Protein AF-A0A5E3XGY3-F1 (afdb_monomer)

Radius of gyration: 52.31 Å; Cα contacts (8 Å, |Δi|>4): 493; chains: 1; bounding box: 124×98×142 Å

Structure (mmCIF, N/CA/C/O backbone):
data_AF-A0A5E3XGY3-F1
#
_entry.id   AF-A0A5E3XGY3-F1
#
loop_
_atom_site.group_PDB
_atom_site.id
_atom_site.type_symbol
_atom_site.label_atom_id
_atom_site.label_alt_id
_atom_site.label_comp_id
_atom_site.label_asym_id
_atom_site.label_entity_id
_atom_site.label_seq_id
_atom_site.pdbx_PDB_ins_code
_atom_site.Cartn_x
_atom_site.Cartn_y
_atom_site.Cartn_z
_atom_site.occupancy
_atom_site.B_iso_or_equiv
_atom_site.auth_seq_id
_atom_site.auth_comp_id
_atom_site.auth_asym_id
_atom_site.auth_atom_id
_atom_site.pdbx_PDB_model_num
ATOM 1 N N . MET A 1 1 ? 67.771 -74.744 -21.806 1.00 41.25 1 MET A N 1
ATOM 2 C CA . MET A 1 1 ? 67.302 -75.056 -23.171 1.00 41.25 1 MET A CA 1
ATOM 3 C C . MET A 1 1 ? 65.820 -74.742 -23.231 1.00 41.25 1 MET A C 1
ATOM 5 O O . MET A 1 1 ? 65.019 -75.531 -22.757 1.00 41.25 1 MET A O 1
ATOM 9 N N . ALA A 1 2 ? 65.488 -73.544 -23.701 1.00 33.81 2 ALA A N 1
ATOM 10 C CA . ALA A 1 2 ? 64.126 -73.066 -23.903 1.00 33.81 2 ALA A CA 1
ATOM 11 C C . ALA A 1 2 ? 64.110 -72.394 -25.279 1.00 33.81 2 ALA A C 1
ATOM 13 O O . ALA A 1 2 ? 64.907 -71.491 -25.532 1.00 33.81 2 ALA A O 1
ATOM 14 N N . THR A 1 3 ? 63.292 -72.920 -26.182 1.00 42.00 3 THR A N 1
ATOM 15 C CA . THR A 1 3 ? 63.148 -72.468 -27.567 1.00 42.00 3 THR A CA 1
ATOM 16 C C . THR A 1 3 ? 62.076 -71.391 -27.652 1.00 42.00 3 THR A C 1
ATOM 18 O O . THR A 1 3 ? 60.942 -71.594 -27.222 1.00 42.00 3 THR A O 1
ATOM 21 N N . SER A 1 4 ? 62.465 -70.248 -28.210 1.00 34.97 4 SER A N 1
ATOM 22 C CA . SER A 1 4 ? 61.615 -69.120 -28.567 1.00 34.97 4 SER A CA 1
ATOM 23 C C . SER A 1 4 ? 60.909 -69.376 -29.901 1.00 34.97 4 SER A C 1
ATOM 25 O O . SER A 1 4 ? 61.535 -69.774 -30.881 1.00 34.97 4 SER A O 1
ATOM 27 N N . HIS A 1 5 ? 59.611 -69.084 -29.962 1.00 45.28 5 HIS A N 1
ATOM 28 C CA . HIS A 1 5 ? 58.900 -68.857 -31.218 1.00 45.28 5 HIS A CA 1
ATOM 29 C C . HIS A 1 5 ? 58.271 -67.467 -31.164 1.00 45.28 5 HIS A C 1
ATOM 31 O O . HIS A 1 5 ? 57.458 -67.174 -30.291 1.00 45.28 5 HIS A O 1
ATOM 37 N N . GLY A 1 6 ? 58.732 -66.603 -32.070 1.00 36.34 6 GLY A N 1
ATOM 38 C CA . GLY A 1 6 ? 58.223 -65.256 -32.286 1.00 36.34 6 GLY A CA 1
ATOM 39 C C . GLY A 1 6 ? 57.026 -65.249 -33.234 1.00 36.34 6 GLY A C 1
ATOM 40 O O . GLY A 1 6 ? 56.986 -66.001 -34.209 1.00 36.34 6 GLY A O 1
ATOM 41 N N . THR A 1 7 ? 56.079 -64.364 -32.944 1.00 43.44 7 THR A N 1
ATOM 42 C CA . THR A 1 7 ? 54.884 -64.080 -33.749 1.00 43.44 7 THR A CA 1
ATOM 43 C C . THR A 1 7 ? 55.087 -62.735 -34.466 1.00 43.44 7 THR A C 1
ATOM 45 O O . THR A 1 7 ? 55.608 -61.809 -33.838 1.00 43.44 7 THR A O 1
ATOM 48 N N . PRO A 1 8 ? 54.729 -62.590 -35.756 1.00 50.28 8 PRO A N 1
ATOM 49 C CA . PRO A 1 8 ? 55.038 -61.389 -36.530 1.00 50.28 8 PRO A CA 1
ATOM 50 C C . PRO A 1 8 ? 54.042 -60.248 -36.274 1.00 50.28 8 PRO A C 1
ATOM 52 O O . PRO A 1 8 ? 52.851 -60.469 -36.061 1.00 50.28 8 PRO A O 1
ATOM 55 N N . ALA A 1 9 ? 54.560 -59.018 -36.314 1.00 39.84 9 ALA A N 1
ATOM 56 C CA . ALA A 1 9 ? 53.822 -57.771 -36.143 1.00 39.84 9 ALA A CA 1
ATOM 57 C C . ALA A 1 9 ? 52.905 -57.461 -37.343 1.00 39.84 9 ALA A C 1
ATOM 59 O O . ALA A 1 9 ? 53.308 -57.597 -38.498 1.00 39.84 9 ALA A O 1
ATOM 60 N N . ALA A 1 10 ? 51.683 -57.006 -37.050 1.00 42.72 10 ALA A N 1
ATOM 61 C CA . ALA A 1 10 ? 50.718 -56.487 -38.018 1.00 42.72 10 ALA A CA 1
ATOM 62 C C . ALA A 1 10 ? 50.935 -54.974 -38.267 1.00 42.72 10 ALA A C 1
ATOM 64 O O . ALA A 1 10 ? 51.409 -54.275 -37.369 1.00 42.72 10 ALA A O 1
ATOM 65 N N . PRO A 1 11 ? 50.600 -54.449 -39.462 1.00 44.28 11 PRO A N 1
ATOM 66 C CA . PRO A 1 11 ? 50.895 -53.071 -39.847 1.00 44.28 11 PRO A CA 1
ATOM 67 C C . PRO A 1 11 ? 49.941 -52.058 -39.197 1.00 44.28 11 PRO A C 1
ATOM 69 O O . PRO A 1 11 ? 48.719 -52.144 -39.319 1.00 44.28 11 PRO A O 1
ATOM 72 N N . THR A 1 12 ? 50.524 -51.053 -38.546 1.00 36.09 12 THR A N 1
ATOM 73 C CA . THR A 1 12 ? 49.843 -49.881 -37.987 1.00 36.09 12 THR A CA 1
ATOM 74 C C . THR A 1 12 ? 49.242 -49.032 -39.109 1.00 36.09 12 THR A C 1
ATOM 76 O O . THR A 1 12 ? 49.966 -48.408 -39.882 1.00 36.09 12 THR A O 1
ATOM 79 N N . THR A 1 13 ? 47.911 -48.996 -39.195 1.00 35.62 13 THR A N 1
ATOM 80 C CA . THR A 1 13 ? 47.172 -48.057 -40.052 1.00 35.62 13 THR A CA 1
ATOM 81 C C . THR A 1 13 ? 46.877 -46.798 -39.243 1.00 35.62 13 THR A C 1
ATOM 83 O O . THR A 1 13 ? 46.076 -46.823 -38.310 1.00 35.62 13 THR A O 1
ATOM 86 N N . THR A 1 14 ? 47.549 -45.700 -39.577 1.00 38.50 14 THR A N 1
ATOM 87 C CA . THR A 1 14 ? 47.339 -44.380 -38.972 1.00 38.50 14 THR A CA 1
ATOM 88 C C . THR A 1 14 ? 46.025 -43.789 -39.488 1.00 38.50 14 THR A C 1
ATOM 90 O O . THR A 1 14 ? 45.964 -43.268 -40.600 1.00 38.50 14 THR A O 1
ATOM 93 N N . LEU A 1 15 ? 44.957 -43.891 -38.694 1.00 33.72 15 LEU A N 1
ATOM 94 C CA . LEU A 1 15 ? 43.703 -43.171 -38.919 1.00 33.72 15 LEU A CA 1
ATOM 95 C C . LEU A 1 15 ? 43.875 -41.714 -38.467 1.00 33.72 15 LEU A C 1
ATOM 97 O O . LEU A 1 15 ? 44.124 -41.440 -37.295 1.00 33.72 15 LEU A O 1
ATOM 101 N N . LEU A 1 16 ? 43.756 -40.785 -39.417 1.00 37.28 16 LEU A N 1
ATOM 102 C CA . LEU A 1 16 ? 43.618 -39.350 -39.171 1.00 37.28 16 LEU A CA 1
ATOM 103 C C . LEU A 1 16 ? 42.352 -39.095 -38.339 1.00 37.28 16 LEU A C 1
ATOM 105 O O . LEU A 1 16 ? 41.246 -39.391 -38.791 1.00 37.28 16 LEU A O 1
ATOM 109 N N . SER A 1 17 ? 42.516 -38.539 -37.136 1.00 36.38 17 SER A N 1
ATOM 110 C CA . SER A 1 17 ? 41.406 -38.063 -36.308 1.00 36.38 17 SER A CA 1
ATOM 111 C C . SER A 1 17 ? 40.616 -36.982 -37.057 1.00 36.38 17 SER A C 1
ATOM 113 O O . SER A 1 17 ? 41.216 -35.982 -37.464 1.00 36.38 17 SER A O 1
ATOM 115 N N . PRO A 1 18 ? 39.291 -37.123 -37.237 1.00 40.56 18 PRO A N 1
ATOM 116 C CA . PRO A 1 18 ? 38.471 -36.027 -37.733 1.00 40.56 18 PRO A CA 1
ATOM 117 C C . PRO A 1 18 ? 38.520 -34.874 -36.721 1.00 40.56 18 PRO A C 1
ATOM 119 O O . PRO A 1 18 ? 38.296 -35.074 -35.526 1.00 40.56 18 PRO A O 1
ATOM 122 N N . GLY A 1 19 ? 38.858 -33.673 -37.196 1.00 41.78 19 GLY A N 1
ATOM 123 C CA . GLY A 1 19 ? 38.833 -32.455 -36.385 1.00 41.78 19 GLY A CA 1
ATOM 124 C C . GLY A 1 19 ? 37.437 -32.189 -35.801 1.00 41.78 19 GLY A C 1
ATOM 125 O O . GLY A 1 19 ? 36.443 -32.678 -36.347 1.00 41.78 19 GLY A O 1
ATOM 126 N N . PRO A 1 20 ? 37.339 -31.435 -34.691 1.00 43.78 20 PRO A N 1
ATOM 127 C CA . PRO A 1 20 ? 36.080 -31.218 -33.993 1.00 43.78 20 PRO A CA 1
ATOM 128 C C . PRO A 1 20 ? 35.095 -30.489 -34.909 1.00 43.78 20 PRO A C 1
ATOM 130 O O . PRO A 1 20 ? 35.266 -29.316 -35.235 1.00 43.78 20 PRO A O 1
ATOM 133 N N . VAL A 1 21 ? 34.052 -31.202 -35.326 1.00 38.53 21 VAL A N 1
ATOM 134 C CA . VAL A 1 21 ? 32.890 -30.615 -35.990 1.00 38.53 21 VAL A CA 1
ATOM 135 C C . VAL A 1 21 ? 32.185 -29.747 -34.950 1.00 38.53 21 VAL A C 1
ATOM 137 O O . VAL A 1 21 ? 31.573 -30.263 -34.017 1.00 38.53 21 VAL A O 1
ATOM 140 N N . THR A 1 22 ? 32.291 -28.425 -35.074 1.00 45.47 22 THR A N 1
ATOM 141 C CA . THR A 1 22 ? 31.561 -27.466 -34.237 1.00 45.47 22 THR A CA 1
ATOM 142 C C . THR A 1 22 ? 30.089 -27.464 -34.646 1.00 45.47 22 THR A C 1
ATOM 144 O O . THR A 1 22 ? 29.618 -26.621 -35.407 1.00 45.47 22 THR A O 1
ATOM 147 N N . SER A 1 23 ? 29.332 -28.452 -34.166 1.00 56.16 23 SER A N 1
ATOM 148 C CA . SER A 1 23 ? 27.876 -28.456 -34.302 1.00 56.16 23 SER A CA 1
ATOM 149 C C . SER A 1 23 ? 27.316 -27.180 -33.667 1.00 56.16 23 SER A C 1
ATOM 151 O O . SER A 1 23 ? 27.563 -26.935 -32.485 1.00 56.16 23 SER A O 1
ATOM 153 N N . LYS A 1 24 ? 26.578 -26.366 -34.438 1.00 67.50 24 LYS A N 1
ATOM 154 C CA . LYS A 1 24 ? 25.881 -25.170 -33.937 1.00 67.50 24 LYS A CA 1
ATOM 155 C C . LYS A 1 24 ? 24.996 -25.583 -32.750 1.00 67.50 24 LYS A C 1
ATOM 157 O O . LYS A 1 24 ? 23.987 -26.258 -32.938 1.00 67.50 24 LYS A O 1
ATOM 162 N N . ILE A 1 25 ? 25.401 -25.216 -31.534 1.00 69.56 25 ILE A N 1
ATOM 163 C CA . ILE A 1 25 ? 24.644 -25.500 -30.311 1.00 69.56 25 ILE A CA 1
ATOM 164 C C . ILE A 1 25 ? 23.377 -24.647 -30.360 1.00 69.56 25 ILE A C 1
ATOM 166 O O . ILE A 1 25 ? 23.447 -23.420 -30.431 1.00 69.56 25 ILE A O 1
ATOM 170 N N . THR A 1 26 ? 22.213 -25.291 -30.365 1.00 76.31 26 THR A N 1
ATOM 171 C CA . THR A 1 26 ? 20.935 -24.583 -30.299 1.00 76.31 26 THR A CA 1
ATOM 172 C C . THR A 1 26 ? 20.739 -24.002 -28.895 1.00 76.31 26 THR A C 1
ATOM 174 O O . THR A 1 26 ? 21.139 -24.635 -27.918 1.00 76.31 26 THR A O 1
ATOM 177 N N . PRO A 1 27 ? 20.111 -22.823 -28.744 1.00 75.50 27 PRO A N 1
ATOM 178 C CA . PRO A 1 27 ? 19.946 -22.189 -27.433 1.00 75.50 27 PRO A CA 1
ATOM 179 C C . PRO A 1 27 ? 19.265 -23.105 -26.395 1.00 75.50 27 PRO A C 1
ATOM 181 O O . PRO A 1 27 ? 19.734 -23.203 -25.265 1.00 75.50 27 PRO A O 1
ATOM 184 N N . CYS A 1 28 ? 18.267 -23.908 -26.800 1.00 81.00 28 CYS A N 1
ATOM 185 C CA . CYS A 1 28 ? 17.616 -24.890 -25.918 1.00 81.00 28 CYS A CA 1
ATOM 186 C C . CYS A 1 28 ? 18.585 -25.922 -25.326 1.00 81.00 28 CYS A C 1
ATOM 188 O O . CYS A 1 28 ? 18.349 -26.403 -24.219 1.00 81.00 28 CYS A O 1
ATOM 190 N N . ALA A 1 29 ? 19.667 -26.248 -26.038 1.00 88.31 29 ALA A N 1
ATOM 191 C CA . ALA A 1 29 ? 20.677 -27.183 -25.561 1.00 88.31 29 ALA A CA 1
ATOM 192 C C . ALA A 1 29 ? 21.548 -26.577 -24.452 1.00 88.31 29 ALA A C 1
ATOM 194 O O . ALA A 1 29 ? 22.075 -27.321 -23.633 1.00 88.31 29 ALA A O 1
ATOM 195 N N . ILE A 1 30 ? 21.675 -25.246 -24.379 1.00 91.19 30 ILE A N 1
ATOM 196 C CA . ILE A 1 30 ? 22.498 -24.576 -23.363 1.00 91.19 30 ILE A CA 1
ATOM 197 C C . ILE A 1 30 ? 21.882 -24.760 -21.979 1.00 91.19 30 ILE A C 1
ATOM 199 O O . ILE A 1 30 ? 22.584 -25.164 -21.058 1.00 91.19 30 ILE A O 1
ATOM 203 N N . ILE A 1 31 ? 20.580 -24.501 -21.827 1.00 93.44 31 ILE A N 1
ATOM 204 C CA . ILE A 1 31 ? 19.901 -24.648 -20.531 1.00 93.44 31 ILE A CA 1
ATOM 205 C C . ILE A 1 31 ? 19.926 -26.109 -20.080 1.00 93.44 31 ILE A C 1
ATOM 207 O O . ILE A 1 31 ? 20.261 -26.371 -18.930 1.00 93.44 31 ILE A O 1
ATOM 211 N N . SER A 1 32 ? 19.674 -27.058 -20.987 1.00 94.88 32 SER A N 1
ATOM 212 C CA . SER A 1 32 ? 19.788 -28.487 -20.675 1.00 94.88 32 SER A CA 1
ATOM 213 C C . SER A 1 32 ? 21.198 -28.867 -20.218 1.00 94.88 32 SER A C 1
ATOM 215 O O . SER A 1 32 ? 21.333 -29.476 -19.168 1.00 94.88 32 SER A O 1
ATOM 217 N N . GLN A 1 33 ? 22.250 -28.409 -20.905 1.00 95.12 33 GLN A N 1
ATOM 218 C CA . GLN A 1 33 ? 23.636 -28.662 -20.488 1.00 95.12 33 GLN A CA 1
ATOM 219 C C . GLN A 1 33 ? 23.978 -28.046 -19.122 1.00 95.12 33 GLN A C 1
ATOM 221 O O . GLN A 1 33 ? 24.748 -28.628 -18.361 1.00 95.12 33 GLN A O 1
ATOM 226 N N . VAL A 1 34 ? 23.437 -26.865 -18.795 1.00 96.00 34 VAL A N 1
ATOM 227 C CA . VAL A 1 34 ? 23.628 -26.265 -17.464 1.00 96.00 34 VAL A CA 1
ATOM 228 C C . VAL A 1 34 ? 22.899 -27.080 -16.395 1.00 96.00 34 VAL A C 1
ATOM 230 O O . VAL A 1 34 ? 23.471 -27.305 -15.333 1.00 96.00 34 VAL A O 1
ATOM 233 N N . LEU A 1 35 ? 21.677 -27.545 -16.665 1.00 96.69 35 LEU A N 1
ATOM 234 C CA . LEU A 1 35 ? 20.930 -28.398 -15.738 1.00 96.69 35 LEU A CA 1
ATOM 235 C C . LEU A 1 35 ? 21.629 -29.743 -15.514 1.00 96.69 35 LEU A C 1
ATOM 237 O O . LEU A 1 35 ? 21.792 -30.136 -14.363 1.00 96.69 35 LEU A O 1
ATOM 241 N N . ASP A 1 36 ? 22.140 -30.374 -16.573 1.00 96.62 36 ASP A N 1
ATOM 242 C CA . ASP A 1 36 ? 22.925 -31.610 -16.479 1.00 96.62 36 ASP A CA 1
ATOM 243 C C . ASP A 1 36 ? 24.190 -31.396 -15.626 1.00 96.62 36 ASP A C 1
ATOM 245 O O . ASP A 1 36 ? 24.538 -32.223 -14.782 1.00 96.62 36 ASP A O 1
ATOM 249 N N . ALA A 1 37 ? 24.867 -30.252 -15.791 1.00 96.81 37 ALA A N 1
ATOM 250 C CA . ALA A 1 37 ? 26.029 -29.895 -14.978 1.00 96.81 37 ALA A CA 1
ATOM 251 C C . ALA A 1 37 ? 25.668 -29.700 -13.495 1.00 96.81 37 ALA A C 1
ATOM 253 O O . ALA A 1 37 ? 26.405 -30.164 -12.623 1.00 96.81 37 ALA A O 1
ATOM 254 N N . ILE A 1 38 ? 24.535 -29.051 -13.200 1.00 97.12 38 ILE A N 1
ATOM 255 C CA . ILE A 1 38 ? 24.018 -28.900 -11.831 1.00 97.12 38 ILE A CA 1
ATOM 256 C C . ILE A 1 38 ? 23.653 -30.264 -11.247 1.00 97.12 38 ILE A C 1
ATOM 258 O O . ILE A 1 38 ? 23.983 -30.527 -10.096 1.00 97.12 38 ILE A O 1
ATOM 262 N N . GLU A 1 39 ? 23.032 -31.152 -12.022 1.00 96.88 39 GLU A N 1
ATOM 263 C CA . GLU A 1 39 ? 22.678 -32.495 -11.562 1.00 96.88 39 GLU A CA 1
ATOM 264 C C . GLU A 1 39 ? 23.923 -33.324 -11.215 1.00 96.88 39 GLU A C 1
ATOM 266 O O . GLU A 1 39 ? 23.969 -33.980 -10.174 1.00 96.88 39 GLU A O 1
ATOM 271 N N . ILE A 1 40 ? 24.967 -33.252 -12.047 1.00 96.50 40 ILE A N 1
ATOM 272 C CA . ILE A 1 40 ? 26.257 -33.903 -11.780 1.00 96.50 40 ILE A CA 1
ATOM 273 C C . ILE A 1 40 ? 26.903 -33.318 -10.518 1.00 96.50 40 ILE A C 1
ATOM 275 O O . ILE A 1 40 ? 27.342 -34.078 -9.656 1.00 96.50 40 ILE A O 1
ATOM 279 N N . ALA A 1 41 ? 26.917 -31.990 -10.369 1.00 96.62 41 ALA A N 1
ATOM 280 C CA . ALA A 1 41 ? 27.439 -31.349 -9.164 1.00 96.62 41 ALA A CA 1
ATOM 281 C C . ALA A 1 41 ? 26.631 -31.707 -7.911 1.00 96.62 41 ALA A C 1
ATOM 283 O O . ALA A 1 41 ? 27.228 -31.928 -6.865 1.00 96.62 41 ALA A O 1
ATOM 284 N N . ALA A 1 42 ? 25.304 -31.830 -8.009 1.00 96.56 42 ALA A N 1
ATOM 285 C CA . ALA A 1 42 ? 24.441 -32.199 -6.888 1.00 96.56 42 ALA A CA 1
ATOM 286 C C . ALA A 1 42 ? 24.777 -33.596 -6.350 1.00 96.56 42 ALA A C 1
ATOM 288 O O . ALA A 1 42 ? 24.766 -33.806 -5.143 1.00 96.56 42 ALA A O 1
ATOM 289 N N . ARG A 1 43 ? 25.134 -34.539 -7.233 1.00 95.81 43 ARG A N 1
ATOM 290 C CA . ARG A 1 43 ? 25.586 -35.887 -6.839 1.00 95.81 43 ARG A CA 1
ATOM 291 C C . ARG A 1 43 ? 27.002 -35.910 -6.254 1.00 95.81 43 ARG A C 1
ATOM 293 O O . ARG A 1 43 ? 27.356 -36.883 -5.601 1.00 95.81 43 ARG A O 1
ATOM 300 N N . ALA A 1 44 ? 27.806 -34.881 -6.515 1.00 96.31 44 ALA A N 1
ATOM 301 C CA . ALA A 1 44 ? 29.177 -34.746 -6.021 1.00 96.31 44 ALA A CA 1
ATOM 302 C C . ALA A 1 44 ? 29.280 -33.910 -4.730 1.00 96.31 44 ALA A C 1
ATOM 304 O O . ALA A 1 44 ? 30.384 -33.682 -4.232 1.00 96.31 44 ALA A O 1
ATOM 305 N N . LEU A 1 45 ? 28.151 -33.427 -4.203 1.00 96.75 45 LEU A N 1
ATOM 306 C CA . LEU A 1 45 ? 28.105 -32.692 -2.945 1.00 96.75 45 LEU A CA 1
ATOM 307 C C . LEU A 1 45 ? 28.527 -33.597 -1.767 1.00 96.75 45 LEU A C 1
ATOM 309 O O . LEU A 1 45 ? 28.076 -34.740 -1.699 1.00 96.75 45 LEU A O 1
ATOM 313 N N . PRO A 1 46 ? 29.374 -33.118 -0.833 1.00 96.56 46 PRO A N 1
ATOM 314 C CA . PRO A 1 46 ? 29.761 -33.898 0.341 1.00 96.56 46 PRO A CA 1
ATOM 315 C C . PRO A 1 46 ? 28.578 -34.195 1.272 1.00 96.56 46 PRO A C 1
ATOM 317 O O . PRO A 1 46 ? 27.737 -33.327 1.494 1.00 96.56 46 PRO A O 1
ATOM 320 N N . ASP A 1 47 ? 28.612 -35.347 1.948 1.00 96.19 47 ASP A N 1
ATOM 321 C CA . ASP A 1 47 ? 27.625 -35.742 2.977 1.00 96.19 47 ASP A CA 1
ATOM 322 C C . ASP A 1 47 ? 27.555 -34.774 4.180 1.00 96.19 47 ASP A C 1
ATOM 324 O O . ASP A 1 47 ? 26.655 -34.858 5.010 1.00 96.19 47 ASP A O 1
ATOM 328 N N . ALA A 1 48 ? 28.521 -33.855 4.303 1.00 96.56 48 ALA A N 1
ATOM 329 C CA . ALA A 1 48 ? 28.534 -32.815 5.330 1.00 96.56 48 ALA A CA 1
ATOM 330 C C . ALA A 1 48 ? 27.499 -31.700 5.086 1.00 96.56 48 ALA A C 1
ATOM 332 O O . ALA A 1 48 ? 27.228 -30.915 5.996 1.00 96.56 48 ALA A O 1
ATOM 333 N N . ILE A 1 49 ? 26.951 -31.600 3.872 1.00 97.12 49 ILE A N 1
ATOM 334 C CA . ILE A 1 49 ? 25.892 -30.643 3.549 1.00 97.12 49 ILE A CA 1
ATOM 335 C C . ILE A 1 49 ? 24.563 -31.190 4.079 1.00 97.12 49 ILE A C 1
ATOM 337 O O . ILE A 1 49 ? 24.230 -32.340 3.784 1.00 97.12 49 ILE A O 1
ATOM 341 N N . PRO A 1 50 ? 23.794 -30.398 4.848 1.00 96.44 50 PRO A N 1
ATOM 342 C CA . PRO A 1 50 ? 22.549 -30.871 5.438 1.00 96.44 50 PRO A CA 1
ATOM 343 C C . PRO A 1 50 ? 21.536 -31.298 4.366 1.00 96.44 50 PRO A C 1
ATOM 345 O O . PRO A 1 50 ? 21.456 -30.713 3.280 1.00 96.44 50 PRO A O 1
ATOM 348 N N . GLU A 1 51 ? 20.744 -32.321 4.688 1.00 96.88 51 GLU A N 1
ATOM 349 C CA . GLU A 1 51 ? 19.542 -32.645 3.922 1.00 96.88 51 GLU A CA 1
ATOM 350 C C . GLU A 1 51 ? 18.512 -31.523 4.069 1.00 96.88 51 GLU A C 1
ATOM 352 O O . GLU A 1 51 ? 18.369 -30.938 5.145 1.00 96.88 51 GLU A O 1
ATOM 357 N N . ALA A 1 52 ? 17.809 -31.234 2.977 1.00 96.50 52 ALA A N 1
ATOM 358 C CA . ALA A 1 52 ? 16.781 -30.209 2.935 1.00 96.50 52 ALA A CA 1
ATOM 359 C C . ALA A 1 52 ? 15.665 -30.488 3.954 1.00 96.50 52 ALA A C 1
ATOM 361 O O . ALA A 1 52 ? 15.132 -31.599 4.012 1.00 96.50 52 ALA A O 1
ATOM 362 N N . VAL A 1 53 ? 15.287 -29.471 4.726 1.00 95.88 53 VAL A N 1
ATOM 363 C CA . VAL A 1 53 ? 14.118 -29.482 5.615 1.00 95.88 53 VAL A CA 1
ATOM 364 C C . VAL A 1 53 ? 12.999 -28.625 5.031 1.00 95.88 53 VAL A C 1
ATOM 366 O O . VAL A 1 53 ? 13.273 -27.667 4.324 1.00 95.88 53 VAL A O 1
ATOM 369 N N . GLU A 1 54 ? 11.738 -28.888 5.394 1.00 93.50 54 GLU A N 1
ATOM 370 C CA . GLU A 1 54 ? 10.545 -28.171 4.882 1.00 93.50 54 GLU A CA 1
ATOM 371 C C . GLU A 1 54 ? 10.607 -26.630 5.040 1.00 93.50 54 GLU A C 1
ATOM 373 O O . GLU A 1 54 ? 9.871 -25.895 4.386 1.00 93.50 54 GLU A O 1
ATOM 378 N N . ALA A 1 55 ? 11.485 -26.121 5.912 1.00 93.69 55 ALA A N 1
ATOM 379 C CA . ALA A 1 55 ? 11.715 -24.691 6.109 1.00 93.69 55 ALA A CA 1
ATOM 380 C C . ALA A 1 55 ? 12.747 -24.068 5.144 1.00 93.69 55 ALA A C 1
ATOM 382 O O . ALA A 1 55 ? 12.829 -22.841 5.080 1.00 93.69 55 ALA A O 1
ATOM 383 N N . ASP A 1 56 ? 13.532 -24.872 4.420 1.00 95.69 56 ASP A N 1
ATOM 384 C CA . ASP A 1 56 ? 14.574 -24.379 3.517 1.00 95.69 56 ASP A CA 1
ATOM 385 C C . ASP A 1 56 ? 13.963 -23.797 2.245 1.00 95.69 56 ASP A C 1
ATOM 387 O O . ASP A 1 56 ? 13.015 -24.340 1.675 1.00 95.69 56 ASP A O 1
ATOM 391 N N . GLU A 1 57 ? 14.541 -22.713 1.733 1.00 94.06 57 GLU A N 1
ATOM 392 C CA . GLU A 1 57 ? 13.951 -21.979 0.610 1.00 94.06 57 GLU A CA 1
ATOM 393 C C . GLU A 1 57 ? 13.914 -22.788 -0.701 1.00 94.06 57 GLU A C 1
ATOM 395 O O . GLU A 1 57 ? 13.036 -22.567 -1.543 1.00 94.06 57 GLU A O 1
ATOM 400 N N . LEU A 1 58 ? 14.825 -23.758 -0.864 1.00 95.19 58 LEU A N 1
ATOM 401 C CA . LEU A 1 58 ? 14.867 -24.654 -2.025 1.00 95.19 58 LEU A CA 1
ATOM 402 C C . LEU A 1 58 ? 13.723 -25.678 -2.045 1.00 95.19 58 LEU A C 1
ATOM 404 O O . LEU A 1 58 ? 13.335 -26.106 -3.136 1.00 95.19 58 LEU A O 1
ATOM 408 N N . THR A 1 59 ? 13.113 -25.997 -0.896 1.00 95.31 59 THR A N 1
ATOM 409 C CA . THR A 1 59 ? 11.977 -26.940 -0.833 1.00 95.31 59 THR A CA 1
ATOM 410 C C . THR A 1 59 ? 10.755 -26.454 -1.603 1.00 95.31 59 THR A C 1
ATOM 412 O O . THR A 1 59 ? 9.910 -27.254 -2.008 1.00 95.31 59 THR A O 1
ATOM 415 N N . PHE A 1 60 ? 10.692 -25.158 -1.928 1.00 94.81 60 PHE A N 1
ATOM 416 C CA . PHE A 1 60 ? 9.709 -24.615 -2.860 1.00 94.81 60 PHE A CA 1
ATOM 417 C C . PHE A 1 60 ? 9.643 -25.418 -4.172 1.00 94.81 60 PHE A C 1
ATOM 419 O O . PHE A 1 60 ? 8.551 -25.692 -4.677 1.00 94.81 60 PHE A O 1
ATOM 426 N N . PHE A 1 61 ? 10.794 -25.845 -4.704 1.00 95.12 61 PHE A N 1
ATOM 427 C CA . PHE A 1 61 ? 10.869 -26.594 -5.961 1.00 95.12 61 PHE A CA 1
ATOM 428 C C . PHE A 1 61 ? 10.508 -28.079 -5.819 1.00 95.12 61 PHE A C 1
ATOM 430 O O . PHE A 1 61 ? 10.251 -28.738 -6.830 1.00 95.12 61 PHE A O 1
ATOM 437 N N . ALA A 1 62 ? 10.410 -28.608 -4.594 1.00 92.88 62 ALA A N 1
ATOM 438 C CA . ALA A 1 62 ? 9.922 -29.965 -4.345 1.00 92.88 62 ALA A CA 1
ATOM 439 C C . ALA A 1 62 ? 8.435 -30.111 -4.710 1.00 92.88 62 ALA A C 1
ATOM 441 O O . ALA A 1 62 ? 7.978 -31.181 -5.130 1.00 92.88 62 ALA A O 1
ATOM 442 N N . THR A 1 63 ? 7.672 -29.015 -4.639 1.00 88.69 63 THR A N 1
ATOM 443 C CA . THR A 1 63 ? 6.295 -28.996 -5.130 1.00 88.69 63 THR A CA 1
ATOM 444 C C . THR A 1 63 ? 6.303 -29.030 -6.655 1.00 88.69 63 THR A C 1
ATOM 446 O O . THR A 1 63 ? 6.661 -28.051 -7.309 1.00 88.69 63 THR A O 1
ATOM 449 N N . ARG A 1 64 ? 5.866 -30.154 -7.246 1.00 86.19 64 ARG A N 1
ATOM 450 C CA . ARG A 1 64 ? 5.759 -30.280 -8.709 1.00 86.19 64 ARG A CA 1
ATOM 451 C C . ARG A 1 64 ? 5.023 -29.074 -9.305 1.00 86.19 64 ARG A C 1
ATOM 453 O O . ARG A 1 64 ? 3.935 -28.741 -8.817 1.00 86.19 64 ARG A O 1
ATOM 460 N N . PRO A 1 65 ? 5.538 -28.472 -10.394 1.00 84.50 65 PRO A N 1
ATOM 461 C CA . PRO A 1 65 ? 4.920 -27.293 -10.975 1.00 84.50 65 PRO A CA 1
ATOM 462 C C . PRO A 1 65 ? 3.480 -27.639 -11.371 1.00 84.50 65 PRO A C 1
ATOM 464 O O . PRO A 1 65 ? 3.262 -28.635 -12.071 1.00 84.50 65 PRO A O 1
ATOM 467 N N . PRO A 1 66 ? 2.473 -26.867 -10.938 1.00 78.44 66 PRO A N 1
ATOM 468 C CA . PRO A 1 66 ? 1.087 -27.311 -10.967 1.00 78.44 66 PRO A CA 1
ATOM 469 C C . PRO A 1 66 ? 0.611 -27.568 -12.405 1.00 78.44 66 PRO A C 1
ATOM 471 O O . PRO A 1 66 ? 0.517 -26.655 -13.217 1.00 78.44 66 PRO A O 1
ATOM 474 N N . ARG A 1 67 ? 0.260 -28.824 -12.719 1.00 77.81 67 ARG A N 1
ATOM 475 C CA . ARG A 1 67 ? -0.252 -29.256 -14.041 1.00 77.81 67 ARG A CA 1
ATOM 476 C C . ARG A 1 67 ? -1.753 -29.017 -14.232 1.00 77.81 67 ARG A C 1
ATOM 478 O O . ARG A 1 67 ? -2.409 -29.713 -15.009 1.00 77.81 67 ARG A O 1
ATOM 485 N N . ARG A 1 68 ? -2.355 -28.100 -13.471 1.00 77.44 68 ARG A N 1
ATOM 486 C CA . ARG A 1 68 ? -3.800 -27.850 -13.579 1.00 77.44 68 ARG A CA 1
ATOM 487 C C . ARG A 1 68 ? -4.097 -27.322 -14.984 1.00 77.44 68 ARG A C 1
ATOM 489 O O . ARG A 1 68 ? -3.404 -26.422 -15.440 1.00 77.44 68 ARG A O 1
ATOM 496 N N . ARG A 1 69 ? -5.161 -27.825 -15.628 1.00 72.25 69 ARG A N 1
ATOM 497 C CA . ARG A 1 69 ? -5.579 -27.453 -17.003 1.00 72.25 69 ARG A CA 1
ATOM 498 C C . ARG A 1 69 ? -5.758 -25.942 -17.243 1.00 72.25 69 ARG A C 1
ATOM 500 O O . ARG A 1 69 ? -5.876 -25.537 -18.389 1.00 72.25 69 ARG A O 1
ATOM 507 N N . ASN A 1 70 ? -5.773 -25.133 -16.183 1.00 76.81 70 ASN A N 1
ATOM 508 C CA . ASN A 1 70 ? -6.036 -23.698 -16.236 1.00 76.81 70 ASN A CA 1
ATOM 509 C C . ASN A 1 70 ? -4.797 -22.819 -15.989 1.00 76.81 70 ASN A C 1
ATOM 511 O O . ASN A 1 70 ? -4.942 -21.604 -16.012 1.00 76.81 70 ASN A O 1
ATOM 515 N N . ILE A 1 71 ? -3.618 -23.389 -15.709 1.00 81.00 71 ILE A N 1
ATOM 516 C CA . ILE A 1 71 ? -2.391 -22.598 -15.515 1.00 81.00 71 ILE A CA 1
ATOM 517 C C . ILE A 1 71 ? -1.619 -22.609 -16.829 1.00 81.00 71 ILE A C 1
ATOM 519 O O . ILE A 1 71 ? -1.274 -23.677 -17.336 1.00 81.00 71 ILE A O 1
ATOM 523 N N . ASN A 1 72 ? -1.382 -21.427 -17.397 1.00 88.06 72 ASN A N 1
ATOM 524 C CA . ASN A 1 72 ? -0.649 -21.300 -18.647 1.00 88.06 72 ASN A CA 1
ATOM 525 C C . ASN A 1 72 ? 0.830 -21.657 -18.409 1.00 88.06 72 ASN A C 1
ATOM 527 O O . ASN A 1 72 ? 1.380 -21.376 -17.344 1.00 88.06 72 ASN A O 1
ATOM 531 N N . ASN A 1 73 ? 1.509 -22.239 -19.402 1.00 86.62 73 ASN A N 1
ATOM 532 C CA . ASN A 1 73 ? 2.955 -22.489 -19.338 1.00 86.62 73 ASN A CA 1
ATOM 533 C C . ASN A 1 73 ? 3.743 -21.206 -19.033 1.00 86.62 73 ASN A C 1
ATOM 535 O O . ASN A 1 73 ? 4.747 -21.263 -18.329 1.00 86.62 73 ASN A O 1
ATOM 539 N N . LYS A 1 74 ? 3.235 -20.051 -19.484 1.00 88.38 74 LYS A N 1
ATOM 540 C CA . LYS A 1 74 ? 3.784 -18.739 -19.134 1.00 88.38 74 LYS A CA 1
ATOM 541 C C . LYS A 1 74 ? 3.782 -18.481 -17.623 1.00 88.38 74 LYS A C 1
ATOM 543 O O . LYS A 1 74 ? 4.797 -18.057 -17.095 1.00 88.38 74 LYS A O 1
ATOM 548 N N . ASP A 1 75 ? 2.698 -18.804 -16.922 1.00 88.81 75 ASP A N 1
ATOM 549 C CA . ASP A 1 75 ? 2.608 -18.583 -15.474 1.00 88.81 75 ASP A CA 1
ATOM 550 C C . ASP A 1 75 ? 3.603 -19.481 -14.718 1.00 88.81 75 ASP A C 1
ATOM 552 O O . ASP A 1 75 ? 4.196 -19.070 -13.726 1.00 88.81 75 ASP A O 1
ATOM 556 N N . ARG A 1 76 ? 3.827 -20.713 -15.204 1.00 89.44 76 ARG A N 1
ATOM 557 C CA . ARG A 1 76 ? 4.814 -21.647 -14.623 1.00 89.44 76 ARG A CA 1
ATOM 558 C C . ARG A 1 76 ? 6.240 -21.116 -14.781 1.00 89.44 76 ARG A C 1
ATOM 560 O O . ARG A 1 76 ? 7.038 -21.236 -13.854 1.00 89.44 76 ARG A O 1
ATOM 567 N N . MET A 1 77 ? 6.531 -20.530 -15.940 1.00 93.50 77 MET A N 1
ATOM 568 C CA . MET A 1 77 ? 7.794 -19.851 -16.214 1.00 93.50 77 MET A CA 1
ATOM 569 C C . MET A 1 77 ? 7.951 -18.600 -15.343 1.00 93.50 77 MET A C 1
ATOM 571 O O . MET A 1 77 ? 8.989 -18.451 -14.716 1.00 93.50 77 MET A O 1
ATOM 575 N N . ASP A 1 78 ? 6.928 -17.750 -15.233 1.00 91.56 78 ASP A N 1
ATOM 576 C CA . ASP A 1 78 ? 6.985 -16.543 -14.399 1.00 91.56 78 ASP A CA 1
ATOM 577 C C . ASP A 1 78 ? 7.244 -16.905 -12.923 1.00 91.56 78 ASP A C 1
ATOM 579 O O . ASP A 1 78 ? 8.053 -16.263 -12.258 1.00 91.56 78 ASP A O 1
ATOM 583 N N . VAL A 1 79 ? 6.632 -17.982 -12.412 1.00 93.06 79 VAL A N 1
ATOM 584 C CA . VAL A 1 79 ? 6.909 -18.499 -11.058 1.00 93.06 79 VAL A CA 1
ATOM 585 C C . VAL A 1 79 ? 8.356 -18.982 -10.917 1.00 93.06 79 VAL A C 1
ATOM 587 O O . VAL A 1 79 ? 8.995 -18.673 -9.913 1.00 93.06 79 VAL A O 1
ATOM 590 N N . LEU A 1 80 ? 8.880 -19.714 -11.907 1.00 95.31 80 LEU A N 1
ATOM 591 C CA . LEU A 1 80 ? 10.276 -20.159 -11.917 1.00 95.31 80 LEU A CA 1
ATOM 592 C C . LEU A 1 80 ? 11.240 -18.965 -11.904 1.00 95.31 80 LEU A C 1
ATOM 594 O O . LEU A 1 80 ? 12.126 -18.921 -11.056 1.00 95.31 80 LEU A O 1
ATOM 598 N N . CYS A 1 81 ? 11.060 -18.004 -12.815 1.00 93.81 81 CYS A N 1
ATOM 599 C CA . CYS A 1 81 ? 11.918 -16.826 -12.929 1.00 93.81 81 CYS A CA 1
ATOM 600 C C . CYS A 1 81 ? 11.892 -16.003 -11.642 1.00 93.81 81 CYS A C 1
ATOM 602 O O . CYS A 1 81 ? 12.947 -15.771 -11.067 1.00 93.81 81 CYS A O 1
ATOM 604 N N . ASN A 1 82 ? 10.703 -15.664 -11.133 1.00 93.12 82 ASN A N 1
ATOM 605 C CA . ASN A 1 82 ? 10.571 -14.870 -9.911 1.00 93.12 82 ASN A CA 1
ATOM 606 C C . ASN A 1 82 ? 11.225 -15.559 -8.707 1.00 93.12 82 ASN A C 1
ATOM 608 O O . ASN A 1 82 ? 11.868 -14.893 -7.904 1.00 93.12 82 ASN A O 1
ATOM 612 N N . LYS A 1 83 ? 11.082 -16.887 -8.573 1.00 95.44 83 LYS A N 1
ATOM 613 C CA . LYS A 1 83 ? 11.700 -17.611 -7.456 1.00 95.44 83 LYS A CA 1
ATOM 614 C C . LYS A 1 83 ? 13.217 -17.700 -7.607 1.00 95.44 83 LYS A C 1
ATOM 616 O O . LYS A 1 83 ? 13.933 -17.521 -6.631 1.00 95.44 83 LYS A O 1
ATOM 621 N N . LEU A 1 84 ? 13.725 -17.947 -8.815 1.00 95.44 84 LEU A N 1
ATOM 622 C CA . LEU A 1 84 ? 15.167 -17.919 -9.069 1.00 95.44 84 LEU A CA 1
ATOM 623 C C . LEU A 1 84 ? 15.756 -16.523 -8.848 1.00 95.44 84 LEU A C 1
ATOM 625 O O . LEU A 1 84 ? 16.876 -16.416 -8.363 1.00 95.44 84 LEU A O 1
ATOM 629 N N . GLU A 1 85 ? 15.022 -15.465 -9.186 1.00 93.94 85 GLU A N 1
ATOM 630 C CA . GLU A 1 85 ? 15.431 -14.086 -8.921 1.00 93.94 85 GLU A CA 1
ATOM 631 C C . GLU A 1 85 ? 15.415 -13.778 -7.417 1.00 93.94 85 GLU A C 1
ATOM 633 O O . GLU A 1 85 ? 16.368 -13.218 -6.889 1.00 93.94 85 GLU A O 1
ATOM 638 N N . GLU A 1 86 ? 14.389 -14.215 -6.688 1.00 92.88 86 GLU A N 1
ATOM 639 C CA . GLU A 1 86 ? 14.321 -14.066 -5.229 1.00 92.88 86 GLU A CA 1
ATOM 640 C C . GLU A 1 86 ? 15.510 -14.740 -4.523 1.00 92.88 86 GLU A C 1
ATOM 642 O O . GLU A 1 86 ? 16.105 -14.146 -3.627 1.00 92.88 86 GLU A O 1
ATOM 647 N N . LEU A 1 87 ? 15.875 -15.952 -4.959 1.00 92.56 87 LEU A N 1
ATOM 648 C CA . LEU A 1 87 ? 16.954 -16.745 -4.362 1.00 92.56 87 LEU A CA 1
ATOM 649 C C . LEU A 1 87 ? 18.350 -16.309 -4.815 1.00 92.56 87 LEU A C 1
ATOM 651 O O . LEU A 1 87 ? 19.315 -16.414 -4.060 1.00 92.56 87 LEU A O 1
ATOM 655 N N . PHE A 1 88 ? 18.488 -15.887 -6.077 1.00 91.69 88 PHE A N 1
ATOM 656 C CA . PHE A 1 88 ? 19.796 -15.736 -6.716 1.00 91.69 88 PHE A CA 1
ATOM 657 C C . PHE A 1 88 ? 20.058 -14.358 -7.336 1.00 91.69 88 PHE A C 1
ATOM 659 O O . PHE A 1 88 ? 21.162 -14.126 -7.843 1.00 91.69 88 PHE A O 1
ATOM 666 N N . GLU A 1 89 ? 19.112 -13.418 -7.320 1.00 86.00 89 GLU A N 1
ATOM 667 C CA . GLU A 1 89 ? 19.344 -12.052 -7.799 1.00 86.00 89 GLU A CA 1
ATOM 668 C C . GLU A 1 89 ? 19.908 -11.124 -6.703 1.00 86.00 89 GLU A C 1
ATOM 670 O O . GLU A 1 89 ? 19.825 -11.379 -5.510 1.00 86.00 89 GLU A O 1
ATOM 675 N N . ASN A 1 90 ? 20.575 -10.058 -7.161 1.00 66.50 90 ASN A N 1
ATOM 676 C CA . ASN A 1 90 ? 21.069 -8.872 -6.448 1.00 66.50 90 ASN A CA 1
ATOM 677 C C . ASN A 1 90 ? 21.468 -9.018 -4.963 1.00 66.50 90 ASN A C 1
ATOM 679 O O . ASN A 1 90 ? 20.648 -8.968 -4.055 1.00 66.50 90 ASN A O 1
ATOM 683 N N . GLY A 1 91 ? 22.785 -9.012 -4.724 1.00 76.00 91 GLY A N 1
ATOM 684 C CA . GLY A 1 91 ? 23.388 -8.777 -3.404 1.00 76.00 91 GLY A CA 1
ATOM 685 C C . GLY A 1 91 ? 23.984 -10.011 -2.735 1.00 76.00 91 GLY A C 1
ATOM 686 O O . GLY A 1 91 ? 24.880 -9.859 -1.913 1.00 76.00 91 GLY A O 1
ATOM 687 N N . TRP A 1 92 ? 23.565 -11.208 -3.141 1.00 89.25 92 TRP A N 1
ATOM 688 C CA . TRP A 1 92 ? 24.087 -12.459 -2.599 1.00 89.25 92 TRP A CA 1
ATOM 689 C C . TRP A 1 92 ? 25.481 -12.758 -3.148 1.00 89.25 92 TRP A C 1
ATOM 691 O O . TRP A 1 92 ? 25.691 -12.799 -4.372 1.00 89.25 92 TRP A O 1
ATOM 701 N N . SER A 1 93 ? 26.431 -12.972 -2.241 1.00 94.31 93 SER A N 1
ATOM 702 C CA . SER A 1 93 ? 27.745 -13.503 -2.582 1.00 94.31 93 SER A CA 1
ATOM 703 C C . SER A 1 93 ? 27.638 -14.984 -2.973 1.00 94.31 93 SER A C 1
ATOM 705 O O . SER A 1 93 ? 26.634 -15.650 -2.715 1.00 94.31 93 SER A O 1
ATOM 707 N N . THR A 1 94 ? 28.675 -15.525 -3.617 1.00 94.56 94 THR A N 1
ATOM 708 C CA . THR A 1 94 ? 28.741 -16.967 -3.916 1.00 94.56 94 THR A CA 1
ATOM 709 C C . THR A 1 94 ? 28.673 -17.811 -2.636 1.00 94.56 94 THR A C 1
ATOM 711 O O . THR A 1 94 ? 28.145 -18.916 -2.675 1.00 94.56 94 THR A O 1
ATOM 714 N N . GLU A 1 95 ? 29.160 -17.280 -1.511 1.00 95.25 95 GLU A N 1
ATOM 715 C CA . GLU A 1 95 ? 29.143 -17.935 -0.197 1.00 95.25 95 GLU A CA 1
ATOM 716 C C . GLU A 1 95 ? 27.730 -17.977 0.395 1.00 95.25 95 GLU A C 1
ATOM 718 O O . GLU A 1 95 ? 27.299 -19.032 0.855 1.00 95.25 95 GLU A O 1
ATOM 723 N N . ASP A 1 96 ? 26.973 -16.878 0.299 1.00 94.62 96 ASP A N 1
ATOM 724 C CA . ASP A 1 96 ? 25.575 -16.836 0.759 1.00 94.62 96 ASP A CA 1
ATOM 725 C C . ASP A 1 96 ? 24.714 -17.836 -0.025 1.00 94.62 96 ASP A C 1
ATOM 727 O O . ASP A 1 96 ? 23.900 -18.560 0.542 1.00 94.62 96 ASP A O 1
ATOM 731 N N . MET A 1 97 ? 24.939 -17.930 -1.341 1.00 95.88 97 MET A N 1
ATOM 732 C CA . MET A 1 97 ? 24.264 -18.923 -2.181 1.00 95.88 97 MET A CA 1
ATOM 733 C C . MET A 1 97 ? 24.667 -20.348 -1.821 1.00 95.88 97 MET A C 1
ATOM 735 O O . MET A 1 97 ? 23.830 -21.243 -1.853 1.00 95.88 97 MET A O 1
ATOM 739 N N . ALA A 1 98 ? 25.941 -20.569 -1.496 1.00 96.06 98 ALA A N 1
ATOM 740 C CA . ALA A 1 98 ? 26.431 -21.875 -1.086 1.00 96.06 98 ALA A CA 1
ATOM 741 C C . ALA A 1 98 ? 25.797 -22.312 0.247 1.00 96.06 98 ALA A C 1
ATOM 743 O O . ALA A 1 98 ? 25.479 -23.485 0.407 1.00 96.06 98 ALA A O 1
ATOM 744 N N . ALA A 1 99 ? 25.528 -21.374 1.160 1.00 95.94 99 ALA A N 1
ATOM 745 C CA . ALA A 1 99 ? 24.842 -21.650 2.422 1.00 95.94 99 ALA A CA 1
ATOM 746 C C . ALA A 1 99 ? 23.374 -22.091 2.249 1.00 95.94 99 ALA A C 1
ATOM 748 O O . ALA A 1 99 ? 22.851 -22.778 3.122 1.00 95.94 99 ALA A O 1
ATOM 749 N N . LEU A 1 100 ? 22.721 -21.739 1.133 1.00 95.88 100 LEU A N 1
ATOM 750 C CA . LEU A 1 100 ? 21.372 -22.218 0.796 1.00 95.88 100 LEU A CA 1
ATOM 751 C C . LEU A 1 100 ? 21.350 -23.623 0.188 1.00 95.88 100 LEU A C 1
ATOM 753 O O . LEU A 1 100 ? 20.277 -24.208 0.046 1.00 95.88 100 LEU A O 1
ATOM 757 N N . MET A 1 101 ? 22.497 -24.149 -0.249 1.00 97.06 101 MET A N 1
ATOM 758 C CA . MET A 1 101 ? 22.536 -25.440 -0.927 1.00 97.06 101 MET A CA 1
ATOM 759 C C . MET A 1 101 ? 22.324 -26.556 0.092 1.00 97.06 101 MET A C 1
ATOM 761 O O . MET A 1 101 ? 23.171 -26.794 0.948 1.00 97.06 101 MET A O 1
ATOM 765 N N . CYS A 1 102 ? 21.215 -27.271 -0.045 1.00 96.44 102 CYS A N 1
ATOM 766 C CA . CYS A 1 102 ? 20.913 -28.471 0.720 1.00 96.44 102 CYS A CA 1
ATOM 767 C C . CYS A 1 102 ? 20.791 -29.697 -0.199 1.00 96.44 102 CYS A C 1
ATOM 769 O O . CYS A 1 102 ? 20.414 -29.603 -1.377 1.00 96.44 102 CYS A O 1
ATOM 771 N N . CYS A 1 103 ? 21.157 -30.857 0.345 1.00 95.06 103 CYS A N 1
ATOM 772 C CA . CYS A 1 103 ? 21.108 -32.151 -0.333 1.00 95.06 103 CYS A CA 1
ATOM 773 C C . CYS A 1 103 ? 19.733 -32.825 -0.164 1.00 95.06 103 CYS A C 1
ATOM 775 O O . CYS A 1 103 ? 18.848 -32.327 0.528 1.00 95.06 103 CYS A O 1
ATOM 777 N N . GLY A 1 104 ? 19.546 -33.988 -0.790 1.00 92.06 104 GLY A N 1
ATOM 778 C CA . GLY A 1 104 ? 18.363 -34.831 -0.583 1.00 92.06 104 GLY A CA 1
ATOM 779 C C . GLY A 1 104 ? 17.192 -34.579 -1.539 1.00 92.06 104 GLY A C 1
ATOM 780 O O . GLY A 1 104 ? 17.308 -33.884 -2.552 1.00 92.06 104 GLY A O 1
ATOM 781 N N . THR A 1 105 ? 16.050 -35.203 -1.233 1.00 90.00 105 THR A N 1
ATOM 782 C CA . THR A 1 105 ? 14.871 -35.261 -2.120 1.00 90.00 105 THR A CA 1
ATOM 783 C C . THR A 1 105 ? 14.099 -33.958 -2.241 1.00 90.00 105 THR A C 1
ATOM 785 O O . THR A 1 105 ? 13.234 -33.881 -3.106 1.00 90.00 105 THR A O 1
ATOM 788 N N . GLU A 1 106 ? 14.404 -32.961 -1.409 1.00 94.19 106 GLU A N 1
ATOM 789 C CA . GLU A 1 106 ? 13.794 -31.623 -1.432 1.00 94.19 106 GLU A CA 1
ATOM 790 C C . GLU A 1 106 ? 14.820 -30.501 -1.679 1.00 94.19 106 GLU A C 1
ATOM 792 O O . GLU A 1 106 ? 14.469 -29.326 -1.694 1.00 94.19 106 GLU A O 1
ATOM 797 N N . GLY A 1 107 ? 16.088 -30.860 -1.916 1.00 95.31 107 GLY A N 1
ATOM 798 C CA . GLY A 1 107 ? 17.183 -29.917 -2.143 1.00 95.31 107 GLY A CA 1
ATOM 799 C C . GLY A 1 107 ? 17.376 -29.543 -3.615 1.00 95.31 107 GLY A C 1
ATOM 800 O O . GLY A 1 107 ? 16.433 -29.524 -4.413 1.00 95.31 107 GLY A O 1
ATOM 801 N N . VAL A 1 108 ? 18.631 -29.311 -4.012 1.00 96.44 108 VAL A N 1
ATOM 802 C CA . VAL A 1 108 ? 19.012 -28.875 -5.376 1.00 96.44 108 VAL A CA 1
ATOM 803 C C . VAL A 1 108 ? 18.483 -29.801 -6.485 1.00 96.44 108 VAL A C 1
ATOM 805 O O . VAL A 1 108 ? 18.133 -29.338 -7.572 1.00 96.44 108 VAL A O 1
ATOM 808 N N . GLY A 1 109 ? 18.356 -31.104 -6.217 1.00 95.81 109 GLY A N 1
ATOM 809 C CA . GLY A 1 109 ? 17.785 -32.056 -7.176 1.00 95.81 109 GLY A CA 1
ATOM 810 C C . GLY A 1 109 ? 16.350 -31.706 -7.597 1.00 95.81 109 GLY A C 1
ATOM 811 O O . GLY A 1 109 ? 15.979 -31.901 -8.756 1.00 95.81 109 GLY A O 1
ATOM 812 N N . THR A 1 110 ? 15.554 -31.120 -6.697 1.00 95.19 110 THR A N 1
ATOM 813 C CA . THR A 1 110 ? 14.186 -30.688 -7.023 1.00 95.19 110 THR A CA 1
ATOM 814 C C . THR A 1 110 ? 14.149 -29.422 -7.858 1.00 95.19 110 THR A C 1
ATOM 816 O O . THR A 1 110 ? 13.335 -29.342 -8.773 1.00 95.19 110 THR A O 1
ATOM 819 N N . LEU A 1 111 ? 15.075 -28.483 -7.633 1.00 96.62 111 LEU A N 1
ATOM 820 C CA . LEU A 1 111 ? 15.252 -27.314 -8.493 1.00 96.62 111 LEU A CA 1
ATOM 821 C C . LEU A 1 111 ? 15.539 -27.741 -9.941 1.00 96.62 111 LEU A C 1
ATOM 823 O O . LEU A 1 111 ? 14.914 -27.232 -10.876 1.00 96.62 111 LEU A O 1
ATOM 827 N N . VAL A 1 112 ? 16.440 -28.711 -10.129 1.00 96.69 112 VAL A N 1
ATOM 828 C CA . VAL A 1 112 ? 16.767 -29.262 -11.453 1.00 96.69 112 VAL A CA 1
ATOM 829 C C . VAL A 1 112 ? 15.537 -29.917 -12.085 1.00 96.69 112 VAL A C 1
ATOM 831 O O . VAL A 1 112 ? 15.166 -29.575 -13.209 1.00 96.69 112 VAL A O 1
ATOM 834 N N . ALA A 1 113 ? 14.845 -30.793 -11.350 1.00 95.62 113 ALA A N 1
ATOM 835 C CA . ALA A 1 113 ? 13.652 -31.482 -11.842 1.00 95.62 113 ALA A CA 1
ATOM 836 C C . ALA A 1 113 ? 12.509 -30.513 -12.204 1.00 95.62 113 ALA A C 1
ATOM 838 O O . ALA A 1 113 ? 11.890 -30.645 -13.264 1.00 95.62 113 ALA A O 1
ATOM 839 N N . TYR A 1 114 ? 12.252 -29.514 -11.355 1.00 96.06 114 TYR A N 1
ATOM 840 C CA . TYR A 1 114 ? 11.258 -28.470 -11.593 1.00 96.06 114 TYR A CA 1
ATOM 841 C C . TYR A 1 114 ? 11.601 -27.680 -12.860 1.00 96.06 114 TYR A C 1
ATOM 843 O O . TYR A 1 114 ? 10.745 -27.484 -13.724 1.00 96.06 114 TYR A O 1
ATOM 851 N N . THR A 1 115 ? 12.865 -27.276 -13.009 1.00 95.81 115 THR A N 1
ATOM 852 C CA . THR A 1 115 ? 13.322 -26.497 -14.165 1.00 95.81 115 THR A CA 1
ATOM 853 C C . THR A 1 115 ? 13.252 -27.305 -15.460 1.00 95.81 115 THR A C 1
ATOM 855 O O . THR A 1 115 ? 12.783 -26.780 -16.468 1.00 95.81 115 THR A O 1
ATOM 858 N N . HIS A 1 116 ? 13.614 -28.594 -15.440 1.00 95.19 116 HIS A N 1
ATOM 859 C CA . HIS A 1 116 ? 13.416 -29.486 -16.586 1.00 95.19 116 HIS A CA 1
ATOM 860 C C . HIS A 1 116 ? 11.947 -29.590 -16.990 1.00 95.19 116 HIS A C 1
ATOM 862 O O . HIS A 1 116 ? 11.641 -29.564 -18.181 1.00 95.19 116 HIS A O 1
ATOM 868 N N . GLU A 1 117 ? 11.027 -29.697 -16.027 1.00 94.38 117 GLU A N 1
ATOM 869 C CA . GLU A 1 117 ? 9.601 -29.794 -16.337 1.00 94.38 117 GLU A CA 1
ATOM 870 C C . GLU A 1 117 ? 9.062 -28.509 -16.987 1.00 94.38 117 GLU A C 1
ATOM 872 O O . GLU A 1 117 ? 8.248 -28.586 -17.912 1.00 94.38 117 GLU A O 1
ATOM 877 N N . VAL A 1 118 ? 9.520 -27.336 -16.539 1.00 94.38 118 VAL A N 1
ATOM 878 C CA . VAL A 1 118 ? 9.157 -26.054 -17.163 1.00 94.38 118 VAL A CA 1
ATOM 879 C C . VAL A 1 118 ? 9.789 -25.928 -18.554 1.00 94.38 118 VAL A C 1
ATOM 881 O O . VAL A 1 118 ? 9.078 -25.600 -19.503 1.00 94.38 118 VAL A O 1
ATOM 884 N N . HIS A 1 119 ? 11.075 -26.265 -18.703 1.00 94.06 119 HIS A N 1
ATOM 885 C CA . HIS A 1 119 ? 11.810 -26.218 -19.979 1.00 94.06 119 HIS A CA 1
ATOM 886 C C . HIS A 1 119 ? 11.237 -27.172 -21.033 1.00 94.06 119 HIS A C 1
ATOM 888 O O . HIS A 1 119 ? 11.171 -26.849 -22.214 1.00 94.06 119 HIS A O 1
ATOM 894 N N . ALA A 1 120 ? 10.751 -28.344 -20.620 1.00 92.12 120 ALA A N 1
ATOM 895 C CA . ALA A 1 120 ? 10.093 -29.281 -21.529 1.00 92.12 120 ALA A CA 1
ATOM 896 C C . ALA A 1 120 ? 8.786 -28.716 -22.119 1.00 92.12 120 ALA A C 1
ATOM 898 O O . ALA A 1 120 ? 8.366 -29.128 -23.200 1.00 92.12 120 ALA A O 1
ATOM 899 N N . GLY A 1 121 ? 8.127 -27.793 -21.409 1.00 88.50 121 GLY A N 1
ATOM 900 C CA . GLY A 1 121 ? 6.886 -27.152 -21.846 1.00 88.50 121 GLY A CA 1
ATOM 901 C C . GLY A 1 121 ? 7.064 -25.778 -22.498 1.00 88.50 121 GLY A C 1
ATOM 902 O O . GLY A 1 121 ? 6.095 -25.265 -23.066 1.00 88.50 121 GLY A O 1
ATOM 903 N N . PHE A 1 122 ? 8.246 -25.164 -22.391 1.00 88.81 122 PHE A N 1
ATOM 904 C CA . PHE A 1 122 ? 8.483 -23.790 -22.825 1.00 88.81 122 PHE A CA 1
ATOM 905 C C . PHE A 1 122 ? 9.963 -23.511 -23.107 1.00 88.81 122 PHE A C 1
ATOM 907 O O . PHE A 1 122 ? 10.838 -23.957 -22.374 1.00 88.81 122 PHE A O 1
ATOM 914 N N . ASP A 1 123 ? 10.234 -22.709 -24.136 1.00 89.69 123 ASP A N 1
ATOM 915 C CA . ASP A 1 123 ? 11.590 -22.267 -24.437 1.00 89.69 123 ASP A CA 1
ATOM 916 C C . ASP A 1 123 ? 12.052 -21.193 -23.430 1.00 89.69 123 ASP A C 1
ATOM 918 O O . ASP A 1 123 ? 11.653 -20.032 -23.514 1.00 89.69 123 ASP A O 1
ATOM 922 N N . LEU A 1 124 ? 12.901 -21.582 -22.473 1.00 90.12 124 LEU A N 1
ATOM 923 C CA . LEU A 1 124 ? 13.457 -20.687 -21.449 1.00 90.12 124 LEU A CA 1
ATOM 924 C C . LEU A 1 124 ? 14.555 -19.737 -21.976 1.00 90.12 124 LEU A C 1
ATOM 926 O O . LEU A 1 124 ? 15.114 -18.945 -21.210 1.00 90.12 124 LEU A O 1
ATOM 930 N N . ASN A 1 125 ? 14.884 -19.780 -23.268 1.00 86.88 125 ASN A N 1
ATOM 931 C CA . ASN A 1 125 ? 15.937 -18.944 -23.836 1.00 86.88 125 ASN A CA 1
ATOM 932 C C . ASN A 1 125 ? 15.586 -17.450 -23.798 1.00 86.88 125 ASN A C 1
ATOM 934 O O . ASN A 1 125 ? 14.530 -17.019 -24.254 1.00 86.88 125 ASN A O 1
ATOM 938 N N . GLY A 1 126 ? 16.524 -16.637 -23.302 1.00 83.69 126 GLY A N 1
ATOM 939 C CA . GLY A 1 126 ? 16.391 -15.176 -23.255 1.00 83.69 126 GLY A CA 1
ATOM 940 C C . GLY A 1 126 ? 15.713 -14.621 -21.999 1.00 83.69 126 GLY A C 1
ATOM 941 O O . GLY A 1 126 ? 15.643 -13.403 -21.857 1.00 83.69 126 GLY A O 1
ATOM 942 N N . TYR A 1 127 ? 15.282 -15.476 -21.068 1.00 87.62 127 TYR A N 1
ATOM 943 C CA . TYR A 1 127 ? 14.669 -15.060 -19.798 1.00 87.62 127 TYR A CA 1
ATOM 944 C C . TYR A 1 127 ? 15.677 -14.858 -18.656 1.00 87.62 127 TYR A C 1
ATOM 946 O O . TYR A 1 127 ? 15.279 -14.673 -17.515 1.00 87.62 127 TYR A O 1
ATOM 954 N N . GLY A 1 128 ? 16.986 -14.937 -18.924 1.00 90.38 128 GLY A N 1
ATOM 955 C CA . GLY A 1 128 ? 18.034 -14.789 -17.902 1.00 90.38 128 GLY A CA 1
ATOM 956 C C . GLY A 1 128 ? 18.135 -15.955 -16.907 1.00 90.38 128 GLY A C 1
ATOM 957 O O . GLY A 1 128 ? 19.033 -15.964 -16.065 1.00 90.38 128 GLY A O 1
ATOM 958 N N . VAL A 1 129 ? 17.270 -16.968 -17.029 1.00 93.88 129 VAL A N 1
ATOM 959 C CA . VAL A 1 129 ? 17.277 -18.188 -16.206 1.00 93.88 129 VAL A CA 1
ATOM 960 C C . VAL A 1 129 ? 18.627 -18.903 -16.285 1.00 93.88 129 VAL A C 1
ATOM 962 O O . VAL A 1 129 ? 19.139 -19.372 -15.272 1.00 93.88 129 VAL A O 1
ATOM 965 N N . ASP A 1 130 ? 19.255 -18.929 -17.463 1.00 93.38 130 ASP A N 1
ATOM 966 C CA . ASP A 1 130 ? 20.572 -19.539 -17.653 1.00 93.38 130 ASP A CA 1
ATOM 967 C C . ASP A 1 130 ? 21.645 -18.873 -16.776 1.00 93.38 130 ASP A C 1
ATOM 969 O O . ASP A 1 130 ? 22.486 -19.561 -16.197 1.00 93.38 130 ASP A O 1
ATOM 973 N N . HIS A 1 131 ? 21.598 -17.547 -16.618 1.00 92.81 131 HIS A N 1
ATOM 974 C CA . HIS A 1 131 ? 22.526 -16.812 -15.764 1.00 92.81 131 HIS A CA 1
ATOM 975 C C . HIS A 1 131 ? 22.350 -17.178 -14.285 1.00 92.81 131 HIS A C 1
ATOM 977 O O . HIS A 1 131 ? 23.344 -17.411 -13.593 1.00 92.81 131 HIS A O 1
ATOM 983 N N . LEU A 1 132 ? 21.105 -17.274 -13.812 1.00 95.12 132 LEU A N 1
ATOM 984 C CA . LEU A 1 132 ? 20.786 -17.625 -12.424 1.00 95.12 132 LEU A CA 1
ATOM 985 C C . LEU A 1 132 ? 21.195 -19.071 -12.110 1.00 95.12 132 LEU A C 1
ATOM 987 O O . LEU A 1 132 ? 21.898 -19.314 -11.129 1.00 95.12 132 LEU A O 1
ATOM 991 N N . LEU A 1 133 ? 20.888 -20.016 -13.004 1.00 96.12 133 LEU A N 1
ATOM 992 C CA . LEU A 1 133 ? 21.321 -21.413 -12.883 1.00 96.12 133 LEU A CA 1
ATOM 993 C C . LEU A 1 133 ? 22.851 -21.540 -12.861 1.00 96.12 133 LEU A C 1
ATOM 995 O O . LEU A 1 133 ? 23.410 -22.309 -12.084 1.00 96.12 133 LEU A O 1
ATOM 999 N N . ARG A 1 134 ? 23.571 -20.740 -13.654 1.00 95.12 134 ARG A N 1
ATOM 1000 C CA . ARG A 1 134 ? 25.043 -20.718 -13.623 1.00 95.12 134 ARG A CA 1
ATOM 1001 C C . ARG A 1 134 ? 25.601 -20.170 -12.318 1.00 95.12 134 ARG A C 1
ATOM 1003 O O . ARG A 1 134 ? 26.666 -20.620 -11.899 1.00 95.12 134 ARG A O 1
ATOM 1010 N N . ARG A 1 135 ? 24.938 -19.194 -11.691 1.00 95.31 135 ARG A N 1
ATOM 1011 C CA . ARG A 1 135 ? 25.329 -18.709 -10.358 1.00 95.31 135 ARG A CA 1
ATOM 1012 C C . ARG A 1 135 ? 25.132 -19.804 -9.313 1.00 95.31 135 ARG A C 1
ATOM 1014 O O . ARG A 1 135 ? 26.079 -20.072 -8.580 1.00 95.31 135 ARG A O 1
ATOM 1021 N N . CYS A 1 136 ? 23.992 -20.497 -9.346 1.00 96.38 136 CYS A N 1
ATOM 1022 C CA . CYS A 1 136 ? 23.740 -21.687 -8.529 1.00 96.38 136 CYS A CA 1
ATOM 1023 C C . CYS A 1 136 ? 24.846 -22.739 -8.725 1.00 96.38 136 CYS A C 1
ATOM 1025 O O . CYS A 1 136 ? 25.473 -23.167 -7.761 1.00 96.38 136 CYS A O 1
ATOM 1027 N N . TYR A 1 137 ? 25.186 -23.074 -9.975 1.00 97.12 137 TYR A N 1
ATOM 1028 C CA . TYR A 1 137 ? 26.267 -24.014 -10.280 1.00 97.12 137 TYR A CA 1
ATOM 1029 C C . TYR A 1 137 ? 27.623 -23.575 -9.700 1.00 97.12 137 TYR A C 1
ATOM 1031 O O . TYR A 1 137 ? 28.338 -24.382 -9.112 1.00 97.12 137 TYR A O 1
ATOM 1039 N N . ARG A 1 138 ? 27.989 -22.289 -9.815 1.00 96.00 138 ARG A N 1
ATOM 1040 C CA . ARG A 1 138 ? 29.238 -21.762 -9.231 1.00 96.00 138 ARG A CA 1
ATOM 1041 C C . ARG A 1 138 ? 29.254 -21.855 -7.705 1.00 96.00 138 ARG A C 1
ATOM 1043 O O . ARG A 1 138 ? 30.300 -22.192 -7.161 1.00 96.00 138 ARG A O 1
ATOM 1050 N N . ALA A 1 139 ? 28.130 -21.584 -7.043 1.00 96.50 139 ALA A N 1
ATOM 1051 C CA . ALA A 1 139 ? 27.992 -21.734 -5.594 1.00 96.50 139 ALA A CA 1
ATOM 1052 C C . ALA A 1 139 ? 28.115 -23.202 -5.153 1.00 96.50 139 ALA A C 1
ATOM 1054 O O . ALA A 1 139 ? 28.753 -23.507 -4.153 1.00 96.50 139 ALA A O 1
ATOM 1055 N N . MET A 1 140 ? 27.607 -24.146 -5.946 1.00 97.38 140 MET A N 1
ATOM 1056 C CA . MET A 1 140 ? 27.831 -25.569 -5.678 1.00 97.38 140 MET A CA 1
ATOM 1057 C C . MET A 1 140 ? 29.302 -25.959 -5.842 1.00 97.38 140 MET A C 1
ATOM 1059 O O . MET A 1 140 ? 29.829 -26.702 -5.019 1.00 97.38 140 MET A O 1
ATOM 1063 N N . LYS A 1 141 ? 30.009 -25.426 -6.852 1.00 96.81 141 LYS A N 1
ATOM 1064 C CA . LYS A 1 141 ? 31.445 -25.712 -7.032 1.00 96.81 141 LYS A CA 1
ATOM 1065 C C . LYS A 1 141 ? 32.283 -25.297 -5.821 1.00 96.81 141 LYS A C 1
ATOM 1067 O O . LYS A 1 141 ? 33.270 -25.968 -5.536 1.00 96.81 141 LYS A O 1
ATOM 1072 N N . THR A 1 142 ? 31.912 -24.237 -5.095 1.00 96.81 142 THR A N 1
ATOM 1073 C CA . THR A 1 142 ? 32.648 -23.831 -3.883 1.00 96.81 142 THR A CA 1
ATOM 1074 C C . THR A 1 142 ? 32.494 -24.816 -2.725 1.00 96.81 142 THR A C 1
ATOM 1076 O O . THR A 1 142 ? 33.321 -24.802 -1.820 1.00 96.81 142 THR A O 1
ATOM 1079 N N . LEU A 1 143 ? 31.481 -25.688 -2.764 1.00 96.88 143 LEU A N 1
ATOM 1080 C CA . LEU A 1 143 ? 31.232 -26.712 -1.746 1.00 96.88 143 LEU A CA 1
ATOM 1081 C C . LEU A 1 143 ? 31.874 -28.071 -2.073 1.00 96.88 143 LEU A C 1
ATOM 1083 O O . LEU A 1 143 ? 31.947 -28.934 -1.202 1.00 96.88 143 LEU A O 1
ATOM 1087 N N . ILE A 1 144 ? 32.338 -28.278 -3.311 1.00 96.88 144 ILE A N 1
ATOM 1088 C CA . ILE A 1 144 ? 32.881 -29.560 -3.781 1.00 96.88 144 ILE A CA 1
ATOM 1089 C C . ILE A 1 144 ? 34.420 -29.517 -3.708 1.00 96.88 144 ILE A C 1
ATOM 1091 O O . ILE A 1 144 ? 35.030 -28.707 -4.411 1.00 96.88 144 ILE A O 1
ATOM 1095 N N . PRO A 1 145 ? 35.075 -30.382 -2.903 1.00 91.81 145 PRO A N 1
ATOM 1096 C CA . PRO A 1 145 ? 36.527 -30.333 -2.683 1.00 91.81 145 PRO A CA 1
ATOM 1097 C C . PRO A 1 145 ? 37.376 -30.591 -3.938 1.00 91.81 145 PRO A C 1
ATOM 1099 O O . PRO A 1 145 ? 38.461 -30.031 -4.069 1.00 91.81 145 PRO A O 1
ATOM 1102 N N . TYR A 1 146 ? 36.887 -31.428 -4.860 1.00 92.75 146 TYR A N 1
ATOM 1103 C CA . TYR A 1 146 ? 37.587 -31.825 -6.087 1.00 92.75 146 TYR A CA 1
ATOM 1104 C C . TYR A 1 146 ? 36.837 -31.290 -7.312 1.00 92.75 146 TYR A C 1
ATOM 1106 O O . TYR A 1 146 ? 35.895 -31.905 -7.805 1.00 92.75 146 TYR A O 1
ATOM 1114 N N . GLN A 1 147 ? 37.222 -30.103 -7.785 1.00 88.69 147 GLN A N 1
ATOM 1115 C CA . GLN A 1 147 ? 36.505 -29.408 -8.863 1.00 88.69 147 GLN A CA 1
ATOM 1116 C C . GLN A 1 147 ? 36.879 -29.875 -10.276 1.00 88.69 147 GLN A C 1
ATOM 1118 O O . GLN A 1 147 ? 36.143 -29.557 -11.217 1.00 88.69 147 GLN A O 1
ATOM 1123 N N . ASP A 1 148 ? 38.000 -30.585 -10.424 1.00 88.94 148 ASP A N 1
ATOM 1124 C CA . ASP A 1 148 ? 38.580 -30.944 -11.726 1.00 88.94 148 ASP A CA 1
ATOM 1125 C C . ASP A 1 148 ? 37.714 -31.942 -12.512 1.00 88.94 148 ASP A C 1
ATOM 1127 O O . ASP A 1 148 ? 37.724 -31.925 -13.741 1.00 88.94 148 ASP A O 1
ATOM 1131 N N . ASP A 1 149 ? 36.889 -32.731 -11.818 1.00 89.81 149 ASP A N 1
ATOM 1132 C CA . ASP A 1 149 ? 35.997 -33.723 -12.432 1.00 89.81 149 ASP A CA 1
ATOM 1133 C C . ASP A 1 149 ? 34.616 -33.156 -12.812 1.00 89.81 149 ASP A C 1
ATOM 1135 O O . ASP A 1 149 ? 33.791 -33.845 -13.417 1.00 89.81 149 ASP A O 1
ATOM 1139 N N . LEU A 1 150 ? 34.331 -31.894 -12.466 1.00 92.75 150 LEU A N 1
ATOM 1140 C CA . LEU A 1 150 ? 33.029 -31.285 -12.731 1.00 92.75 150 LEU A CA 1
ATOM 1141 C C . LEU A 1 150 ? 32.958 -30.690 -14.145 1.00 92.75 150 LEU A C 1
ATOM 1143 O O . LEU A 1 150 ? 33.855 -29.938 -14.543 1.00 92.75 150 LEU A O 1
ATOM 1147 N N . PRO A 1 151 ? 31.857 -30.916 -14.886 1.00 93.69 151 PRO A N 1
ATOM 1148 C CA . PRO A 1 151 ? 31.719 -30.433 -16.255 1.00 93.69 151 PRO A CA 1
ATOM 1149 C C . PRO A 1 151 ? 31.823 -28.905 -16.328 1.00 93.69 151 PRO A C 1
ATOM 1151 O O . PRO A 1 151 ? 31.305 -28.165 -15.485 1.00 93.69 151 PRO A O 1
ATOM 1154 N N . SER A 1 152 ? 32.482 -28.388 -17.360 1.00 92.25 152 SER A N 1
ATOM 1155 C CA . SER A 1 152 ? 32.402 -26.961 -17.659 1.00 92.25 152 SER A CA 1
ATOM 1156 C C . SER A 1 152 ? 30.999 -26.644 -18.179 1.00 92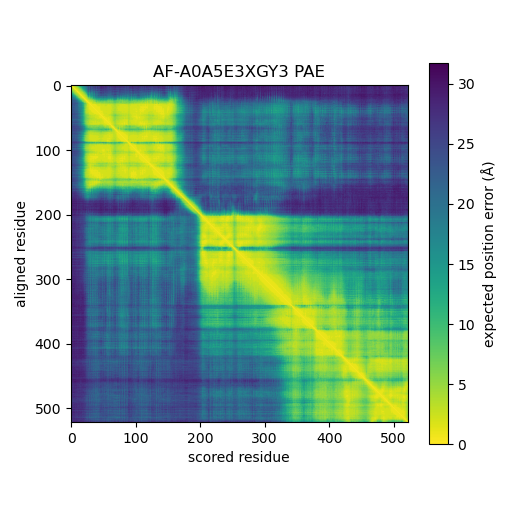.25 152 SER A C 1
ATOM 1158 O O . SER A 1 152 ? 30.450 -27.359 -19.015 1.00 92.25 152 SER A O 1
ATOM 1160 N N . THR A 1 153 ? 30.387 -25.571 -17.673 1.00 91.06 153 THR A N 1
ATOM 1161 C CA . THR A 1 153 ? 29.149 -25.086 -18.296 1.00 91.06 153 THR A CA 1
ATOM 1162 C C . THR A 1 153 ? 29.513 -24.407 -19.620 1.00 91.06 153 THR A C 1
ATOM 1164 O O . THR A 1 153 ? 30.536 -23.715 -19.669 1.00 91.06 153 THR A O 1
ATOM 1167 N N . PRO A 1 154 ? 28.711 -24.565 -20.691 1.00 88.31 154 PRO A N 1
ATOM 1168 C CA . PRO A 1 154 ? 28.962 -23.897 -21.976 1.00 88.31 154 PRO A CA 1
ATOM 1169 C C . PRO A 1 154 ? 29.075 -22.378 -21.775 1.00 88.31 154 PRO A C 1
ATOM 1171 O O . PRO A 1 154 ? 28.529 -21.887 -20.796 1.00 88.31 154 PRO A O 1
ATOM 1174 N N . PRO A 1 155 ? 29.722 -21.574 -22.630 1.00 84.94 155 PRO A N 1
ATOM 1175 C CA . PRO A 1 155 ? 29.700 -20.116 -22.466 1.00 84.94 155 PRO A CA 1
ATOM 1176 C C . PRO A 1 155 ? 28.251 -19.571 -22.440 1.00 84.94 155 PRO A C 1
ATOM 1178 O O . PRO A 1 155 ? 27.348 -20.224 -22.977 1.00 84.94 155 PRO A O 1
ATOM 1181 N N . PRO A 1 156 ? 27.986 -18.421 -21.781 1.00 80.25 156 PRO A N 1
ATOM 1182 C CA . PRO A 1 156 ? 26.671 -17.781 -21.819 1.00 80.25 156 PRO A CA 1
ATOM 1183 C C . PRO A 1 156 ? 26.216 -17.600 -23.263 1.00 80.25 156 PRO A C 1
ATOM 1185 O O . PRO A 1 156 ? 27.043 -17.317 -24.133 1.00 80.25 156 PRO A O 1
ATOM 1188 N N . TYR A 1 157 ? 24.917 -17.757 -23.519 1.00 74.75 157 TYR A N 1
ATOM 1189 C CA . TYR A 1 157 ? 24.405 -17.501 -24.858 1.00 74.75 157 TYR A CA 1
ATOM 1190 C C . TYR A 1 157 ? 24.577 -16.017 -25.178 1.00 74.75 157 TYR A C 1
ATOM 1192 O O . TYR A 1 157 ? 23.954 -15.156 -24.552 1.00 74.75 157 TYR A O 1
ATOM 1200 N N . ASP A 1 158 ? 25.451 -15.717 -26.133 1.00 73.69 158 ASP A N 1
ATOM 1201 C CA . ASP A 1 158 ? 25.665 -14.352 -26.572 1.00 73.69 158 ASP A CA 1
ATOM 1202 C C . ASP A 1 158 ? 24.538 -13.944 -27.524 1.00 73.69 158 ASP A C 1
ATOM 1204 O O . ASP A 1 158 ? 24.543 -14.229 -28.720 1.00 73.69 158 ASP A O 1
ATOM 1208 N N . TRP A 1 159 ? 23.541 -13.256 -26.975 1.00 63.53 159 TRP A N 1
ATOM 1209 C CA . TRP A 1 159 ? 22.432 -12.709 -27.749 1.00 63.53 159 TRP A CA 1
ATOM 1210 C C . TRP A 1 159 ? 22.886 -11.670 -28.790 1.00 63.53 159 TRP A C 1
ATOM 1212 O O . TRP A 1 159 ? 22.109 -11.359 -29.694 1.00 63.53 159 TRP A O 1
ATOM 1222 N N . GLN A 1 160 ? 24.118 -11.150 -28.701 1.00 57.97 160 GLN A N 1
ATOM 1223 C CA . GLN A 1 160 ? 24.670 -10.183 -29.653 1.00 57.97 160 GLN A CA 1
ATOM 1224 C C . GLN A 1 160 ? 25.172 -10.835 -30.947 1.00 57.97 160 GLN A C 1
ATOM 1226 O O . GLN A 1 160 ? 25.236 -10.158 -31.969 1.00 57.97 160 GLN A O 1
ATOM 1231 N N . THR A 1 161 ? 25.474 -12.138 -30.941 1.00 53.12 161 THR A N 1
ATOM 1232 C CA . THR A 1 161 ? 25.969 -12.876 -32.122 1.00 53.12 161 THR A CA 1
ATOM 1233 C C . THR A 1 161 ? 24.874 -13.608 -32.891 1.00 53.12 161 THR A C 1
ATOM 1235 O O . THR A 1 161 ? 25.167 -14.382 -33.803 1.00 53.12 161 THR A O 1
ATOM 1238 N N . LYS A 1 162 ? 23.596 -13.359 -32.577 1.00 55.62 162 LYS A N 1
ATOM 1239 C CA . LYS A 1 162 ? 22.489 -13.908 -33.361 1.00 55.62 162 LYS A CA 1
ATOM 1240 C C . LYS A 1 162 ? 22.590 -13.381 -34.797 1.00 55.62 162 LYS A C 1
ATOM 1242 O O . LYS A 1 162 ? 22.325 -12.206 -35.037 1.00 55.62 162 LYS A O 1
ATOM 1247 N N . GLU A 1 163 ? 22.944 -14.258 -35.741 1.00 47.12 163 GLU A N 1
ATOM 1248 C CA . GLU A 1 163 ? 22.699 -14.034 -37.168 1.00 47.12 163 GLU A CA 1
ATOM 1249 C C . GLU A 1 163 ? 21.224 -13.633 -37.283 1.00 47.12 163 GLU A C 1
ATOM 1251 O O . GLU A 1 163 ? 20.330 -14.422 -36.953 1.00 47.12 163 GLU A O 1
ATOM 1256 N N . CYS A 1 164 ? 20.962 -12.369 -37.637 1.00 38.25 164 CYS A N 1
ATOM 1257 C CA . CYS A 1 164 ? 19.621 -11.935 -37.993 1.00 38.25 164 CYS A CA 1
ATOM 1258 C C . CYS A 1 164 ? 19.149 -12.905 -39.068 1.00 38.25 164 CYS A C 1
ATOM 1260 O O . CYS A 1 164 ? 19.715 -12.928 -40.157 1.00 38.25 164 CYS A O 1
ATOM 1262 N N . VAL A 1 165 ? 18.154 -13.731 -38.739 1.00 40.19 165 VAL A N 1
ATOM 1263 C CA . VAL A 1 165 ? 17.432 -14.500 -39.747 1.00 40.19 165 VAL A CA 1
ATOM 1264 C C . VAL A 1 165 ? 16.992 -13.471 -40.768 1.00 40.19 165 VAL A C 1
ATOM 1266 O O . VAL A 1 165 ? 16.290 -12.529 -40.388 1.00 40.19 165 VAL A O 1
ATOM 1269 N N . ASP A 1 166 ? 17.494 -13.616 -41.995 1.00 40.66 166 ASP A N 1
ATOM 1270 C CA . ASP A 1 166 ? 17.189 -12.733 -43.110 1.00 40.66 166 ASP A CA 1
ATOM 1271 C C . ASP A 1 166 ? 15.676 -12.555 -43.119 1.00 40.66 166 ASP A C 1
ATOM 1273 O O . ASP A 1 166 ? 14.913 -13.496 -43.362 1.00 40.66 166 ASP A O 1
ATOM 1277 N N . ALA A 1 167 ? 15.227 -11.366 -42.719 1.00 41.81 167 ALA A N 1
ATOM 1278 C CA . ALA A 1 167 ? 13.840 -11.006 -42.872 1.00 41.81 167 ALA A CA 1
ATOM 1279 C C . ALA A 1 167 ? 13.658 -10.978 -44.383 1.00 41.81 167 ALA A C 1
ATOM 1281 O O . ALA A 1 167 ? 14.147 -10.045 -45.020 1.00 41.81 167 ALA A O 1
ATOM 1282 N N . GLY A 1 168 ? 13.063 -12.047 -44.930 1.00 47.12 168 GLY A N 1
ATOM 1283 C CA . GLY A 1 168 ? 12.839 -12.209 -46.363 1.00 47.12 168 GLY A CA 1
ATOM 1284 C C . GLY A 1 168 ? 12.386 -10.884 -46.969 1.00 47.12 168 GLY A C 1
ATOM 1285 O O . GLY A 1 168 ? 11.684 -10.137 -46.275 1.00 47.12 168 GLY A O 1
ATOM 1286 N N . PRO A 1 169 ? 12.852 -10.568 -48.190 1.00 39.53 169 PRO A N 1
ATOM 1287 C CA . PRO A 1 169 ? 12.901 -9.216 -48.729 1.00 39.53 169 PRO A CA 1
ATOM 1288 C C . PRO A 1 169 ? 11.600 -8.497 -48.412 1.00 39.53 169 PRO A C 1
ATOM 1290 O O . PRO A 1 169 ? 10.542 -8.830 -48.944 1.00 39.53 169 PRO A O 1
ATOM 1293 N N . LYS A 1 170 ? 11.666 -7.549 -47.471 1.00 40.66 170 LYS A N 1
ATOM 1294 C CA . LYS A 1 170 ? 10.562 -6.621 -47.279 1.00 40.66 170 LYS A CA 1
ATOM 1295 C C . LYS A 1 170 ? 10.436 -5.904 -48.604 1.00 40.66 170 LYS A C 1
ATOM 1297 O O . LYS A 1 170 ? 11.377 -5.222 -48.996 1.00 40.66 170 LYS A O 1
ATOM 1302 N N . GLU A 1 171 ? 9.310 -6.123 -49.271 1.00 42.12 171 GLU A N 1
ATOM 1303 C CA . GLU A 1 171 ? 8.897 -5.402 -50.464 1.00 42.12 171 GLU A CA 1
ATOM 1304 C C . GLU A 1 171 ? 9.134 -3.911 -50.204 1.00 42.12 171 GLU A C 1
ATOM 1306 O O . GLU A 1 171 ? 8.463 -3.269 -49.388 1.00 42.12 171 GLU A O 1
ATOM 1311 N N . VAL A 1 172 ? 10.204 -3.393 -50.801 1.00 41.06 172 VAL A N 1
ATOM 1312 C CA . VAL A 1 172 ? 10.496 -1.971 -50.804 1.00 41.06 172 VAL A CA 1
ATOM 1313 C C . VAL A 1 172 ? 9.482 -1.395 -51.775 1.00 41.06 172 VAL A C 1
ATOM 1315 O O . VAL A 1 172 ? 9.564 -1.633 -52.975 1.00 41.06 172 VAL A O 1
ATOM 1318 N N . ILE A 1 173 ? 8.488 -0.681 -51.251 1.00 36.91 173 ILE A N 1
ATOM 1319 C CA . ILE A 1 173 ? 7.653 0.192 -52.072 1.00 36.91 173 ILE A CA 1
ATOM 1320 C C . ILE A 1 173 ? 8.565 1.343 -52.499 1.00 36.91 173 ILE A C 1
ATOM 1322 O O . ILE A 1 173 ? 8.686 2.350 -51.797 1.00 36.91 173 ILE A O 1
ATOM 1326 N N . ASP A 1 174 ? 9.259 1.158 -53.619 1.00 34.97 174 ASP A N 1
ATOM 1327 C CA . ASP A 1 174 ? 9.894 2.248 -54.344 1.00 34.97 174 ASP A CA 1
ATOM 1328 C C . ASP A 1 174 ? 8.777 3.100 -54.949 1.00 34.97 174 ASP A C 1
ATOM 1330 O O . ASP A 1 174 ? 8.166 2.771 -55.965 1.00 34.97 174 ASP A O 1
ATOM 1334 N N . MET A 1 175 ? 8.465 4.216 -54.289 1.00 42.53 175 MET A N 1
ATOM 1335 C CA . MET A 1 175 ? 7.834 5.326 -54.988 1.00 42.53 175 MET A CA 1
ATOM 1336 C C . MET A 1 175 ? 8.885 5.896 -55.942 1.00 42.53 175 MET A C 1
ATOM 1338 O O . MET A 1 175 ? 9.914 6.378 -55.476 1.00 42.53 175 MET A O 1
ATOM 1342 N N . TYR A 1 176 ? 8.557 5.850 -57.237 1.00 45.97 176 TYR A N 1
ATOM 1343 C CA . TYR A 1 176 ? 9.321 6.229 -58.436 1.00 45.97 176 TYR A CA 1
ATOM 1344 C C . TYR A 1 176 ? 10.034 5.068 -59.147 1.00 45.97 176 TYR A C 1
ATOM 1346 O O . TYR A 1 176 ? 11.238 4.875 -59.015 1.00 45.97 176 TYR A O 1
ATOM 1354 N N . SER A 1 177 ? 9.279 4.371 -60.001 1.00 41.22 177 SER A N 1
ATOM 1355 C CA . SER A 1 177 ? 9.820 3.664 -61.160 1.00 41.22 177 SER A CA 1
ATOM 1356 C C . SER A 1 177 ? 8.907 3.921 -62.359 1.00 41.22 177 SER A C 1
ATOM 1358 O O . SER A 1 177 ? 7.765 3.482 -62.365 1.00 41.22 177 SER A O 1
ATOM 1360 N N . ASP A 1 178 ? 9.422 4.684 -63.319 1.00 42.59 178 ASP A N 1
ATOM 1361 C CA . ASP A 1 178 ? 9.068 4.634 -64.736 1.00 42.59 178 ASP A CA 1
ATOM 1362 C C . ASP A 1 178 ? 10.398 4.827 -65.465 1.00 42.59 178 ASP A C 1
ATOM 1364 O O . ASP A 1 178 ? 10.940 5.931 -65.442 1.00 42.59 178 ASP A O 1
ATOM 1368 N N . MET A 1 179 ? 10.968 3.748 -66.005 1.00 45.62 179 MET A N 1
ATOM 1369 C CA . MET A 1 179 ? 11.649 3.695 -67.306 1.00 45.62 179 MET A CA 1
ATOM 1370 C C . MET A 1 179 ? 12.066 2.249 -67.598 1.00 45.62 179 MET A C 1
ATOM 1372 O O . MET A 1 179 ? 12.668 1.563 -66.773 1.00 45.62 179 MET A O 1
ATOM 1376 N N . GLU A 1 180 ? 11.659 1.812 -68.783 1.00 47.25 180 GLU A N 1
ATOM 1377 C CA . GLU A 1 180 ? 11.813 0.489 -69.371 1.00 47.25 180 GLU A CA 1
ATOM 1378 C C . GLU A 1 180 ? 13.231 0.244 -69.932 1.00 47.25 180 GLU A C 1
ATOM 1380 O O . GLU A 1 180 ? 13.907 1.172 -70.365 1.00 47.25 180 GLU A O 1
ATOM 1385 N N . ASP A 1 181 ? 13.594 -1.043 -69.956 1.00 42.53 181 ASP A N 1
ATOM 1386 C CA . ASP A 1 181 ? 14.248 -1.795 -71.043 1.00 42.53 181 ASP A CA 1
ATOM 1387 C C . ASP A 1 181 ? 15.631 -1.369 -71.592 1.00 42.53 181 ASP A C 1
ATOM 1389 O O . ASP A 1 181 ? 15.786 -0.345 -72.252 1.00 42.53 181 ASP A O 1
ATOM 1393 N N . ALA A 1 182 ? 16.619 -2.261 -71.434 1.00 38.78 182 ALA A N 1
ATOM 1394 C CA . ALA A 1 182 ? 17.655 -2.539 -72.438 1.00 38.78 182 ALA A CA 1
ATOM 1395 C C . ALA A 1 182 ? 18.421 -3.831 -72.089 1.00 38.78 182 ALA A C 1
ATOM 1397 O O . ALA A 1 182 ? 18.926 -4.005 -70.979 1.00 38.78 182 ALA A O 1
ATOM 1398 N N . GLY A 1 183 ? 18.496 -4.735 -73.067 1.00 35.62 183 GLY A N 1
ATOM 1399 C CA . GLY A 1 183 ? 19.052 -6.079 -72.951 1.00 35.62 183 GLY A CA 1
ATOM 1400 C C . GLY A 1 183 ? 20.577 -6.178 -72.853 1.00 35.62 183 GLY A C 1
ATOM 1401 O O . GLY A 1 183 ? 21.331 -5.320 -73.308 1.00 35.62 183 GLY A O 1
ATOM 1402 N N . GLU A 1 184 ? 21.014 -7.306 -72.296 1.00 46.22 184 GLU A N 1
ATOM 1403 C CA . GLU A 1 184 ? 22.410 -7.734 -72.218 1.00 46.22 184 GLU A CA 1
ATOM 1404 C C . GLU A 1 184 ? 22.930 -8.257 -73.571 1.00 46.22 184 GLU A C 1
ATOM 1406 O O . GLU A 1 184 ? 22.336 -9.173 -74.152 1.00 46.22 184 GLU A O 1
ATOM 1411 N N . PRO A 1 185 ? 24.104 -7.799 -74.040 1.00 44.09 185 PRO A N 1
ATOM 1412 C CA . PRO A 1 185 ? 24.916 -8.539 -74.988 1.00 44.09 185 PRO A CA 1
ATOM 1413 C C . PRO A 1 185 ? 26.092 -9.206 -74.263 1.00 44.09 185 PRO A C 1
ATOM 1415 O O . PRO A 1 185 ? 27.026 -8.554 -73.796 1.00 44.09 185 PRO A O 1
ATOM 1418 N N . GLY A 1 186 ? 26.078 -10.539 -74.224 1.00 45.66 186 GLY A N 1
ATOM 1419 C CA . GLY A 1 186 ? 27.250 -11.329 -73.861 1.00 45.66 186 GLY A CA 1
ATOM 1420 C C . GLY A 1 186 ? 28.402 -11.101 -74.843 1.00 45.66 186 GLY A C 1
ATOM 1421 O O . GLY A 1 186 ? 28.195 -11.006 -76.053 1.00 45.66 186 GLY A O 1
ATOM 1422 N N . SER A 1 187 ? 29.631 -11.037 -74.331 1.00 37.94 187 SER A N 1
ATOM 1423 C CA . SER A 1 187 ? 30.844 -11.031 -75.155 1.00 37.94 187 SER A CA 1
ATOM 1424 C C . SER A 1 187 ? 31.924 -11.971 -74.606 1.00 37.94 187 SER A C 1
ATOM 1426 O O . SER A 1 187 ? 31.977 -12.206 -73.397 1.00 37.94 187 SER A O 1
ATOM 1428 N N . PRO A 1 188 ? 32.775 -12.550 -75.478 1.00 43.44 188 PRO A N 1
ATOM 1429 C CA . PRO A 1 188 ? 33.623 -13.691 -75.151 1.00 43.44 188 PRO A CA 1
ATOM 1430 C C . PRO A 1 188 ? 34.995 -13.268 -74.613 1.00 43.44 188 PRO A C 1
ATOM 1432 O O . PRO A 1 188 ? 35.638 -12.356 -75.131 1.00 43.44 188 PRO A O 1
ATOM 1435 N N . LEU A 1 189 ? 35.488 -14.015 -73.623 1.00 41.28 189 LEU A N 1
ATOM 1436 C CA . LEU A 1 189 ? 36.852 -13.914 -73.106 1.00 41.28 189 LEU A CA 1
ATOM 1437 C C . LEU A 1 189 ? 37.881 -14.327 -74.180 1.00 41.28 189 LEU A C 1
ATOM 1439 O O . LEU A 1 189 ? 38.043 -15.513 -74.468 1.00 41.28 189 LEU A O 1
ATOM 1443 N N . HIS A 1 190 ? 38.645 -13.365 -74.703 1.00 37.72 190 HIS A N 1
ATOM 1444 C CA . HIS A 1 190 ? 39.866 -13.614 -75.475 1.00 37.72 190 HIS A CA 1
ATOM 1445 C C . HIS A 1 190 ? 41.097 -13.352 -74.591 1.00 37.72 190 HIS A C 1
ATOM 1447 O O . HIS A 1 190 ? 41.316 -12.240 -74.122 1.00 37.72 190 HIS A O 1
ATOM 1453 N N . LYS A 1 191 ? 41.914 -14.387 -74.352 1.00 43.94 191 LYS A N 1
ATOM 1454 C CA . LYS A 1 191 ? 43.216 -14.275 -73.671 1.00 43.94 191 LYS A CA 1
ATOM 1455 C C . LYS A 1 191 ? 44.326 -14.121 -74.710 1.00 43.94 191 LYS A C 1
ATOM 1457 O O . LYS A 1 191 ? 44.741 -15.114 -75.306 1.00 43.94 191 LYS A O 1
ATOM 1462 N N . SER A 1 192 ? 44.846 -12.913 -74.890 1.00 40.09 192 SER A N 1
ATOM 1463 C CA . SER A 1 192 ? 46.111 -12.663 -75.590 1.00 40.09 192 SER A CA 1
ATOM 1464 C C . SER A 1 192 ? 47.204 -12.314 -74.580 1.00 40.09 192 SER A C 1
ATOM 1466 O O . SER A 1 192 ? 47.038 -11.453 -73.723 1.00 40.09 192 SER A O 1
ATOM 1468 N N . LYS A 1 193 ? 48.324 -13.042 -74.655 1.00 45.56 193 LYS A N 1
ATOM 1469 C CA . LYS A 1 193 ? 49.548 -12.774 -73.894 1.00 45.56 193 LYS A CA 1
ATOM 1470 C C . LYS A 1 193 ? 50.283 -11.614 -74.553 1.00 45.56 193 LYS A C 1
ATOM 1472 O O . LYS A 1 193 ? 50.723 -11.761 -75.692 1.00 45.56 193 LYS A O 1
ATOM 1477 N N . GLU A 1 194 ? 50.462 -10.519 -73.827 1.00 42.09 194 GLU A N 1
ATOM 1478 C CA . GLU A 1 194 ? 51.178 -9.345 -74.317 1.00 42.09 194 GLU A CA 1
ATOM 1479 C C . GLU A 1 194 ? 52.502 -9.142 -73.571 1.00 42.09 194 GLU A C 1
ATOM 1481 O O . GLU A 1 194 ? 52.622 -9.364 -72.364 1.00 42.09 194 GLU A O 1
ATOM 1486 N N . LYS A 1 195 ? 53.533 -8.812 -74.352 1.00 44.16 195 LYS A N 1
ATOM 1487 C CA . LYS A 1 195 ? 54.915 -8.591 -73.926 1.00 44.16 195 LYS A CA 1
ATOM 1488 C C . LYS A 1 195 ? 55.011 -7.279 -73.146 1.00 44.16 195 LYS A C 1
ATOM 1490 O O . LYS A 1 195 ? 54.628 -6.237 -73.661 1.00 44.16 195 LYS A O 1
ATOM 1495 N N . GLN A 1 196 ? 55.611 -7.333 -71.957 1.00 46.28 196 GLN A N 1
ATOM 1496 C CA . GLN A 1 196 ? 55.958 -6.158 -71.157 1.00 46.28 196 GLN A CA 1
ATOM 1497 C C . GLN A 1 196 ? 56.963 -5.268 -71.901 1.00 46.28 196 GLN A C 1
ATOM 1499 O O . GLN A 1 196 ? 58.157 -5.562 -71.967 1.00 46.28 196 GLN A O 1
ATOM 1504 N N . VAL A 1 197 ? 56.459 -4.161 -72.440 1.00 45.78 197 VAL A N 1
ATOM 1505 C CA . VAL A 1 197 ? 57.240 -2.967 -72.755 1.00 45.78 197 VAL A CA 1
ATOM 1506 C C . VAL A 1 197 ? 57.104 -2.046 -71.545 1.00 45.78 197 VAL A C 1
ATOM 1508 O O . VAL A 1 197 ? 55.991 -1.753 -71.118 1.00 45.78 197 VAL A O 1
ATOM 1511 N N . LEU A 1 198 ? 58.226 -1.611 -70.967 1.00 51.44 198 LEU A N 1
ATOM 1512 C CA . LEU A 1 198 ? 58.269 -0.559 -69.947 1.00 51.44 198 LEU A CA 1
ATOM 1513 C C . LEU A 1 198 ? 57.851 0.773 -70.593 1.00 51.44 198 LEU A C 1
ATOM 1515 O O . LEU A 1 198 ? 58.687 1.587 -70.979 1.00 51.44 198 LEU A O 1
ATOM 1519 N N . CYS A 1 199 ? 56.544 0.954 -70.766 1.00 45.12 199 CYS A N 1
ATOM 1520 C CA . CYS A 1 199 ? 55.921 2.222 -71.100 1.00 45.12 199 CYS A CA 1
ATOM 1521 C C . CYS A 1 199 ? 55.665 2.959 -69.782 1.00 45.12 199 CYS A C 1
ATOM 1523 O O . CYS A 1 199 ? 55.160 2.365 -68.830 1.00 45.12 199 CYS A O 1
ATOM 1525 N N . GLN A 1 200 ? 56.052 4.230 -69.690 1.00 53.97 200 GLN A N 1
ATOM 1526 C CA . GLN A 1 200 ? 55.650 5.075 -68.569 1.00 53.97 200 GLN A CA 1
ATOM 1527 C C . GLN A 1 200 ? 54.124 5.217 -68.637 1.00 53.97 200 GLN A C 1
ATOM 1529 O O . GLN A 1 200 ? 53.603 5.957 -69.466 1.00 53.97 200 GLN A O 1
ATOM 1534 N N . THR A 1 201 ? 53.411 4.437 -67.826 1.00 54.34 201 THR A N 1
ATOM 1535 C CA . THR A 1 201 ? 51.949 4.435 -67.772 1.00 54.34 201 THR A CA 1
ATOM 1536 C C . THR A 1 201 ? 51.492 5.737 -67.129 1.00 54.34 201 THR A C 1
ATOM 1538 O O . THR A 1 201 ? 51.657 5.938 -65.925 1.00 54.34 201 THR A O 1
ATOM 1541 N N . PHE A 1 202 ? 50.960 6.649 -67.938 1.00 68.12 202 PHE A N 1
ATOM 1542 C CA . PHE A 1 202 ? 50.280 7.835 -67.434 1.00 68.12 202 PHE A CA 1
ATOM 1543 C C . PHE A 1 202 ? 48.915 7.417 -66.901 1.00 68.12 202 PHE A C 1
ATOM 1545 O O . PHE A 1 202 ? 48.022 7.113 -67.682 1.00 68.12 202 PHE A O 1
ATOM 1552 N N . GLU A 1 203 ? 48.755 7.394 -65.580 1.00 85.50 203 GLU A N 1
ATOM 1553 C CA . GLU A 1 203 ? 47.479 7.052 -64.953 1.00 85.50 203 GLU A CA 1
ATOM 1554 C C . GLU A 1 203 ? 46.395 8.074 -65.327 1.00 85.50 203 GLU A C 1
ATOM 1556 O O . GLU A 1 203 ? 46.605 9.284 -65.221 1.00 85.50 203 GLU A O 1
ATOM 1561 N N . CYS A 1 204 ? 45.218 7.588 -65.734 1.00 90.56 204 CYS A N 1
ATOM 1562 C CA . CYS A 1 204 ? 44.030 8.427 -65.908 1.00 90.56 204 CYS A CA 1
ATOM 1563 C C . CYS A 1 204 ? 43.794 9.262 -64.631 1.00 90.56 204 CYS A C 1
ATOM 1565 O O . CYS A 1 204 ? 43.798 8.687 -63.539 1.00 90.56 204 CYS A O 1
ATOM 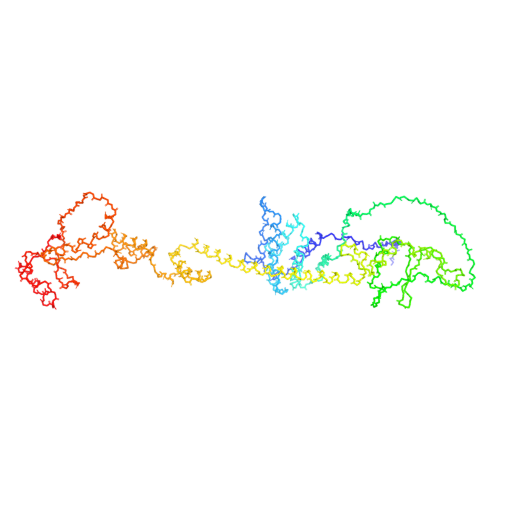1567 N N . PRO A 1 205 ? 43.568 10.589 -64.723 1.00 91.38 205 PRO A N 1
ATOM 1568 C CA . PRO A 1 205 ? 43.364 11.420 -63.537 1.00 91.38 205 PRO A CA 1
ATOM 1569 C C . PRO A 1 205 ? 42.037 11.125 -62.811 1.00 91.38 205 PRO A C 1
ATOM 1571 O O . PRO A 1 205 ? 41.941 11.386 -61.614 1.00 91.38 205 PRO A O 1
ATOM 1574 N N . GLY A 1 206 ? 41.053 10.525 -63.496 1.00 94.56 206 GLY A N 1
ATOM 1575 C CA . GLY A 1 206 ? 39.697 10.300 -62.973 1.00 94.56 206 GLY A CA 1
ATOM 1576 C C . GLY A 1 206 ? 38.866 11.586 -62.909 1.00 94.56 206 GLY A C 1
ATOM 1577 O O . GLY A 1 206 ? 39.352 12.659 -63.270 1.00 94.56 206 GLY A O 1
ATOM 1578 N N . ILE A 1 207 ? 37.616 11.488 -62.447 1.00 97.00 207 ILE A N 1
ATOM 1579 C CA . ILE A 1 207 ? 36.814 12.678 -62.117 1.00 97.00 207 ILE A CA 1
ATOM 1580 C C . ILE A 1 207 ? 37.072 13.044 -60.664 1.00 97.00 207 ILE A C 1
ATOM 1582 O O . ILE A 1 207 ? 36.874 12.225 -59.764 1.00 97.00 207 ILE A O 1
ATOM 1586 N N . LYS A 1 208 ? 37.443 14.301 -60.422 1.00 97.31 208 LYS A N 1
ATOM 1587 C CA . LYS A 1 208 ? 37.517 14.863 -59.075 1.00 97.31 208 LYS A CA 1
ATOM 1588 C C . LYS A 1 208 ? 36.116 15.215 -58.572 1.00 97.31 208 LYS A C 1
ATOM 1590 O O . LYS A 1 208 ? 35.454 16.084 -59.133 1.00 97.31 208 LYS A O 1
ATOM 1595 N N . VAL A 1 209 ? 35.695 14.602 -57.469 1.00 97.69 209 VAL A N 1
ATOM 1596 C CA . VAL A 1 209 ? 34.434 14.951 -56.803 1.00 97.69 209 VAL A CA 1
ATOM 1597 C C . VAL A 1 209 ? 34.701 16.027 -55.757 1.00 97.69 209 VAL A C 1
ATOM 1599 O O . VAL A 1 209 ? 35.512 15.842 -54.846 1.00 97.69 209 VAL A O 1
ATOM 1602 N N . ASN A 1 210 ? 34.005 17.156 -55.876 1.00 96.94 210 ASN A N 1
ATOM 1603 C CA . ASN A 1 210 ? 34.129 18.263 -54.934 1.00 96.94 210 ASN A CA 1
ATOM 1604 C C . ASN A 1 210 ? 33.162 18.081 -53.756 1.00 96.94 210 ASN A C 1
ATOM 1606 O O . ASN A 1 210 ? 31.979 17.799 -53.946 1.00 96.94 210 ASN A O 1
ATOM 1610 N N . PHE A 1 211 ? 33.670 18.271 -52.540 1.00 96.38 211 PHE A N 1
ATOM 1611 C CA . PHE A 1 211 ? 32.887 18.236 -51.304 1.00 96.38 211 PHE A CA 1
ATOM 1612 C C . PHE A 1 211 ? 32.732 19.658 -50.747 1.00 96.38 211 PHE A C 1
ATOM 1614 O O . PHE A 1 211 ? 33.586 20.500 -51.031 1.00 96.38 211 PHE A O 1
ATOM 1621 N N . PRO A 1 212 ? 31.668 19.944 -49.971 1.00 95.50 212 PRO A N 1
ATOM 1622 C CA . PRO A 1 212 ? 31.497 21.239 -49.317 1.00 95.50 212 PRO A CA 1
ATOM 1623 C C . PRO A 1 212 ? 32.705 21.626 -48.455 1.00 95.50 212 PRO A C 1
ATOM 1625 O O . PRO A 1 212 ? 33.338 20.766 -47.834 1.00 95.50 212 PRO A O 1
ATOM 1628 N N . ASP A 1 213 ? 32.991 22.927 -48.379 1.00 95.06 213 ASP A N 1
ATOM 1629 C CA . ASP A 1 213 ? 34.130 23.449 -47.625 1.00 95.06 213 ASP A CA 1
ATOM 1630 C C . ASP A 1 213 ? 34.118 22.972 -46.164 1.00 95.06 213 ASP A C 1
ATOM 1632 O O . ASP A 1 213 ? 33.105 23.027 -45.462 1.00 95.06 213 ASP A O 1
ATOM 1636 N N . GLY A 1 214 ? 35.274 22.495 -45.696 1.00 91.94 214 GLY A N 1
ATOM 1637 C CA . GLY A 1 214 ? 35.455 22.000 -44.329 1.00 91.94 214 GLY A CA 1
ATOM 1638 C C . GLY A 1 214 ? 34.967 20.568 -44.085 1.00 91.94 214 GLY A C 1
ATOM 1639 O O . GLY A 1 214 ? 35.106 20.071 -42.967 1.00 91.94 214 GLY A O 1
ATOM 1640 N N . GLN A 1 215 ? 34.437 19.882 -45.098 1.00 94.25 215 GLN A N 1
ATOM 1641 C CA . GLN A 1 215 ? 34.054 18.476 -44.999 1.00 94.25 215 GLN A CA 1
ATOM 1642 C C . GLN A 1 215 ? 35.021 17.588 -45.795 1.00 94.25 215 GLN A C 1
ATOM 1644 O O . GLN A 1 215 ? 35.576 17.993 -46.813 1.00 94.25 215 GLN A O 1
ATOM 1649 N N . ILE A 1 216 ? 35.258 16.367 -45.307 1.00 95.75 216 ILE A N 1
ATOM 1650 C CA . ILE A 1 216 ? 36.157 15.403 -45.952 1.00 95.75 216 ILE A CA 1
ATOM 1651 C C . ILE A 1 216 ? 35.349 14.303 -46.636 1.00 95.75 216 ILE A C 1
ATOM 1653 O O . ILE A 1 216 ? 34.311 13.861 -46.145 1.00 95.75 216 ILE A O 1
ATOM 1657 N N . HIS A 1 217 ? 35.846 13.805 -47.762 1.00 96.12 217 HIS A N 1
ATOM 1658 C CA . HIS A 1 217 ? 35.173 12.754 -48.525 1.00 96.12 217 HIS A CA 1
ATOM 1659 C C . HIS A 1 217 ? 34.943 11.476 -47.701 1.00 96.12 217 HIS A C 1
ATOM 1661 O O . HIS A 1 217 ? 33.925 10.811 -47.866 1.00 96.12 217 HIS A O 1
ATOM 1667 N N . HIS A 1 218 ? 35.828 11.176 -46.743 1.00 95.88 218 HIS A N 1
ATOM 1668 C CA . HIS A 1 218 ? 35.675 10.045 -45.825 1.00 95.88 218 HIS A CA 1
ATOM 1669 C C . HIS A 1 218 ? 34.426 10.124 -44.940 1.00 95.88 218 HIS A C 1
ATOM 1671 O O . HIS A 1 218 ? 33.923 9.083 -44.531 1.00 95.88 218 HIS A O 1
ATOM 1677 N N . THR A 1 219 ? 33.932 11.327 -44.624 1.00 96.19 219 THR A N 1
ATOM 1678 C CA . THR A 1 219 ? 32.781 11.506 -43.730 1.00 96.19 219 THR A CA 1
ATOM 1679 C C . THR A 1 219 ? 31.448 11.585 -44.463 1.00 96.19 219 THR A C 1
ATOM 1681 O O . THR A 1 219 ? 30.429 11.165 -43.910 1.00 96.19 219 THR A O 1
ATOM 1684 N N . LEU A 1 220 ? 31.458 12.114 -45.687 1.00 95.94 220 LEU A N 1
ATOM 1685 C CA . LEU A 1 220 ? 30.257 12.403 -46.468 1.00 95.94 220 LEU A CA 1
ATOM 1686 C C . LEU A 1 220 ? 29.938 11.370 -47.536 1.00 95.94 220 LEU A C 1
ATOM 1688 O O . LEU A 1 220 ? 28.760 11.108 -47.775 1.00 95.94 220 LEU A O 1
ATOM 1692 N N . TYR A 1 221 ? 30.959 10.823 -48.201 1.00 97.50 221 TYR A N 1
ATOM 1693 C CA . TYR A 1 221 ? 30.719 9.912 -49.306 1.00 97.50 221 TYR A CA 1
ATOM 1694 C C . TYR A 1 221 ? 30.073 8.621 -48.772 1.00 97.50 221 TYR A C 1
ATOM 1696 O O . TYR A 1 221 ? 30.572 8.031 -47.806 1.00 97.50 221 TYR A O 1
ATOM 1704 N N . PRO A 1 222 ? 28.954 8.168 -49.356 1.00 97.31 222 PRO A N 1
ATOM 1705 C CA . PRO A 1 222 ? 28.222 7.006 -48.871 1.00 97.31 222 PRO A CA 1
ATOM 1706 C C . PRO A 1 222 ? 28.882 5.702 -49.347 1.00 97.31 222 PRO A C 1
ATOM 1708 O O . PRO A 1 222 ? 28.384 5.019 -50.238 1.00 97.31 222 PRO A O 1
ATOM 1711 N N . PHE A 1 223 ? 30.016 5.334 -48.741 1.00 97.06 223 PHE A N 1
ATOM 1712 C CA . PHE A 1 223 ? 30.792 4.139 -49.119 1.00 97.06 223 PHE A CA 1
ATOM 1713 C C . PHE A 1 223 ? 29.973 2.843 -49.109 1.00 97.06 223 PHE A C 1
ATOM 1715 O O . PHE A 1 223 ? 30.246 1.943 -49.895 1.00 97.06 223 PHE A O 1
ATOM 1722 N N . ALA A 1 224 ? 28.944 2.762 -48.261 1.00 96.62 224 ALA A N 1
ATOM 1723 C CA . ALA A 1 224 ? 28.046 1.615 -48.196 1.00 96.62 224 ALA A CA 1
ATOM 1724 C C . ALA A 1 224 ? 27.266 1.373 -49.503 1.00 96.62 224 ALA A C 1
ATOM 1726 O O . ALA A 1 224 ? 26.837 0.246 -49.734 1.00 96.62 224 ALA A O 1
ATOM 1727 N N . LEU A 1 225 ? 27.113 2.375 -50.379 1.00 96.69 225 LEU A N 1
ATOM 1728 C CA . LEU A 1 225 ? 26.478 2.170 -51.685 1.00 96.69 225 LEU A CA 1
ATOM 1729 C C . LEU A 1 225 ? 27.263 1.212 -52.573 1.00 96.69 225 LEU A C 1
ATOM 1731 O O . LEU A 1 225 ? 26.629 0.455 -53.287 1.00 96.69 225 LEU A O 1
ATOM 1735 N N . HIS A 1 226 ? 28.592 1.164 -52.471 1.00 95.88 226 HIS A N 1
ATOM 1736 C CA . HIS A 1 226 ? 29.410 0.203 -53.226 1.00 95.88 226 HIS A CA 1
ATOM 1737 C C . HIS A 1 226 ? 29.168 -1.257 -52.817 1.00 95.88 226 HIS A C 1
ATOM 1739 O O . HIS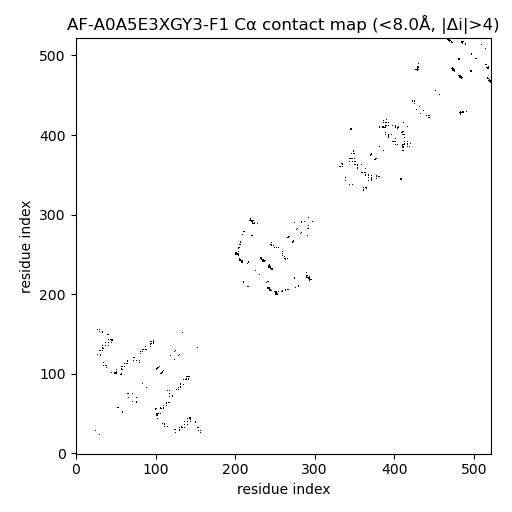 A 1 226 ? 29.546 -2.171 -53.539 1.00 95.88 226 HIS A O 1
ATOM 1745 N N . LEU A 1 227 ? 28.549 -1.489 -51.653 1.00 96.06 227 LEU A N 1
ATOM 1746 C CA . LEU A 1 227 ? 28.165 -2.826 -51.191 1.00 96.06 227 LEU A CA 1
ATOM 1747 C C . LEU A 1 227 ? 26.735 -3.202 -51.593 1.00 96.06 227 LEU A C 1
ATOM 1749 O O . LEU A 1 227 ? 26.419 -4.384 -51.676 1.00 96.06 227 LEU A O 1
ATOM 1753 N N . VAL A 1 228 ? 25.861 -2.208 -51.772 1.00 96.25 228 VAL A N 1
ATOM 1754 C CA . VAL A 1 228 ? 24.420 -2.410 -52.005 1.00 96.25 228 VAL A CA 1
ATOM 1755 C C . VAL A 1 228 ? 24.061 -2.260 -53.483 1.00 96.25 228 VAL A C 1
ATOM 1757 O O . VAL A 1 228 ? 23.145 -2.921 -53.960 1.00 96.25 228 VAL A O 1
ATOM 1760 N N . LEU A 1 229 ? 24.775 -1.398 -54.203 1.00 94.69 229 LEU A N 1
ATOM 1761 C CA . LEU A 1 229 ? 24.571 -1.090 -55.611 1.00 94.69 229 LEU A CA 1
ATOM 1762 C C . LEU A 1 229 ? 25.829 -1.460 -56.398 1.00 94.69 229 LEU A C 1
ATOM 1764 O O . LEU A 1 229 ? 26.948 -1.175 -55.972 1.00 94.69 229 LEU A O 1
ATOM 1768 N N . SER A 1 230 ? 25.647 -2.045 -57.579 1.00 95.06 230 SER A N 1
ATOM 1769 C CA . SER A 1 230 ? 26.727 -2.241 -58.549 1.00 95.06 230 SER A CA 1
ATOM 1770 C C . SER A 1 230 ? 27.015 -0.919 -59.264 1.00 95.06 230 SER A C 1
ATOM 1772 O O . SER A 1 230 ? 26.506 -0.669 -60.353 1.00 95.06 230 SER A O 1
ATOM 1774 N N . LEU A 1 231 ? 27.775 -0.037 -58.612 1.00 97.00 231 LEU A N 1
ATOM 1775 C CA . LEU A 1 231 ? 28.138 1.265 -59.173 1.00 97.00 231 LEU A CA 1
ATOM 1776 C C . LEU A 1 231 ? 29.160 1.084 -60.316 1.00 97.00 231 LEU A C 1
ATOM 1778 O O . LEU A 1 231 ? 30.133 0.355 -60.126 1.00 97.00 231 LEU A O 1
ATOM 1782 N N . PRO A 1 232 ? 28.995 1.744 -61.483 1.00 96.69 232 PRO A N 1
ATOM 1783 C CA . PRO A 1 232 ? 29.896 1.595 -62.634 1.00 96.69 232 PRO A CA 1
ATOM 1784 C C . PRO A 1 232 ? 31.241 2.335 -62.472 1.00 96.69 232 PRO A C 1
ATOM 1786 O O . PRO A 1 232 ? 31.899 2.676 -63.460 1.00 96.69 232 PRO A O 1
ATOM 1789 N N . TRP A 1 233 ? 31.657 2.611 -61.233 1.00 97.62 233 TRP A N 1
ATOM 1790 C CA . TRP A 1 233 ? 32.913 3.279 -60.922 1.00 97.62 233 TRP A CA 1
ATOM 1791 C C . TRP A 1 233 ? 33.549 2.774 -59.627 1.00 97.62 233 TRP A C 1
ATOM 1793 O O . TRP A 1 233 ? 32.874 2.481 -58.644 1.00 97.62 233 TRP A O 1
ATOM 1803 N N . ASP A 1 234 ? 34.876 2.781 -59.615 1.00 96.50 234 ASP A N 1
ATOM 1804 C CA . ASP A 1 234 ? 35.719 2.663 -58.434 1.00 96.50 234 ASP A CA 1
ATOM 1805 C C . ASP A 1 234 ? 36.094 4.053 -57.898 1.00 96.50 234 ASP A C 1
ATOM 1807 O O . ASP A 1 234 ? 35.848 5.087 -58.527 1.00 96.50 234 ASP A O 1
ATOM 1811 N N . TYR A 1 235 ? 36.707 4.105 -56.716 1.00 97.00 235 TYR A N 1
ATOM 1812 C CA . TYR A 1 235 ? 37.152 5.354 -56.098 1.00 97.00 235 TYR A CA 1
ATOM 1813 C C . TYR A 1 235 ? 38.603 5.275 -55.620 1.00 97.00 235 TYR A C 1
ATOM 1815 O O . TYR A 1 235 ? 39.086 4.221 -55.211 1.00 97.00 235 TYR A O 1
ATOM 1823 N N . ALA A 1 236 ? 39.294 6.415 -55.601 1.00 96.12 236 ALA A N 1
ATOM 1824 C CA . ALA A 1 236 ? 40.578 6.560 -54.924 1.00 96.12 236 ALA A CA 1
ATOM 1825 C C . ALA A 1 236 ? 40.670 7.900 -54.190 1.00 96.12 236 ALA A C 1
ATOM 1827 O O . ALA A 1 236 ? 40.098 8.908 -54.601 1.00 96.12 236 ALA A O 1
ATOM 1828 N N . SER A 1 237 ? 41.441 7.912 -53.105 1.00 96.50 237 SER A N 1
ATOM 1829 C CA . SER A 1 237 ? 41.789 9.129 -52.374 1.00 96.50 237 SER A CA 1
ATOM 1830 C C . SER A 1 237 ? 43.249 9.470 -52.646 1.00 96.50 237 SER A C 1
ATOM 1832 O O . SER A 1 237 ? 44.136 8.650 -52.398 1.00 96.50 237 SER A O 1
ATOM 1834 N N . ARG A 1 238 ? 43.518 10.663 -53.183 1.00 94.75 238 ARG A N 1
ATOM 1835 C CA . ARG A 1 238 ? 44.878 11.142 -53.475 1.00 94.75 238 ARG A CA 1
ATOM 1836 C C . ARG A 1 238 ? 45.021 12.555 -52.933 1.00 94.75 238 ARG A C 1
ATOM 1838 O O . ARG A 1 238 ? 44.234 13.424 -53.273 1.00 94.75 238 ARG A O 1
ATOM 1845 N N . LYS A 1 239 ? 46.030 12.799 -52.089 1.00 93.00 239 LYS A N 1
ATOM 1846 C CA . LYS A 1 239 ? 46.311 14.131 -51.509 1.00 93.00 239 LYS A CA 1
ATOM 1847 C C . LYS A 1 239 ? 45.082 14.795 -50.851 1.00 93.00 239 LYS A C 1
ATOM 1849 O O . LYS A 1 239 ? 44.906 16.001 -50.962 1.00 93.00 239 LYS A O 1
ATOM 1854 N N . ASN A 1 240 ? 44.258 14.007 -50.151 1.00 93.06 240 ASN A N 1
ATOM 1855 C CA . ASN A 1 240 ? 43.006 14.446 -49.512 1.00 93.06 240 ASN A CA 1
ATOM 1856 C C . ASN A 1 240 ? 41.880 14.863 -50.484 1.00 93.06 240 ASN A C 1
ATOM 1858 O O . ASN A 1 240 ? 40.831 15.341 -50.056 1.00 93.06 240 ASN A O 1
ATOM 1862 N N . GLU A 1 241 ? 42.062 14.638 -51.781 1.00 95.81 241 GLU A N 1
ATOM 1863 C CA . GLU A 1 241 ? 41.034 14.785 -52.805 1.00 95.81 241 GLU A CA 1
ATOM 1864 C C . GLU A 1 241 ? 40.456 13.407 -53.152 1.00 95.81 241 GLU A C 1
ATOM 1866 O O . GLU A 1 241 ? 41.132 12.381 -53.025 1.00 95.81 241 GLU A O 1
ATOM 1871 N N . PHE A 1 242 ? 39.195 13.379 -53.573 1.00 97.44 242 PHE A N 1
ATOM 1872 C CA . PHE A 1 242 ? 38.485 12.153 -53.919 1.00 97.44 242 PHE A CA 1
ATOM 1873 C C . PHE A 1 242 ? 38.265 12.092 -55.421 1.00 97.44 242 PHE A C 1
ATOM 1875 O O . PHE A 1 242 ? 37.731 13.031 -56.019 1.00 97.44 242 PHE A O 1
ATOM 1882 N N . PHE A 1 243 ? 38.654 10.968 -56.001 1.00 97.62 243 PHE A N 1
ATOM 1883 C CA . PHE A 1 243 ? 38.534 10.710 -57.422 1.00 97.62 243 PHE A CA 1
ATOM 1884 C C . PHE A 1 243 ? 37.686 9.466 -57.645 1.00 97.62 243 PHE A C 1
ATOM 1886 O O . PHE A 1 243 ? 37.827 8.484 -56.913 1.00 97.62 243 PHE A O 1
ATOM 1893 N N . VAL A 1 244 ? 36.831 9.504 -58.662 1.00 97.69 244 VAL A N 1
ATOM 1894 C CA . VAL A 1 244 ? 36.098 8.334 -59.158 1.00 97.69 244 VAL A CA 1
ATOM 1895 C C . VAL A 1 244 ? 36.610 7.940 -60.541 1.00 97.69 244 VAL A C 1
ATOM 1897 O O . VAL A 1 244 ? 36.991 8.795 -61.347 1.00 97.69 244 VAL A O 1
ATOM 1900 N N . TYR A 1 245 ? 36.648 6.636 -60.798 1.00 97.19 245 TYR A N 1
ATOM 1901 C CA . TYR A 1 245 ? 37.158 6.040 -62.030 1.00 97.19 245 TYR A CA 1
ATOM 1902 C C . TYR A 1 245 ? 36.123 5.067 -62.561 1.00 97.19 245 TYR A C 1
ATOM 1904 O O . TYR A 1 245 ? 35.718 4.178 -61.825 1.00 97.19 245 TYR A O 1
ATOM 1912 N N . ALA A 1 246 ? 35.722 5.183 -63.824 1.00 96.62 246 ALA A N 1
ATOM 1913 C CA . ALA A 1 246 ? 34.835 4.189 -64.423 1.00 96.62 246 ALA A CA 1
ATOM 1914 C C . ALA A 1 246 ? 35.462 2.792 -64.328 1.00 96.62 246 ALA A C 1
ATOM 1916 O O . ALA A 1 246 ? 36.671 2.651 -64.508 1.00 96.62 246 ALA A O 1
ATOM 1917 N N . THR A 1 247 ? 34.661 1.751 -64.100 1.00 95.50 247 THR A N 1
ATOM 1918 C CA . THR A 1 247 ? 35.163 0.363 -64.039 1.00 95.50 247 THR A CA 1
ATOM 1919 C C . THR A 1 247 ? 35.848 -0.052 -65.352 1.00 95.50 247 THR A C 1
ATOM 1921 O O . THR A 1 247 ? 36.763 -0.870 -65.357 1.00 95.50 247 THR A O 1
ATOM 1924 N N . GLY A 1 248 ? 35.452 0.561 -66.475 1.00 92.88 248 GLY A N 1
ATOM 1925 C CA . GLY A 1 248 ? 36.091 0.419 -67.790 1.00 92.88 248 GLY A CA 1
ATOM 1926 C C . GLY A 1 248 ? 37.284 1.352 -68.047 1.00 92.88 248 GLY A C 1
ATOM 1927 O O . GLY A 1 248 ? 37.705 1.493 -69.194 1.00 92.88 248 GLY A O 1
ATOM 1928 N N . CYS A 1 249 ? 37.817 2.036 -67.030 1.00 92.38 249 CYS A N 1
ATOM 1929 C CA . CYS A 1 249 ? 38.944 2.954 -67.184 1.00 92.38 249 CYS A CA 1
ATOM 1930 C C . CYS A 1 249 ? 40.201 2.197 -67.639 1.00 92.38 249 CYS A C 1
ATOM 1932 O O . CYS A 1 249 ? 40.766 1.392 -66.901 1.00 92.38 249 CYS A O 1
ATOM 1934 N N . LEU A 1 250 ? 40.686 2.504 -68.845 1.00 84.75 250 LEU A N 1
ATOM 1935 C CA . LEU A 1 250 ? 41.835 1.825 -69.460 1.00 84.75 250 LEU A CA 1
ATOM 1936 C C . LEU A 1 250 ? 43.200 2.241 -68.886 1.00 84.75 250 LEU A C 1
ATOM 1938 O O . LEU A 1 250 ? 44.234 1.848 -69.414 1.00 84.75 250 LEU A O 1
ATOM 1942 N N . GLY A 1 251 ? 43.237 3.041 -67.818 1.00 77.25 251 GLY A N 1
ATOM 1943 C CA . GLY A 1 251 ? 44.458 3.286 -67.047 1.00 77.25 251 GLY A CA 1
ATOM 1944 C C . GLY A 1 251 ? 45.569 4.085 -67.739 1.00 77.25 251 GLY A C 1
ATOM 1945 O O . GLY A 1 251 ? 46.475 4.516 -67.037 1.00 77.25 251 GLY A O 1
ATOM 1946 N N . GLY A 1 252 ? 45.484 4.369 -69.042 1.00 67.19 252 GLY A N 1
ATOM 1947 C CA . GLY A 1 252 ? 46.360 5.327 -69.708 1.00 67.19 252 GLY A CA 1
ATOM 1948 C C . GLY A 1 252 ? 46.873 4.902 -71.069 1.00 67.19 252 GLY A C 1
ATOM 1949 O O . GLY A 1 252 ? 47.760 4.065 -71.143 1.00 67.19 252 GLY A O 1
ATOM 1950 N N . GLU A 1 253 ? 46.447 5.613 -72.115 1.00 54.59 253 GLU A N 1
ATOM 1951 C CA . GLU A 1 253 ? 47.280 5.849 -73.295 1.00 54.59 253 GLU A CA 1
ATOM 1952 C C . GLU A 1 253 ? 47.071 7.299 -73.781 1.00 54.59 253 GLU A C 1
ATOM 1954 O O . GLU A 1 253 ? 46.013 7.669 -74.279 1.00 54.59 253 GLU A O 1
ATOM 1959 N N . ASN A 1 254 ? 48.093 8.147 -73.606 1.00 60.12 254 ASN A N 1
ATOM 1960 C CA . ASN A 1 254 ? 48.290 9.430 -74.305 1.00 60.12 254 ASN A CA 1
ATOM 1961 C C . ASN A 1 254 ? 47.223 10.546 -74.194 1.00 60.12 254 ASN A C 1
ATOM 1963 O O . ASN A 1 254 ? 47.157 11.410 -75.073 1.00 60.12 254 ASN A O 1
ATOM 1967 N N . LEU A 1 255 ? 46.451 10.637 -73.109 1.00 61.34 255 LEU A N 1
ATOM 1968 C CA . LEU A 1 255 ? 45.642 11.838 -72.851 1.00 61.34 255 LEU A CA 1
ATOM 1969 C C . LEU A 1 255 ? 46.511 12.910 -72.195 1.00 61.34 255 LEU A C 1
ATOM 1971 O O . LEU A 1 255 ? 46.825 12.834 -71.011 1.00 61.34 255 LEU A O 1
ATOM 1975 N N . LYS A 1 256 ? 46.929 13.906 -72.984 1.00 71.75 256 LYS A N 1
ATOM 1976 C CA . LYS A 1 256 ? 47.849 14.948 -72.515 1.00 71.75 256 LYS A CA 1
ATOM 1977 C C . LYS A 1 256 ? 47.291 15.836 -71.398 1.00 71.75 256 LYS A C 1
ATOM 1979 O O . LYS A 1 256 ? 48.113 16.494 -70.783 1.00 71.75 256 LYS A O 1
ATOM 1984 N N . GLU A 1 257 ? 45.984 15.851 -71.094 1.00 78.50 257 GLU A N 1
ATOM 1985 C CA . GLU A 1 257 ? 45.453 16.782 -70.073 1.00 78.50 257 GLU A CA 1
ATOM 1986 C C . GLU A 1 257 ? 44.028 16.496 -69.521 1.00 78.50 257 GLU A C 1
ATOM 1988 O O . GLU A 1 257 ? 43.405 17.401 -68.973 1.00 78.50 257 GLU A O 1
ATOM 1993 N N . GLY A 1 258 ? 43.479 15.270 -69.592 1.00 87.62 258 GLY A N 1
ATOM 1994 C CA . GLY A 1 258 ? 42.099 15.026 -69.114 1.00 87.62 258 GLY A CA 1
ATOM 1995 C C . GLY A 1 258 ? 41.724 13.572 -68.787 1.00 87.62 258 GLY A C 1
ATOM 1996 O O . GLY A 1 258 ? 42.515 12.662 -69.053 1.00 87.62 258 GLY A O 1
ATOM 1997 N N . PRO A 1 259 ? 40.537 13.342 -68.181 1.00 92.38 259 PRO A N 1
ATOM 1998 C CA . PRO A 1 259 ? 39.997 12.002 -67.938 1.00 92.38 259 PRO A CA 1
ATOM 1999 C C . PRO A 1 259 ? 39.753 11.247 -69.256 1.00 92.38 259 PRO A C 1
ATOM 2001 O O . PRO A 1 259 ? 39.537 11.848 -70.305 1.00 92.38 259 PRO A O 1
ATOM 2004 N N . CYS A 1 260 ? 39.814 9.912 -69.219 1.00 92.38 260 CYS A N 1
ATOM 2005 C CA . CYS A 1 260 ? 39.472 9.087 -70.384 1.00 92.38 260 CYS A CA 1
ATOM 2006 C C . CYS A 1 260 ? 37.971 9.142 -70.699 1.00 92.38 260 CYS A C 1
ATOM 2008 O O . CYS A 1 260 ? 37.191 9.423 -69.797 1.00 92.38 260 CYS A O 1
ATOM 2010 N N . ALA A 1 261 ? 37.564 8.814 -71.932 1.00 92.50 261 ALA A N 1
ATOM 2011 C CA . ALA A 1 261 ? 36.165 8.909 -72.375 1.00 92.50 261 ALA A CA 1
ATOM 2012 C C . ALA A 1 261 ? 35.176 8.208 -71.423 1.00 92.50 261 ALA A C 1
ATOM 2014 O O . ALA A 1 261 ? 34.207 8.823 -70.998 1.00 92.50 261 ALA A O 1
ATOM 2015 N N . ALA A 1 262 ? 35.491 6.984 -70.982 1.00 94.06 262 ALA A N 1
ATOM 2016 C CA . ALA A 1 262 ? 34.673 6.254 -70.010 1.00 94.06 262 ALA A CA 1
ATOM 2017 C C . ALA A 1 262 ? 34.573 6.972 -68.651 1.00 94.06 262 ALA A C 1
ATOM 2019 O O . ALA A 1 262 ? 33.526 6.961 -68.014 1.00 94.06 262 ALA A O 1
ATOM 2020 N N . CYS A 1 263 ? 35.656 7.614 -68.195 1.00 95.25 263 CYS A N 1
ATOM 2021 C CA . CYS A 1 263 ? 35.604 8.445 -66.994 1.00 95.25 263 CYS A CA 1
ATOM 2022 C C . CYS A 1 263 ? 34.873 9.763 -67.245 1.00 95.25 263 CYS A C 1
ATOM 2024 O O . CYS A 1 263 ? 34.266 10.241 -66.312 1.00 95.25 263 CYS A O 1
ATOM 2026 N N . SER A 1 264 ? 34.916 10.359 -68.437 1.00 94.69 264 SER A N 1
ATOM 2027 C CA . SER A 1 264 ? 34.166 11.585 -68.747 1.00 94.69 264 SER A CA 1
ATOM 2028 C C . SER A 1 264 ? 32.657 11.346 -68.780 1.00 94.69 264 SER A C 1
ATOM 2030 O O . SER A 1 264 ? 31.910 12.192 -68.312 1.00 94.69 264 SER A O 1
ATOM 2032 N N . GLU A 1 265 ? 32.207 10.182 -69.258 1.00 96.25 265 GLU A N 1
ATOM 2033 C CA . GLU A 1 265 ? 30.783 9.805 -69.271 1.00 96.25 265 GLU A CA 1
ATOM 2034 C C . GLU A 1 265 ? 30.167 9.739 -67.864 1.00 96.25 265 GLU A C 1
ATOM 2036 O O . GLU A 1 265 ? 28.973 9.976 -67.698 1.00 96.25 265 GLU A O 1
ATOM 2041 N N . LEU A 1 266 ? 30.977 9.485 -66.830 1.00 96.75 266 LEU A N 1
ATOM 2042 C CA . LEU A 1 266 ? 30.513 9.515 -65.442 1.00 96.75 266 LEU A CA 1
ATOM 2043 C C . LEU A 1 266 ? 30.119 10.922 -64.964 1.00 96.75 266 LEU A C 1
ATOM 2045 O O . LEU A 1 266 ? 29.374 11.016 -63.991 1.00 96.75 266 LEU A O 1
ATOM 2049 N N . GLU A 1 267 ? 30.587 12.008 -65.597 1.00 95.94 267 GLU A N 1
ATOM 2050 C CA . GLU A 1 267 ? 30.171 13.373 -65.221 1.00 95.94 267 GLU A CA 1
ATOM 2051 C C . GLU A 1 267 ? 28.667 13.581 -65.457 1.00 95.94 267 GLU A C 1
ATOM 2053 O O . GLU A 1 267 ? 28.024 14.311 -64.700 1.00 95.94 267 GLU A O 1
ATOM 2058 N N . ASP A 1 268 ? 28.107 12.868 -66.439 1.00 96.31 268 ASP A N 1
ATOM 2059 C CA . ASP A 1 268 ? 26.690 12.892 -66.804 1.00 96.31 268 ASP A CA 1
ATOM 2060 C C . ASP A 1 268 ? 25.888 11.722 -66.188 1.00 96.31 268 ASP A C 1
ATOM 2062 O O . ASP A 1 268 ? 24.678 11.610 -66.407 1.00 96.31 268 ASP A O 1
ATOM 2066 N N . ASP A 1 269 ? 26.519 10.848 -65.391 1.00 97.06 269 ASP A N 1
ATOM 2067 C CA . ASP A 1 269 ? 25.827 9.725 -64.756 1.00 97.06 269 ASP A CA 1
ATOM 2068 C C . ASP A 1 269 ? 24.858 10.213 -63.665 1.00 97.06 269 ASP A C 1
ATOM 2070 O O . ASP A 1 269 ? 25.236 10.798 -62.643 1.00 97.06 269 ASP A O 1
ATOM 2074 N N . ASN A 1 270 ? 23.570 9.915 -63.854 1.00 97.25 270 ASN A N 1
ATOM 2075 C CA . ASN A 1 270 ? 22.509 10.326 -62.935 1.00 97.25 270 ASN A CA 1
ATOM 2076 C C . ASN A 1 270 ? 22.709 9.783 -61.512 1.00 97.25 270 ASN A C 1
ATOM 2078 O O . ASN A 1 270 ? 22.286 10.424 -60.546 1.00 97.25 270 ASN A O 1
ATOM 2082 N N . THR A 1 271 ? 23.328 8.612 -61.345 1.00 96.25 271 THR A N 1
ATOM 2083 C CA . THR A 1 271 ? 23.546 8.007 -60.025 1.00 96.25 271 THR A CA 1
ATOM 2084 C C . THR A 1 271 ? 24.624 8.772 -59.266 1.00 96.25 271 THR A C 1
ATOM 2086 O O . THR A 1 271 ? 24.396 9.157 -58.114 1.00 96.25 271 THR A O 1
ATOM 2089 N N . LEU A 1 272 ? 25.757 9.065 -59.912 1.00 96.81 272 LEU A N 1
ATOM 2090 C CA . LEU A 1 272 ? 26.829 9.872 -59.337 1.00 96.81 272 LEU A CA 1
ATOM 2091 C C . LEU A 1 272 ? 26.337 11.291 -59.033 1.00 96.81 272 LEU A C 1
ATOM 2093 O O . LEU A 1 272 ? 26.511 11.761 -57.906 1.00 96.81 272 LEU A O 1
ATOM 2097 N N . LEU A 1 273 ? 25.635 11.937 -59.970 1.00 97.19 273 LEU A N 1
ATOM 2098 C CA . LEU A 1 273 ? 25.043 13.265 -59.768 1.00 97.19 273 LEU A CA 1
ATOM 2099 C C . LEU A 1 273 ? 24.061 13.286 -58.589 1.00 97.19 273 LEU A C 1
ATOM 2101 O O . LEU A 1 273 ? 24.074 14.219 -57.783 1.00 97.19 273 LEU A O 1
ATOM 2105 N N . ASN A 1 274 ? 23.240 12.245 -58.428 1.00 96.69 274 ASN A N 1
ATOM 2106 C CA . ASN A 1 274 ? 22.328 12.125 -57.291 1.00 96.69 274 ASN A CA 1
ATOM 2107 C C . ASN A 1 274 ? 23.062 11.913 -55.962 1.00 96.69 274 ASN A C 1
ATOM 2109 O O . ASN A 1 274 ? 22.639 12.470 -54.946 1.00 96.69 274 ASN A O 1
ATOM 2113 N N . ILE A 1 275 ? 24.150 11.138 -55.941 1.00 96.69 275 ILE A N 1
ATOM 2114 C CA . ILE A 1 275 ? 24.992 10.964 -54.748 1.00 96.69 275 ILE A CA 1
ATOM 2115 C C . ILE A 1 275 ? 25.638 12.297 -54.363 1.00 96.69 275 ILE A C 1
ATOM 2117 O O . ILE A 1 275 ? 25.536 12.697 -53.201 1.00 96.69 275 ILE A O 1
ATOM 2121 N N . VAL A 1 276 ? 26.218 13.007 -55.339 1.00 96.81 276 VAL A N 1
ATOM 2122 C CA . VAL A 1 276 ? 26.811 14.338 -55.148 1.00 96.81 276 VAL A CA 1
ATOM 2123 C C . VAL A 1 276 ? 25.784 15.308 -54.594 1.00 96.81 276 VAL A C 1
ATOM 2125 O O . VAL A 1 276 ? 25.970 15.865 -53.513 1.00 96.81 276 VAL A O 1
ATOM 2128 N N . ARG A 1 277 ? 24.632 15.419 -55.259 1.00 97.12 277 ARG A N 1
ATOM 2129 C CA . ARG A 1 277 ? 23.530 16.264 -54.806 1.00 97.12 277 ARG A CA 1
ATOM 2130 C C . ARG A 1 277 ? 23.135 15.953 -53.365 1.00 97.12 277 ARG A C 1
ATOM 2132 O O . ARG A 1 277 ? 22.984 16.881 -52.583 1.00 97.12 277 ARG A O 1
ATOM 2139 N N . ARG A 1 278 ? 23.001 14.679 -52.986 1.00 95.44 278 ARG A N 1
ATOM 2140 C CA . ARG A 1 278 ? 22.560 14.267 -51.642 1.00 95.44 278 ARG A CA 1
ATOM 2141 C C . ARG A 1 278 ? 23.539 14.647 -50.537 1.00 95.44 278 ARG A C 1
ATOM 2143 O O . ARG A 1 278 ? 23.087 15.103 -49.491 1.00 95.44 278 ARG A O 1
ATOM 2150 N N . PHE A 1 279 ? 24.850 14.494 -50.728 1.00 94.44 279 PHE A N 1
ATOM 2151 C CA . PHE A 1 279 ? 25.788 14.945 -49.694 1.00 94.44 279 PHE A CA 1
ATOM 2152 C C . PHE A 1 279 ? 25.989 16.468 -49.700 1.00 94.44 279 PHE A C 1
ATOM 2154 O O . PHE A 1 279 ? 26.361 17.020 -48.669 1.00 94.44 279 PHE A O 1
ATOM 2161 N N . THR A 1 280 ? 25.699 17.161 -50.808 1.00 94.94 280 THR A N 1
ATOM 2162 C CA . THR A 1 280 ? 25.728 18.633 -50.867 1.00 94.94 280 THR A CA 1
ATOM 2163 C C . THR A 1 280 ? 24.481 19.271 -50.248 1.00 94.94 280 THR A C 1
ATOM 2165 O O . THR A 1 280 ? 24.597 20.227 -49.488 1.00 94.94 280 THR A O 1
ATOM 2168 N N . THR A 1 281 ? 23.282 18.767 -50.555 1.00 95.69 281 THR A N 1
ATOM 2169 C CA . THR A 1 281 ? 22.005 19.339 -50.082 1.00 95.69 281 THR A CA 1
ATOM 2170 C C . THR A 1 281 ? 21.504 18.724 -48.778 1.00 95.69 281 THR A C 1
ATOM 2172 O O . THR A 1 281 ? 20.533 19.214 -48.207 1.00 95.69 281 THR A O 1
ATOM 2175 N N . GLY A 1 282 ? 22.135 17.645 -48.318 1.00 95.00 282 GLY A N 1
ATOM 2176 C CA . GLY A 1 282 ? 21.677 16.837 -47.195 1.00 95.00 282 GLY A CA 1
ATOM 2177 C C . GLY A 1 282 ? 20.831 15.642 -47.641 1.00 95.00 282 GLY A C 1
ATOM 2178 O O . GLY A 1 282 ? 20.064 15.699 -48.608 1.00 95.00 282 GLY A O 1
ATOM 2179 N N . VAL A 1 283 ? 20.981 14.537 -46.911 1.00 95.25 283 VAL A N 1
ATOM 2180 C CA . VAL A 1 283 ? 20.228 13.298 -47.121 1.00 95.25 283 VAL A CA 1
ATOM 2181 C C . VAL A 1 283 ? 18.962 13.349 -46.270 1.00 95.25 283 VAL A C 1
ATOM 2183 O O . VAL A 1 283 ? 19.033 13.607 -45.071 1.00 95.25 283 VAL A O 1
ATOM 2186 N N . HIS A 1 284 ? 17.800 13.059 -46.858 1.00 94.75 284 HIS A N 1
ATOM 2187 C CA . HIS A 1 284 ? 16.545 13.016 -46.106 1.00 94.75 284 HIS A CA 1
ATOM 2188 C C . HIS A 1 284 ? 16.595 11.949 -44.997 1.00 94.75 284 HIS A C 1
ATOM 2190 O O . HIS A 1 284 ? 17.131 10.853 -45.204 1.00 94.75 284 HIS A O 1
ATOM 2196 N N . ASP A 1 285 ? 15.987 12.223 -43.840 1.00 91.88 285 ASP A N 1
ATOM 2197 C CA . ASP A 1 285 ? 16.087 11.368 -42.650 1.00 91.88 285 ASP A CA 1
ATOM 2198 C C . ASP A 1 285 ? 15.589 9.935 -42.858 1.00 91.88 285 ASP A C 1
ATOM 2200 O O . ASP A 1 285 ? 16.178 8.995 -42.315 1.00 91.88 285 ASP A O 1
ATOM 2204 N N . ASN A 1 286 ? 14.569 9.769 -43.701 1.00 93.88 286 ASN A N 1
ATOM 2205 C CA . ASN A 1 286 ? 13.977 8.471 -44.038 1.00 93.88 286 ASN A CA 1
ATOM 2206 C C . ASN A 1 286 ? 14.699 7.726 -45.177 1.00 93.88 286 ASN A C 1
ATOM 2208 O O . ASN A 1 286 ? 14.273 6.634 -45.541 1.00 93.88 286 ASN A O 1
ATOM 2212 N N . SER A 1 287 ? 15.764 8.288 -45.759 1.00 95.12 287 SER A N 1
ATOM 2213 C CA . SER A 1 287 ? 16.524 7.593 -46.810 1.00 95.12 287 SER A CA 1
ATOM 2214 C C . SER A 1 287 ? 17.210 6.352 -46.240 1.00 95.12 287 SER A C 1
ATOM 2216 O O . SER A 1 287 ? 17.660 6.377 -45.088 1.00 95.12 287 SER A O 1
ATOM 2218 N N . GLN A 1 288 ? 17.348 5.298 -47.050 1.00 95.31 288 GLN A N 1
ATOM 2219 C CA . GLN A 1 288 ? 18.045 4.070 -46.651 1.00 95.31 288 GLN A CA 1
ATOM 2220 C C . GLN A 1 288 ? 19.451 4.381 -46.112 1.00 95.31 288 GLN A C 1
ATOM 2222 O O . GLN A 1 288 ? 20.134 5.268 -46.627 1.00 95.31 288 GLN A O 1
ATOM 2227 N N . LEU A 1 289 ? 19.894 3.637 -45.088 1.00 95.62 289 LEU A N 1
ATOM 2228 C CA . LEU A 1 289 ? 21.159 3.891 -44.379 1.00 95.62 289 LEU A CA 1
ATOM 2229 C C . LEU A 1 289 ? 22.385 3.893 -45.302 1.00 95.62 289 LEU A C 1
ATOM 2231 O O . LEU A 1 289 ? 23.326 4.631 -45.034 1.00 95.62 289 LEU A O 1
ATOM 2235 N N . ALA A 1 290 ? 22.340 3.134 -46.400 1.00 96.75 290 ALA A N 1
ATOM 2236 C CA . ALA A 1 290 ? 23.423 3.058 -47.374 1.00 96.75 290 ALA A CA 1
ATOM 2237 C C . ALA A 1 290 ? 23.747 4.412 -48.030 1.00 96.75 290 ALA A C 1
ATOM 2239 O O . ALA A 1 290 ? 24.895 4.638 -48.384 1.00 96.75 290 ALA A O 1
ATOM 2240 N N . TYR A 1 291 ? 22.774 5.329 -48.131 1.00 96.19 291 TYR A N 1
ATOM 2241 C CA . TYR A 1 291 ? 22.962 6.668 -48.706 1.00 96.19 291 TYR A CA 1
ATOM 2242 C C . TYR A 1 291 ? 23.531 7.703 -47.729 1.00 96.19 291 TYR A C 1
ATOM 2244 O O . TYR A 1 291 ? 23.775 8.839 -48.130 1.00 96.19 291 TYR A O 1
ATOM 2252 N N . HIS A 1 292 ? 23.711 7.358 -46.453 1.00 96.44 292 HIS A N 1
ATOM 2253 C CA . HIS A 1 292 ? 24.258 8.280 -45.459 1.00 96.44 292 HIS A CA 1
ATOM 2254 C C . HIS A 1 292 ? 25.774 8.101 -45.369 1.00 96.44 292 HIS A C 1
ATOM 2256 O O . HIS A 1 292 ? 26.265 6.985 -45.206 1.00 96.44 292 HIS A O 1
ATOM 2262 N N . GLY A 1 293 ? 26.518 9.207 -45.419 1.00 96.00 293 GLY A N 1
ATOM 2263 C CA . GLY A 1 293 ? 27.937 9.212 -45.065 1.00 96.00 293 GLY A CA 1
ATOM 2264 C C . GLY A 1 293 ? 28.153 8.816 -43.598 1.00 96.00 293 GLY A C 1
ATOM 2265 O O . GLY A 1 293 ? 27.254 8.947 -42.759 1.00 96.00 293 GLY A O 1
ATOM 2266 N N . ILE A 1 294 ? 29.359 8.351 -43.262 1.00 96.12 294 ILE A N 1
ATOM 2267 C CA . ILE A 1 294 ? 29.681 7.860 -41.912 1.00 96.12 294 ILE A CA 1
ATOM 2268 C C . ILE A 1 294 ? 29.448 8.917 -40.820 1.00 96.12 294 ILE A C 1
ATOM 2270 O O . ILE A 1 294 ? 29.004 8.562 -39.730 1.00 96.12 294 ILE A O 1
ATOM 2274 N N . ALA A 1 295 ? 29.649 10.212 -41.102 1.00 93.94 295 ALA A N 1
ATOM 2275 C CA . ALA A 1 295 ? 29.369 11.267 -40.123 1.00 93.94 295 ALA A CA 1
ATOM 2276 C C . ALA A 1 295 ? 27.876 11.355 -39.773 1.00 93.94 295 ALA A C 1
ATOM 2278 O O . ALA A 1 295 ? 27.522 11.398 -38.595 1.00 93.94 295 ALA A O 1
ATOM 2279 N N . ILE A 1 296 ? 26.999 11.300 -40.780 1.00 93.62 296 ILE A N 1
ATOM 2280 C CA . ILE A 1 296 ? 25.543 11.324 -40.578 1.00 93.62 296 ILE A CA 1
ATOM 2281 C C . ILE A 1 296 ? 25.090 10.044 -39.859 1.00 93.62 296 ILE A C 1
ATOM 2283 O O . ILE A 1 296 ? 24.237 10.089 -38.971 1.00 93.62 296 ILE A O 1
ATOM 2287 N N . LEU A 1 297 ? 25.690 8.890 -40.178 1.00 95.19 297 LEU A N 1
ATOM 2288 C CA . LEU A 1 297 ? 25.417 7.636 -39.468 1.00 95.19 297 LEU A CA 1
ATOM 2289 C C . LEU A 1 297 ? 25.809 7.712 -37.986 1.00 95.19 297 LEU A C 1
ATOM 2291 O O . LEU A 1 297 ? 25.029 7.281 -37.134 1.00 95.19 297 LEU A O 1
ATOM 2295 N N . MET A 1 298 ? 26.970 8.288 -37.661 1.00 96.00 298 MET A N 1
ATOM 2296 C CA . MET A 1 298 ? 27.398 8.504 -36.275 1.00 96.00 298 MET A CA 1
ATOM 2297 C C . MET A 1 298 ? 26.453 9.448 -35.529 1.00 96.00 298 MET A C 1
ATOM 2299 O O . MET A 1 298 ? 26.099 9.181 -34.380 1.00 96.00 298 MET A O 1
ATOM 2303 N N . GLU A 1 299 ? 25.997 10.523 -36.173 1.00 94.75 299 GLU A N 1
ATOM 2304 C CA . GLU A 1 299 ? 25.012 11.434 -35.591 1.00 94.75 299 GLU A CA 1
ATOM 2305 C C . GLU A 1 299 ? 23.686 10.716 -35.303 1.00 94.75 299 GLU A C 1
ATOM 2307 O O . GLU A 1 299 ? 23.184 10.760 -34.175 1.00 94.75 299 GLU A O 1
ATOM 2312 N N . LYS A 1 300 ? 23.156 9.968 -36.279 1.00 94.12 300 LYS A N 1
ATOM 2313 C CA . LYS A 1 300 ? 21.939 9.163 -36.105 1.00 94.12 300 LYS A CA 1
ATOM 2314 C C . LYS A 1 300 ? 22.093 8.122 -35.002 1.00 94.12 300 LYS A C 1
ATOM 2316 O O . LYS A 1 300 ? 21.167 7.935 -34.209 1.00 94.12 300 LYS A O 1
ATOM 2321 N N . TYR A 1 301 ? 23.249 7.467 -34.916 1.00 95.00 301 TYR A N 1
ATOM 2322 C CA . TYR A 1 301 ? 23.564 6.530 -33.841 1.00 95.00 301 TYR A CA 1
ATOM 2323 C C . TYR A 1 301 ? 23.548 7.223 -32.474 1.00 95.00 301 TYR A C 1
ATOM 2325 O O . TYR A 1 301 ? 22.853 6.770 -31.565 1.00 95.00 301 TYR A O 1
ATOM 2333 N N . CYS A 1 302 ? 24.218 8.370 -32.338 1.00 96.06 302 CYS A N 1
ATOM 2334 C CA . CYS A 1 302 ? 24.209 9.175 -31.117 1.00 96.06 302 CYS A CA 1
ATOM 2335 C C . CYS A 1 302 ? 22.792 9.618 -30.718 1.00 96.06 302 CYS A C 1
ATOM 2337 O O . CYS A 1 302 ? 22.420 9.523 -29.546 1.00 96.06 302 CYS A O 1
ATOM 2339 N N . CYS A 1 303 ? 21.976 10.069 -31.672 1.00 94.81 303 CYS A N 1
ATOM 2340 C CA . CYS A 1 303 ? 20.579 10.434 -31.435 1.00 94.81 303 CYS A CA 1
ATOM 2341 C C . CYS A 1 303 ? 19.746 9.235 -30.961 1.00 94.81 303 CYS A C 1
ATOM 2343 O O . CYS A 1 303 ? 19.022 9.345 -29.967 1.00 94.81 303 CYS A O 1
ATOM 2345 N N . LYS A 1 304 ? 19.897 8.065 -31.598 1.00 95.44 304 LYS A N 1
ATOM 2346 C CA . LYS A 1 304 ? 19.238 6.825 -31.162 1.00 95.44 304 LYS A CA 1
ATOM 2347 C C . LYS A 1 304 ? 19.698 6.388 -29.775 1.00 95.44 304 LYS A C 1
ATOM 2349 O O . LYS A 1 304 ? 18.860 6.007 -28.963 1.00 95.44 304 LYS A O 1
ATOM 2354 N N . LEU A 1 305 ? 20.986 6.504 -29.464 1.00 96.69 305 LEU A N 1
ATOM 2355 C CA . LEU A 1 305 ? 21.528 6.162 -28.151 1.00 96.69 305 LEU A CA 1
ATOM 2356 C C . LEU A 1 305 ? 20.967 7.079 -27.053 1.00 96.69 305 LEU A C 1
ATOM 2358 O O . LEU A 1 305 ? 20.568 6.606 -25.989 1.00 96.69 305 LEU A O 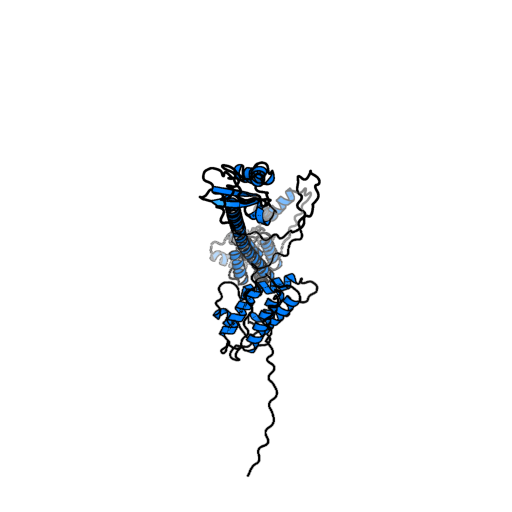1
ATOM 2362 N N . LYS A 1 306 ? 20.855 8.387 -27.320 1.00 95.69 306 LYS A N 1
ATOM 2363 C CA . LYS A 1 306 ? 20.186 9.339 -26.417 1.00 95.69 306 LYS A CA 1
ATOM 2364 C C . LYS A 1 306 ? 18.713 8.976 -26.207 1.00 95.69 306 LYS A C 1
ATOM 2366 O O . LYS A 1 306 ? 18.247 8.961 -25.067 1.00 95.69 306 LYS A O 1
ATOM 2371 N N . ALA A 1 307 ? 17.988 8.650 -27.278 1.00 95.31 307 ALA A N 1
ATOM 2372 C CA . ALA A 1 307 ? 16.587 8.234 -27.199 1.00 95.31 307 ALA A CA 1
ATOM 2373 C C . ALA A 1 307 ? 16.415 6.927 -26.405 1.00 95.31 307 ALA A C 1
ATOM 2375 O O . ALA A 1 307 ? 15.548 6.849 -25.533 1.00 95.31 307 ALA A O 1
ATOM 2376 N N . TYR A 1 308 ? 17.281 5.941 -26.645 1.00 96.00 308 TYR A N 1
ATOM 2377 C CA . TYR A 1 308 ? 17.327 4.683 -25.905 1.00 96.00 308 TYR A CA 1
ATOM 2378 C C . TYR A 1 308 ? 17.561 4.920 -24.411 1.00 96.00 308 TYR A C 1
ATOM 2380 O O . TYR A 1 308 ? 16.785 4.450 -23.582 1.00 96.00 308 TYR A O 1
ATOM 2388 N N . ASN A 1 309 ? 18.568 5.721 -24.054 1.00 91.94 309 ASN A N 1
ATOM 2389 C CA . ASN A 1 309 ? 18.853 6.051 -22.657 1.00 91.94 309 ASN A CA 1
ATOM 2390 C C . ASN A 1 309 ? 17.680 6.777 -21.987 1.00 91.94 309 ASN A C 1
ATOM 2392 O O . ASN A 1 309 ? 17.350 6.477 -20.839 1.00 91.94 309 ASN A O 1
ATOM 2396 N N . ARG A 1 310 ? 16.997 7.678 -22.706 1.00 94.44 310 ARG A N 1
ATOM 2397 C CA . ARG A 1 310 ? 15.781 8.333 -22.206 1.00 94.44 310 ARG A CA 1
ATOM 2398 C C . ARG A 1 310 ? 14.683 7.315 -21.893 1.00 94.44 310 ARG A C 1
ATOM 2400 O O . ARG A 1 310 ? 14.121 7.362 -20.801 1.00 94.44 310 ARG A O 1
ATOM 2407 N N . LEU A 1 311 ? 14.389 6.404 -22.822 1.00 94.50 311 LEU A N 1
ATOM 2408 C CA . LEU A 1 311 ? 13.370 5.363 -22.636 1.00 94.50 311 LEU A CA 1
ATOM 2409 C C . LEU A 1 311 ? 13.741 4.402 -21.500 1.00 94.50 311 LEU A C 1
ATOM 2411 O O . LEU A 1 311 ? 12.899 4.090 -20.662 1.00 94.50 311 LEU A O 1
ATOM 2415 N N . ARG A 1 312 ? 15.013 4.005 -21.406 1.00 95.88 312 ARG A N 1
ATOM 2416 C CA . ARG A 1 312 ? 15.528 3.166 -20.317 1.00 95.88 312 ARG A CA 1
ATOM 2417 C C . ARG A 1 312 ? 15.320 3.823 -18.951 1.00 95.88 312 ARG A C 1
ATOM 2419 O O . ARG A 1 312 ? 14.784 3.190 -18.044 1.00 95.88 312 ARG A O 1
ATOM 2426 N N . LEU A 1 313 ? 15.685 5.099 -18.803 1.00 91.69 313 LEU A N 1
ATOM 2427 C CA . LEU A 1 313 ? 15.473 5.849 -17.559 1.00 91.69 313 LEU A CA 1
ATOM 2428 C C . LEU A 1 313 ? 13.983 6.003 -17.225 1.00 91.69 313 LEU A C 1
ATOM 2430 O O . LEU A 1 313 ? 13.596 5.882 -16.063 1.00 91.69 313 LEU A O 1
ATOM 2434 N N . GLN A 1 314 ? 13.131 6.236 -18.229 1.00 94.12 314 GLN A N 1
ATOM 2435 C CA . GLN A 1 314 ? 11.678 6.275 -18.042 1.00 94.12 314 GLN A CA 1
ATOM 2436 C C . GLN A 1 314 ? 11.136 4.933 -17.539 1.00 94.12 314 GLN A C 1
ATOM 2438 O O . GLN A 1 314 ? 10.393 4.923 -16.558 1.00 94.12 314 GLN A O 1
ATOM 2443 N N . SER A 1 315 ? 11.566 3.821 -18.140 1.00 91.69 315 SER A N 1
ATOM 2444 C CA . SER A 1 315 ? 11.199 2.466 -17.719 1.00 91.69 315 SER A CA 1
ATOM 2445 C C . SER A 1 315 ? 11.623 2.188 -16.275 1.00 91.69 315 SER A C 1
ATOM 2447 O O . SER A 1 315 ? 10.812 1.741 -15.467 1.00 91.69 315 SER A O 1
ATOM 2449 N N . MET A 1 316 ? 12.859 2.533 -15.895 1.00 87.75 316 MET A N 1
ATOM 2450 C CA . MET A 1 316 ? 13.333 2.378 -14.511 1.00 87.75 316 MET A CA 1
ATOM 2451 C C . MET A 1 316 ? 12.514 3.212 -13.517 1.00 87.75 316 MET A C 1
ATOM 2453 O O . MET A 1 316 ? 12.175 2.747 -12.430 1.00 87.75 316 MET A O 1
ATOM 2457 N N . ASN A 1 317 ? 12.163 4.447 -13.879 1.00 90.50 317 ASN A N 1
ATOM 2458 C CA . ASN A 1 317 ? 11.337 5.301 -13.028 1.00 90.50 317 ASN A CA 1
ATOM 2459 C C . ASN A 1 317 ? 9.902 4.773 -12.895 1.00 90.50 317 ASN A C 1
ATOM 2461 O O . ASN A 1 317 ? 9.310 4.884 -11.822 1.00 90.50 317 ASN A O 1
ATOM 2465 N N . GLN A 1 318 ? 9.337 4.194 -13.956 1.00 92.94 318 GLN A N 1
ATOM 2466 C CA . GLN A 1 318 ? 8.036 3.528 -13.898 1.00 92.94 318 GLN A CA 1
ATOM 2467 C C . GLN A 1 318 ? 8.088 2.282 -13.009 1.00 92.94 318 GLN A C 1
ATOM 2469 O O . GLN A 1 318 ? 7.226 2.146 -12.145 1.00 92.94 318 GLN A O 1
ATOM 2474 N N . ALA A 1 319 ? 9.123 1.448 -13.135 1.00 89.00 319 ALA A N 1
ATOM 2475 C CA . ALA A 1 319 ? 9.323 0.282 -12.275 1.00 89.00 319 ALA A CA 1
ATOM 2476 C C . ALA A 1 319 ? 9.387 0.674 -10.788 1.00 89.00 319 ALA A C 1
ATOM 2478 O O . ALA A 1 319 ? 8.637 0.140 -9.977 1.00 89.00 319 ALA A O 1
ATOM 2479 N N . ARG A 1 320 ? 10.171 1.703 -10.429 1.00 90.88 320 ARG A N 1
ATOM 2480 C CA . ARG A 1 320 ? 10.214 2.229 -9.047 1.00 90.88 320 ARG A CA 1
ATOM 2481 C C . ARG A 1 320 ? 8.849 2.717 -8.552 1.00 90.88 320 ARG A C 1
ATOM 2483 O O . ARG A 1 320 ? 8.486 2.469 -7.406 1.00 90.88 320 ARG A O 1
ATOM 2490 N N . LYS A 1 321 ? 8.075 3.399 -9.408 1.00 94.06 321 LYS A N 1
ATOM 2491 C CA . LYS A 1 321 ? 6.706 3.832 -9.074 1.00 94.06 321 LYS A CA 1
ATOM 2492 C C . LYS A 1 321 ? 5.764 2.647 -8.861 1.00 94.06 321 LYS A C 1
ATOM 2494 O O . LYS A 1 321 ? 4.895 2.737 -7.999 1.00 94.06 321 LYS A O 1
ATOM 2499 N N . LEU A 1 322 ? 5.910 1.571 -9.634 1.00 93.06 322 LEU A N 1
ATOM 2500 C CA . LEU A 1 322 ? 5.118 0.351 -9.469 1.00 93.06 322 LEU A CA 1
ATOM 2501 C C . LEU A 1 322 ? 5.445 -0.342 -8.148 1.00 93.06 322 LEU A C 1
ATOM 2503 O O . LEU A 1 322 ? 4.519 -0.611 -7.394 1.00 93.06 322 LEU A O 1
ATOM 2507 N N . VAL A 1 323 ? 6.729 -0.507 -7.815 1.00 91.12 323 VAL A N 1
ATOM 2508 C CA . VAL A 1 323 ? 7.159 -1.056 -6.516 1.00 91.12 323 VAL A CA 1
ATOM 2509 C C . VAL A 1 323 ? 6.577 -0.238 -5.359 1.00 91.12 323 VAL A C 1
ATOM 2511 O O . VAL A 1 323 ? 5.987 -0.794 -4.440 1.00 91.12 323 VAL A O 1
ATOM 2514 N N . GLY A 1 324 ? 6.640 1.097 -5.433 1.00 90.75 324 GLY A N 1
ATOM 2515 C CA . GLY A 1 324 ? 6.045 1.964 -4.409 1.00 90.75 324 GLY A CA 1
ATOM 2516 C C . GLY A 1 324 ? 4.515 1.876 -4.306 1.00 90.75 324 GLY A C 1
ATOM 2517 O O . GLY A 1 324 ? 3.957 2.122 -3.243 1.00 90.75 324 GLY A O 1
ATOM 2518 N N . ARG A 1 325 ? 3.807 1.533 -5.389 1.00 94.12 325 ARG A N 1
ATOM 2519 C CA . ARG A 1 325 ? 2.354 1.290 -5.350 1.00 94.12 325 ARG A CA 1
ATOM 2520 C C . ARG A 1 325 ? 2.027 -0.098 -4.814 1.00 94.12 325 ARG A C 1
ATOM 2522 O O . ARG A 1 325 ? 1.038 -0.242 -4.101 1.00 94.12 325 ARG A O 1
ATOM 2529 N N . ASP A 1 326 ? 2.846 -1.090 -5.136 1.00 92.81 326 ASP A N 1
ATOM 2530 C CA . ASP A 1 326 ? 2.668 -2.461 -4.672 1.00 92.81 326 ASP A CA 1
ATOM 2531 C C . ASP A 1 326 ? 2.818 -2.566 -3.149 1.00 92.81 326 ASP A C 1
ATOM 2533 O O . ASP A 1 326 ? 1.977 -3.174 -2.490 1.00 92.81 326 ASP A O 1
ATOM 2537 N N . THR A 1 327 ? 3.780 -1.851 -2.554 1.00 92.00 327 THR A N 1
ATOM 2538 C CA . THR A 1 327 ? 3.915 -1.781 -1.088 1.00 92.00 327 THR A CA 1
ATOM 2539 C C . THR A 1 327 ? 2.671 -1.193 -0.414 1.00 92.00 327 THR A C 1
ATOM 2541 O O . THR A 1 327 ? 2.207 -1.725 0.597 1.00 92.00 327 THR A O 1
ATOM 2544 N N . VAL A 1 328 ? 2.067 -0.149 -0.995 1.00 92.44 328 VAL A N 1
ATOM 2545 C CA . VAL A 1 328 ? 0.810 0.444 -0.499 1.00 92.44 328 VAL A CA 1
ATOM 2546 C C . VAL A 1 328 ? -0.358 -0.532 -0.641 1.00 92.44 328 VAL A C 1
ATOM 2548 O O . VAL A 1 328 ? -1.169 -0.656 0.280 1.00 92.44 328 VAL A O 1
ATOM 2551 N N . ILE A 1 329 ? -0.456 -1.244 -1.765 1.00 94.94 329 ILE A N 1
ATOM 2552 C CA . ILE A 1 329 ? -1.475 -2.283 -1.970 1.00 94.94 329 ILE A CA 1
ATOM 2553 C C . ILE A 1 329 ? -1.296 -3.408 -0.947 1.00 94.94 329 ILE A C 1
ATOM 2555 O O . ILE A 1 329 ? -2.278 -3.859 -0.360 1.00 94.94 329 ILE A O 1
ATOM 2559 N N . ASN A 1 330 ? -0.061 -3.835 -0.687 1.00 92.69 330 ASN A N 1
ATOM 2560 C CA . ASN A 1 330 ? 0.237 -4.860 0.304 1.00 92.69 330 ASN A CA 1
ATOM 2561 C C . ASN A 1 330 ? -0.177 -4.419 1.716 1.00 92.69 330 ASN A C 1
ATOM 2563 O O . ASN A 1 330 ? -0.821 -5.185 2.430 1.00 92.69 330 ASN A O 1
ATOM 2567 N N . ALA A 1 331 ? 0.081 -3.164 2.095 1.00 92.81 331 ALA A N 1
ATOM 2568 C CA . ALA A 1 331 ? -0.400 -2.612 3.362 1.00 92.81 331 ALA A CA 1
ATOM 2569 C C . ALA A 1 331 ? -1.940 -2.655 3.459 1.00 92.81 331 ALA A C 1
ATOM 2571 O O . ALA A 1 331 ? -2.484 -3.104 4.466 1.00 92.81 331 ALA A O 1
ATOM 2572 N N . HIS A 1 332 ? -2.666 -2.288 2.398 1.00 93.25 332 HIS A N 1
ATOM 2573 C CA . HIS A 1 332 ? -4.131 -2.402 2.382 1.00 93.25 332 HIS A CA 1
ATOM 2574 C C . HIS A 1 332 ? -4.612 -3.856 2.469 1.00 93.25 332 HIS A C 1
ATOM 2576 O O . HIS A 1 332 ? -5.561 -4.140 3.198 1.00 93.25 332 HIS A O 1
ATOM 2582 N N . LYS A 1 333 ? -3.955 -4.796 1.777 1.00 93.50 333 LYS A N 1
ATOM 2583 C CA . LYS A 1 333 ? -4.259 -6.232 1.891 1.00 93.50 333 LYS A CA 1
ATOM 2584 C C . LYS A 1 333 ? -4.068 -6.720 3.325 1.00 93.50 333 LYS A C 1
ATOM 2586 O O . LYS A 1 333 ? -4.933 -7.422 3.839 1.00 93.50 333 LYS A O 1
ATOM 2591 N N . GLN A 1 334 ? -2.982 -6.316 3.985 1.00 90.06 334 GLN A N 1
ATOM 2592 C CA . GLN A 1 334 ? -2.740 -6.640 5.391 1.00 90.06 334 GLN A CA 1
ATOM 2593 C C . GLN A 1 334 ? -3.818 -6.052 6.301 1.00 90.06 334 GLN A C 1
ATOM 2595 O O . GLN A 1 334 ? -4.301 -6.756 7.183 1.00 90.06 334 GLN A O 1
ATOM 2600 N N . LEU A 1 335 ? -4.233 -4.803 6.075 1.00 91.69 335 LEU A N 1
ATOM 2601 C CA . LEU A 1 335 ? -5.334 -4.177 6.807 1.00 91.69 335 LEU A CA 1
ATOM 2602 C C . LEU A 1 335 ? -6.629 -4.991 6.664 1.00 91.69 335 LEU A C 1
ATOM 2604 O O . LEU A 1 335 ? -7.206 -5.398 7.669 1.00 91.69 335 LEU A O 1
ATOM 2608 N N . VAL A 1 336 ? -7.046 -5.292 5.431 1.00 93.62 336 VAL A N 1
ATOM 2609 C CA . VAL A 1 336 ? -8.256 -6.086 5.153 1.00 93.62 336 VAL A CA 1
ATOM 2610 C C . VAL A 1 336 ? -8.152 -7.478 5.769 1.00 93.62 336 VAL A C 1
ATOM 2612 O O . VAL A 1 336 ? -9.089 -7.933 6.420 1.00 93.62 336 VAL A O 1
ATOM 2615 N N . HIS A 1 337 ? -7.001 -8.138 5.630 1.00 90.12 337 HIS A N 1
ATOM 2616 C CA . HIS A 1 337 ? -6.765 -9.443 6.234 1.00 90.12 337 HIS A CA 1
ATOM 2617 C C . HIS A 1 337 ? -6.856 -9.379 7.763 1.00 90.12 337 HIS A C 1
ATOM 2619 O O . HIS A 1 337 ? -7.505 -10.219 8.368 1.00 90.12 337 HIS A O 1
ATOM 2625 N N . LYS A 1 338 ? -6.279 -8.363 8.416 1.00 86.31 338 LYS A N 1
ATOM 2626 C CA . LYS A 1 338 ? -6.377 -8.199 9.877 1.00 86.31 338 LYS A CA 1
ATOM 2627 C C . LYS A 1 338 ? -7.809 -7.935 10.342 1.00 86.31 338 LYS A C 1
ATOM 2629 O O . LYS A 1 338 ? -8.168 -8.420 11.411 1.00 86.31 338 LYS A O 1
ATOM 2634 N N . ILE A 1 339 ? -8.606 -7.207 9.559 1.00 89.12 339 ILE A N 1
ATOM 2635 C CA . ILE A 1 339 ? -10.034 -6.983 9.831 1.00 89.12 339 ILE A CA 1
ATOM 2636 C C . ILE A 1 339 ? -10.827 -8.288 9.679 1.00 89.12 339 ILE A C 1
ATOM 2638 O O . ILE A 1 339 ? -11.685 -8.574 10.505 1.00 89.12 339 ILE A O 1
ATOM 2642 N N . ALA A 1 340 ? -10.529 -9.087 8.652 1.00 88.56 340 ALA A N 1
ATOM 2643 C CA . ALA A 1 340 ? -11.228 -10.343 8.391 1.00 88.56 340 ALA A CA 1
ATOM 2644 C C . ALA A 1 340 ? -10.858 -11.457 9.387 1.00 88.56 340 ALA A C 1
ATOM 2646 O O . ALA A 1 340 ? -11.725 -12.207 9.823 1.00 88.56 340 ALA A O 1
ATOM 2647 N N . SER A 1 341 ? -9.577 -11.572 9.745 1.00 84.19 341 SER A N 1
ATOM 2648 C CA . SER A 1 341 ? -9.056 -12.672 10.569 1.00 84.19 341 SER A CA 1
ATOM 2649 C C . SER A 1 341 ? -9.335 -12.499 12.059 1.00 84.19 341 SER A C 1
ATOM 2651 O O . SER A 1 341 ? -9.408 -13.484 12.789 1.00 84.19 341 SER A O 1
ATOM 2653 N N . ASN A 1 342 ? -9.468 -11.261 12.536 1.00 75.31 342 ASN A N 1
ATOM 2654 C CA . ASN A 1 342 ? -9.659 -10.996 13.953 1.00 75.31 342 ASN A CA 1
ATOM 2655 C C . ASN A 1 342 ? -11.091 -10.522 14.210 1.00 75.31 342 ASN A C 1
ATOM 2657 O O . ASN A 1 342 ? -11.530 -9.516 13.658 1.00 75.31 342 ASN A O 1
ATOM 2661 N N . ASN A 1 343 ? -11.789 -11.174 15.142 1.00 76.75 343 ASN A N 1
ATOM 2662 C CA . ASN A 1 343 ? -13.024 -10.640 15.719 1.00 76.75 343 ASN A CA 1
ATOM 2663 C C . ASN A 1 343 ? -12.686 -9.491 16.690 1.00 76.75 343 ASN A C 1
ATOM 2665 O O . ASN A 1 343 ? -12.783 -9.621 17.912 1.00 76.75 343 ASN A O 1
ATOM 2669 N N . ILE A 1 344 ? -12.160 -8.390 16.149 1.00 78.69 344 ILE A N 1
ATOM 2670 C CA . ILE A 1 344 ? -11.743 -7.230 16.932 1.00 78.69 344 ILE A CA 1
ATOM 2671 C C . ILE A 1 344 ? -13.008 -6.488 17.322 1.00 78.69 344 ILE A C 1
ATOM 2673 O O . ILE A 1 344 ? -13.740 -5.956 16.483 1.00 78.69 344 ILE A O 1
ATOM 2677 N N . LYS A 1 345 ? -13.243 -6.415 18.628 1.00 75.31 345 LYS A N 1
ATOM 2678 C CA . LYS A 1 345 ? -14.295 -5.569 19.171 1.00 75.31 345 LYS A CA 1
ATOM 2679 C C . LYS A 1 345 ? -14.013 -4.143 18.711 1.00 75.31 345 LYS A C 1
ATOM 2681 O O . LYS A 1 345 ? -12.983 -3.566 19.049 1.00 75.31 345 LYS A O 1
ATOM 2686 N N . CYS A 1 346 ? -14.945 -3.593 17.940 1.00 78.94 346 CYS A N 1
ATOM 2687 C CA . CYS A 1 346 ? -14.942 -2.192 17.535 1.00 78.94 346 CYS A CA 1
ATOM 2688 C C . CYS A 1 346 ? -13.872 -1.791 16.504 1.00 78.94 346 CYS A C 1
ATOM 2690 O O . CYS A 1 346 ? -13.388 -0.659 16.565 1.00 78.94 346 CYS A O 1
ATOM 2692 N N . VAL A 1 347 ? -13.567 -2.660 15.523 1.00 89.56 347 VAL A N 1
ATOM 2693 C CA . VAL A 1 347 ? -12.799 -2.271 14.312 1.00 89.56 347 VAL A CA 1
ATOM 2694 C C . VAL A 1 347 ? -13.315 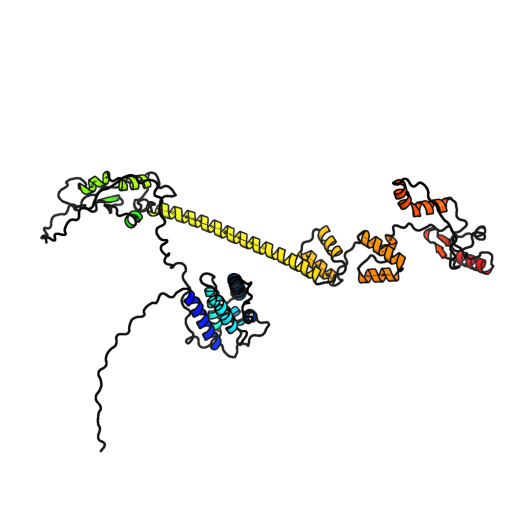-0.963 13.738 1.00 89.56 347 VAL A C 1
ATOM 2696 O O . VAL A 1 347 ? -12.528 -0.059 13.488 1.00 89.56 347 VAL A O 1
ATOM 2699 N N . ASP A 1 348 ? -14.634 -0.867 13.569 1.00 87.44 348 ASP A N 1
ATOM 2700 C CA . ASP A 1 348 ? -15.295 0.287 12.969 1.00 87.44 348 ASP A CA 1
ATOM 2701 C C . ASP A 1 348 ? -14.917 1.596 13.678 1.00 87.44 348 ASP A C 1
ATOM 2703 O O . ASP A 1 348 ? -14.554 2.579 13.041 1.00 87.44 348 ASP A O 1
ATOM 2707 N N . ARG A 1 349 ? -14.865 1.579 15.018 1.00 88.06 349 ARG A N 1
ATOM 2708 C CA . ARG A 1 349 ? -14.506 2.755 15.823 1.00 88.06 349 ARG A CA 1
ATOM 2709 C C . ARG A 1 349 ? -13.029 3.110 15.719 1.00 88.06 349 ARG A C 1
ATOM 2711 O O . ARG A 1 349 ? -12.706 4.291 15.631 1.00 88.06 349 ARG A O 1
ATOM 2718 N N . ALA A 1 350 ? -12.144 2.112 15.741 1.00 91.38 350 ALA A N 1
ATOM 2719 C CA . ALA A 1 350 ? -10.714 2.344 15.550 1.00 91.38 350 ALA A CA 1
ATOM 2720 C C . ALA A 1 350 ? -10.451 2.926 14.154 1.00 91.38 350 ALA A C 1
ATOM 2722 O O . ALA A 1 350 ? -9.797 3.954 14.039 1.00 91.38 350 ALA A O 1
ATOM 2723 N N . LEU A 1 351 ? -11.064 2.344 13.121 1.00 92.62 351 LEU A N 1
ATOM 2724 C CA . LEU A 1 351 ? -10.947 2.800 11.740 1.00 92.62 351 LEU A CA 1
ATOM 2725 C C . LEU A 1 351 ? -11.493 4.223 11.560 1.00 92.62 351 LEU A C 1
ATOM 2727 O O . LEU A 1 351 ? -10.820 5.069 10.977 1.00 92.62 351 LEU A O 1
ATOM 2731 N N . HIS A 1 352 ? -12.677 4.520 12.104 1.00 90.06 352 HIS A N 1
ATOM 2732 C CA . HIS A 1 352 ? -13.240 5.870 12.081 1.00 90.06 352 HIS A CA 1
ATOM 2733 C C . HIS A 1 352 ? -12.344 6.888 12.794 1.00 90.06 352 HIS A C 1
ATOM 2735 O O . HIS A 1 352 ? -12.182 8.002 12.295 1.00 90.06 352 HIS A O 1
ATOM 2741 N N . ALA A 1 353 ? -11.749 6.523 13.934 1.00 92.38 353 ALA A N 1
ATOM 2742 C CA . ALA A 1 353 ? -10.798 7.382 14.629 1.00 92.38 353 ALA A CA 1
ATOM 2743 C C . ALA A 1 353 ? -9.560 7.654 13.758 1.00 92.38 353 ALA A C 1
ATOM 2745 O O . ALA A 1 353 ? -9.240 8.821 13.534 1.00 92.38 353 ALA A O 1
ATOM 2746 N N . SER A 1 354 ? -8.931 6.620 13.184 1.00 93.56 354 SER A N 1
ATOM 2747 C CA . SER A 1 354 ? -7.767 6.779 12.299 1.00 93.56 354 SER A CA 1
ATOM 2748 C C . SER A 1 354 ? -8.090 7.659 11.081 1.00 93.56 354 SER A C 1
ATOM 2750 O O . SER A 1 354 ? -7.314 8.549 10.732 1.00 93.56 354 SER A O 1
ATOM 2752 N N . ILE A 1 355 ? -9.269 7.480 10.468 1.00 92.81 355 ILE A N 1
ATOM 2753 C CA . ILE A 1 355 ? -9.723 8.288 9.323 1.00 92.81 355 ILE A CA 1
ATOM 2754 C C . ILE A 1 355 ? -9.923 9.755 9.726 1.00 92.81 355 ILE A C 1
ATOM 2756 O O . ILE A 1 355 ? -9.448 10.654 9.030 1.00 92.81 355 ILE A O 1
ATOM 2760 N N . ASN A 1 356 ? -10.581 10.016 10.859 1.00 91.62 356 ASN A N 1
ATOM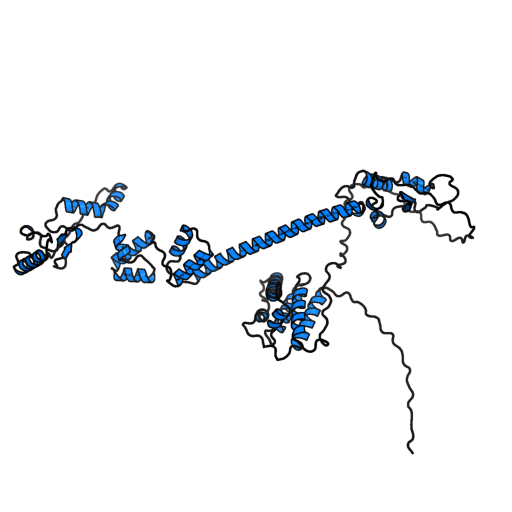 2761 C CA . ASN A 1 356 ? -10.804 11.378 11.355 1.00 91.62 356 ASN A CA 1
ATOM 2762 C C . ASN A 1 356 ? -9.487 12.087 11.706 1.00 91.62 356 ASN A C 1
ATOM 2764 O O . ASN A 1 356 ? -9.367 13.297 11.513 1.00 91.62 356 ASN A O 1
ATOM 2768 N N . HIS A 1 357 ? -8.487 11.334 12.165 1.00 94.19 357 HIS A N 1
ATOM 2769 C CA . HIS A 1 357 ? -7.138 11.830 12.432 1.00 94.19 357 HIS A CA 1
ATOM 2770 C C . HIS A 1 357 ? -6.239 11.890 11.183 1.00 94.19 357 HIS A C 1
ATOM 2772 O O . HIS A 1 357 ? -5.108 12.363 11.281 1.00 94.19 357 HIS A O 1
ATOM 2778 N N . ARG A 1 358 ? -6.741 11.488 10.002 1.00 94.94 358 ARG A N 1
ATOM 2779 C CA . ARG A 1 358 ? -5.996 11.419 8.728 1.00 94.94 358 ARG A CA 1
ATOM 2780 C C . ARG A 1 358 ? -4.708 10.602 8.837 1.00 94.94 358 ARG A C 1
ATOM 2782 O O . ARG A 1 358 ? -3.676 10.955 8.267 1.00 94.94 358 ARG A O 1
ATOM 2789 N N . GLU A 1 359 ? -4.774 9.521 9.595 1.00 95.38 359 GLU A N 1
ATOM 2790 C CA . GLU A 1 359 ? -3.642 8.642 9.824 1.00 95.38 359 GLU A CA 1
ATOM 2791 C C . GLU A 1 359 ? -3.305 7.790 8.594 1.00 95.38 359 GLU A C 1
ATOM 2793 O O . GLU A 1 359 ? -4.157 7.477 7.761 1.00 95.38 359 GLU A O 1
ATOM 2798 N N . GLY A 1 360 ? -2.032 7.404 8.475 1.00 94.44 360 GLY A N 1
ATOM 2799 C CA . GLY A 1 360 ? -1.576 6.513 7.415 1.00 94.44 360 GLY A CA 1
ATOM 2800 C C . GLY A 1 360 ? -2.101 5.083 7.583 1.00 94.44 360 GLY A C 1
ATOM 2801 O O . GLY A 1 360 ? -2.541 4.661 8.653 1.00 94.44 360 GLY A O 1
ATOM 2802 N N . VAL A 1 361 ? -2.004 4.284 6.521 1.00 94.56 361 VAL A N 1
ATOM 2803 C CA . VAL A 1 361 ? -2.457 2.880 6.544 1.00 94.56 361 VAL A CA 1
ATOM 2804 C C . VAL A 1 361 ? -1.678 2.059 7.574 1.00 94.56 361 VAL A C 1
ATOM 2806 O O . VAL A 1 361 ? -2.270 1.268 8.299 1.00 94.56 361 VAL A O 1
ATOM 2809 N N . HIS A 1 362 ? -0.366 2.276 7.697 1.00 93.69 362 HIS A N 1
ATOM 2810 C CA . HIS A 1 362 ? 0.465 1.557 8.669 1.00 93.69 362 HIS A CA 1
ATOM 2811 C C . HIS A 1 362 ? 0.084 1.869 10.120 1.00 93.69 362 HIS A C 1
ATOM 2813 O O . HIS A 1 362 ? -0.068 0.943 10.913 1.00 93.69 362 HIS A O 1
ATOM 2819 N N . THR A 1 363 ? -0.145 3.142 10.454 1.00 95.81 363 THR A N 1
ATOM 2820 C CA . THR A 1 363 ? -0.594 3.540 11.798 1.00 95.81 363 THR A CA 1
ATOM 2821 C C . THR A 1 363 ? -2.003 3.024 12.081 1.00 95.81 363 THR A C 1
ATOM 2823 O O . THR A 1 363 ? -2.263 2.538 13.175 1.00 95.81 363 THR A O 1
ATOM 2826 N N . THR A 1 364 ? -2.878 2.997 11.070 1.00 94.75 364 THR A N 1
ATOM 2827 C CA . THR A 1 364 ? -4.211 2.379 11.172 1.00 94.75 364 THR A CA 1
ATOM 2828 C C . THR A 1 364 ? -4.111 0.878 11.480 1.00 94.75 364 THR A C 1
ATOM 2830 O O . THR A 1 364 ? -4.804 0.374 12.363 1.00 94.75 364 THR A O 1
ATOM 2833 N N . ILE A 1 365 ? -3.217 0.147 10.799 1.00 93.62 365 ILE A N 1
ATOM 2834 C CA . ILE A 1 365 ? -2.962 -1.277 11.075 1.00 93.62 365 ILE A CA 1
ATOM 2835 C C . ILE A 1 365 ? -2.460 -1.463 12.508 1.00 93.62 365 ILE A C 1
ATOM 2837 O O . ILE A 1 365 ? -2.937 -2.357 13.206 1.00 93.62 365 ILE A O 1
ATOM 2841 N N . GLU A 1 366 ? -1.523 -0.631 12.960 1.00 94.31 366 GLU A N 1
ATOM 2842 C CA . GLU A 1 366 ? -0.983 -0.691 14.319 1.00 94.31 366 GLU A CA 1
ATOM 2843 C C . GLU A 1 366 ? -2.063 -0.407 15.373 1.00 94.31 366 GLU A C 1
ATOM 2845 O O . GLU A 1 366 ? -2.199 -1.161 16.336 1.00 94.31 366 GLU A O 1
ATOM 2850 N N . GLN A 1 367 ? -2.902 0.612 15.167 1.00 93.19 367 GLN A N 1
ATOM 2851 C CA . GLN A 1 367 ? -4.032 0.914 16.047 1.00 93.19 367 GLN A CA 1
ATOM 2852 C C . GLN A 1 367 ? -5.028 -0.243 16.121 1.00 93.19 367 GLN A C 1
ATOM 2854 O O . GLN A 1 367 ? -5.469 -0.602 17.212 1.00 93.19 367 GLN A O 1
ATOM 2859 N N . ILE A 1 368 ? -5.342 -0.878 14.990 1.00 92.31 368 ILE A N 1
ATOM 2860 C CA . ILE A 1 368 ? -6.217 -2.054 14.942 1.00 92.31 368 ILE A CA 1
ATOM 2861 C C . ILE A 1 368 ? -5.574 -3.246 15.663 1.00 92.31 368 ILE A C 1
ATOM 2863 O O . ILE A 1 368 ? -6.255 -3.954 16.404 1.00 92.31 368 ILE A O 1
ATOM 2867 N N . GLN A 1 369 ? -4.262 -3.457 15.519 1.00 91.50 369 GLN A N 1
ATOM 2868 C CA . GLN A 1 369 ? -3.538 -4.489 16.269 1.00 91.50 369 GLN A CA 1
ATOM 2869 C C . GLN A 1 369 ? -3.531 -4.204 17.777 1.00 91.50 369 GLN A C 1
ATOM 2871 O O . GLN A 1 369 ? -3.737 -5.119 18.575 1.00 91.50 369 GLN A O 1
ATOM 2876 N N . ASN A 1 370 ? -3.347 -2.948 18.179 1.00 92.12 370 ASN A N 1
ATOM 2877 C CA . ASN A 1 370 ? -3.407 -2.529 19.578 1.00 92.12 370 ASN A CA 1
ATOM 2878 C C . ASN A 1 370 ? -4.828 -2.656 20.144 1.00 92.12 370 ASN A C 1
ATOM 2880 O O . ASN A 1 370 ? -4.990 -3.064 21.294 1.00 92.12 370 ASN A O 1
ATOM 2884 N N . ALA A 1 371 ? -5.861 -2.397 19.338 1.00 90.44 371 ALA A N 1
ATOM 2885 C CA . ALA A 1 371 ? -7.256 -2.628 19.704 1.00 90.44 371 ALA A CA 1
ATOM 2886 C C . ALA A 1 371 ? -7.554 -4.125 19.876 1.00 90.44 371 ALA A C 1
ATOM 2888 O O . ALA A 1 371 ? -8.172 -4.520 20.862 1.00 90.44 371 ALA A O 1
ATOM 2889 N N . ALA A 1 372 ? -7.043 -4.974 18.977 1.00 88.12 372 ALA A N 1
ATOM 2890 C CA . ALA A 1 372 ? -7.162 -6.430 19.081 1.00 88.12 372 ALA A CA 1
ATOM 2891 C C . ALA A 1 372 ? -6.517 -6.976 20.366 1.00 88.12 372 ALA A C 1
ATOM 2893 O O . ALA A 1 372 ? -7.060 -7.881 20.994 1.00 88.12 372 ALA A O 1
ATOM 2894 N N . LYS A 1 373 ? -5.387 -6.390 20.785 1.00 89.19 373 LYS A N 1
ATOM 2895 C CA . LYS A 1 373 ? -4.695 -6.706 22.047 1.00 89.19 373 LYS A CA 1
ATOM 2896 C C . LYS A 1 373 ? -5.358 -6.085 23.286 1.00 89.19 373 LYS A C 1
ATOM 2898 O O . LYS A 1 373 ? -4.887 -6.310 24.395 1.00 89.19 373 LYS A O 1
ATOM 2903 N N . GLY A 1 374 ? -6.404 -5.271 23.120 1.00 87.62 374 GLY A N 1
ATOM 2904 C CA . GLY A 1 374 ? -7.042 -4.524 24.210 1.00 87.62 374 GLY A CA 1
ATOM 2905 C C . GLY A 1 374 ? -6.203 -3.369 24.773 1.00 87.62 374 GLY A C 1
ATOM 2906 O O . GLY A 1 374 ? -6.582 -2.780 25.780 1.00 87.62 374 GLY A O 1
ATOM 2907 N N . MET A 1 375 ? -5.079 -3.024 24.135 1.00 90.62 375 MET A N 1
ATOM 2908 C CA . MET A 1 375 ? -4.215 -1.902 24.530 1.00 90.62 375 MET A CA 1
ATOM 2909 C C . MET A 1 375 ? -4.768 -0.550 24.071 1.00 90.62 375 MET A C 1
ATOM 2911 O O . MET A 1 375 ? -4.421 0.486 24.632 1.00 90.62 375 MET A O 1
ATOM 2915 N N . TYR A 1 376 ? -5.640 -0.555 23.062 1.00 89.06 376 TYR A N 1
ATOM 2916 C CA . TYR A 1 376 ? -6.318 0.633 22.563 1.00 89.06 376 TYR A CA 1
ATOM 2917 C C . TYR A 1 376 ? -7.835 0.480 22.693 1.00 89.06 376 TYR A C 1
ATOM 2919 O O . TYR A 1 376 ? -8.415 -0.505 22.241 1.00 89.06 376 TYR A O 1
ATOM 2927 N N . SER A 1 377 ? -8.488 1.481 23.285 1.00 83.75 377 SER A N 1
ATOM 2928 C CA . SER A 1 377 ? -9.946 1.602 23.302 1.00 83.75 377 SER A CA 1
ATOM 2929 C C . SER A 1 377 ? -10.333 2.919 22.639 1.00 83.75 377 SER A C 1
ATOM 2931 O O . SER A 1 377 ? -10.062 4.001 23.163 1.00 83.75 377 SER A O 1
ATOM 2933 N N . ALA A 1 378 ? -10.938 2.832 21.452 1.00 84.00 378 ALA A N 1
ATOM 2934 C CA . ALA A 1 378 ? -11.385 4.011 20.722 1.00 84.00 378 ALA A CA 1
ATOM 2935 C C . ALA A 1 378 ? -12.383 4.804 21.585 1.00 84.00 378 ALA A C 1
ATOM 2937 O O . ALA A 1 378 ? -13.417 4.277 22.015 1.00 84.00 378 ALA A O 1
ATOM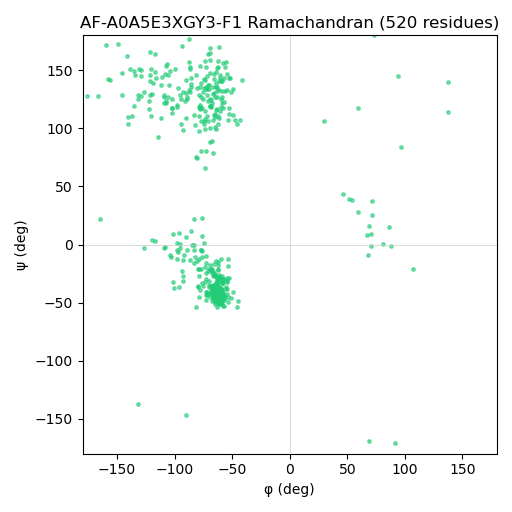 2938 N N . LYS A 1 379 ? -12.062 6.073 21.862 1.00 83.69 379 LYS A N 1
ATOM 2939 C CA . LYS A 1 379 ? -12.954 6.978 22.592 1.00 83.69 379 LYS A CA 1
ATOM 2940 C C . LYS A 1 379 ? -14.022 7.497 21.640 1.00 83.69 379 LYS A C 1
ATOM 2942 O O . LYS A 1 379 ? -13.717 8.188 20.676 1.00 83.69 379 LYS A O 1
ATOM 2947 N N . GLY A 1 380 ? -15.275 7.189 21.948 1.00 82.94 380 GLY A N 1
ATOM 2948 C CA . GLY A 1 380 ? -16.426 7.650 21.182 1.00 82.94 380 GLY A CA 1
ATOM 2949 C C . GLY A 1 380 ? -17.444 6.538 20.978 1.00 82.94 380 GLY A C 1
ATOM 2950 O O . GLY A 1 380 ? -17.091 5.381 20.751 1.00 82.94 380 GLY A O 1
ATOM 2951 N N . PHE A 1 381 ? -18.713 6.913 21.083 1.00 88.44 381 PHE A N 1
ATOM 2952 C CA . PHE A 1 381 ? -19.858 6.075 20.749 1.00 88.44 381 PHE A CA 1
ATOM 2953 C C . PHE A 1 381 ? -20.714 6.857 19.767 1.00 88.44 381 PHE A C 1
ATOM 2955 O O . PHE A 1 381 ? -21.003 8.039 20.024 1.00 88.44 381 PHE A O 1
ATOM 2962 N N . ASN A 1 382 ? -21.098 6.214 18.663 1.00 88.75 382 ASN A N 1
ATOM 2963 C CA . ASN A 1 382 ? -22.035 6.813 17.722 1.00 88.75 382 ASN A CA 1
ATOM 2964 C C . ASN A 1 382 ? -23.436 6.895 18.380 1.00 88.75 382 ASN A C 1
ATOM 2966 O O . ASN A 1 382 ? -23.666 6.360 19.470 1.00 88.75 382 ASN A O 1
ATOM 2970 N N . GLN A 1 383 ? -24.377 7.616 17.769 1.00 89.25 383 GLN A N 1
ATOM 2971 C CA . GLN A 1 383 ? -25.714 7.772 18.354 1.00 89.25 383 GLN A CA 1
ATOM 2972 C C . GLN A 1 383 ? -26.476 6.435 18.433 1.00 89.25 383 GLN A C 1
ATOM 2974 O O . GLN A 1 383 ? -27.172 6.192 19.417 1.00 89.25 383 GLN A O 1
ATOM 2979 N N . ALA A 1 384 ? -26.297 5.546 17.452 1.00 89.25 384 ALA A N 1
ATOM 2980 C CA . ALA A 1 384 ? -26.921 4.225 17.440 1.00 89.25 384 ALA A CA 1
ATOM 2981 C C . ALA A 1 384 ? -26.415 3.336 18.591 1.00 89.25 384 ALA A C 1
ATOM 2983 O O . ALA A 1 384 ? -27.223 2.715 19.273 1.00 89.25 384 ALA A O 1
ATOM 2984 N N . ASP A 1 385 ? -25.113 3.350 18.882 1.00 91.19 385 ASP A N 1
ATOM 2985 C CA . ASP A 1 385 ? -24.470 2.644 19.992 1.00 91.19 385 ASP A CA 1
ATOM 2986 C C . ASP A 1 385 ? -25.002 3.151 21.332 1.00 91.19 385 ASP A C 1
ATOM 2988 O O . ASP A 1 385 ? -25.237 2.367 22.252 1.00 91.19 385 ASP A O 1
ATOM 2992 N N . ARG A 1 386 ? -25.206 4.473 21.451 1.00 93.19 386 ARG A N 1
ATOM 2993 C CA . ARG A 1 386 ? -25.806 5.088 22.643 1.00 93.19 386 ARG A CA 1
ATOM 2994 C C . ARG A 1 386 ? -27.246 4.635 22.822 1.00 93.19 386 ARG A C 1
ATOM 2996 O O . ARG A 1 386 ? -27.592 4.182 23.906 1.00 93.19 386 ARG A O 1
ATOM 3003 N N . HIS A 1 387 ? -28.060 4.700 21.771 1.00 92.19 387 HIS A N 1
ATOM 3004 C CA . HIS A 1 387 ? -29.454 4.261 21.826 1.00 92.19 387 HIS A CA 1
ATOM 3005 C C . HIS A 1 387 ? -29.572 2.759 22.115 1.00 92.19 387 HIS A C 1
ATOM 3007 O O . HIS A 1 387 ? -30.374 2.366 22.957 1.00 92.19 387 HIS A O 1
ATOM 3013 N N . ALA A 1 388 ? -28.740 1.922 21.489 1.00 92.94 388 ALA A N 1
ATOM 3014 C CA . ALA A 1 388 ? -28.683 0.491 21.767 1.00 92.94 388 ALA A CA 1
ATOM 3015 C C . ALA A 1 388 ? -28.248 0.221 23.215 1.00 92.94 388 ALA A C 1
ATOM 3017 O O . ALA A 1 388 ? -28.859 -0.596 23.899 1.00 92.94 388 ALA A O 1
ATOM 3018 N N . GLY A 1 389 ? -27.241 0.948 23.711 1.00 94.06 389 GLY A N 1
ATOM 3019 C CA . GLY A 1 389 ? -26.796 0.872 25.101 1.00 94.06 389 GLY A CA 1
ATOM 3020 C C . GLY A 1 389 ? -27.893 1.246 26.102 1.00 94.06 389 GLY A C 1
ATOM 3021 O O . GLY A 1 389 ? -28.065 0.543 27.096 1.00 94.06 389 GLY A O 1
ATOM 3022 N N . ILE A 1 390 ? -28.658 2.308 25.825 1.00 94.75 390 ILE A N 1
ATOM 3023 C CA . ILE A 1 390 ? -29.812 2.729 26.637 1.00 94.75 390 ILE A CA 1
ATOM 3024 C C . ILE A 1 390 ? -30.911 1.664 26.595 1.00 94.75 390 ILE A C 1
ATOM 3026 O O . ILE A 1 390 ? -31.382 1.239 27.644 1.00 94.75 390 ILE A O 1
ATOM 3030 N N . LEU A 1 391 ? -31.283 1.179 25.408 1.00 95.31 391 LEU A N 1
ATOM 3031 C CA . LEU A 1 391 ? -32.320 0.159 25.248 1.00 95.31 391 LEU A CA 1
ATOM 3032 C C . LEU A 1 391 ? -31.974 -1.124 26.014 1.00 95.31 391 LEU A C 1
ATOM 3034 O O . LEU A 1 391 ? -32.803 -1.652 26.752 1.00 95.31 391 LEU A O 1
ATOM 3038 N N . LEU A 1 392 ? -30.738 -1.606 25.881 1.00 95.56 392 LEU A N 1
ATOM 3039 C CA . LEU A 1 392 ? -30.270 -2.806 26.576 1.00 95.56 392 LEU A CA 1
ATOM 3040 C C . LEU A 1 392 ? -30.223 -2.604 28.094 1.00 95.56 392 LEU A C 1
ATOM 3042 O O . LEU A 1 392 ? -30.567 -3.521 28.840 1.00 95.56 392 LEU A O 1
ATOM 3046 N N . GLN A 1 393 ? -29.869 -1.402 28.557 1.00 95.75 393 GLN A N 1
ATOM 3047 C CA . GLN A 1 393 ? -29.946 -1.040 29.971 1.00 95.75 393 GLN A CA 1
ATOM 3048 C C . GLN A 1 393 ? -31.394 -0.997 30.479 1.00 95.75 393 GLN A C 1
ATOM 3050 O O . GLN A 1 393 ? -31.655 -1.455 31.588 1.00 95.75 393 GLN A O 1
ATOM 3055 N N . CYS A 1 394 ? -32.341 -0.484 29.693 1.00 92.81 394 CYS A N 1
ATOM 3056 C CA . CYS A 1 394 ? -33.757 -0.459 30.059 1.00 92.81 394 CYS A CA 1
ATOM 3057 C C . CYS A 1 394 ? -34.363 -1.868 30.121 1.00 92.81 394 CYS A C 1
ATOM 3059 O O . CYS A 1 394 ? -35.128 -2.157 31.035 1.00 92.81 394 CYS A O 1
ATOM 3061 N N . LEU A 1 395 ? -34.014 -2.748 29.176 1.00 94.38 395 LEU A N 1
ATOM 3062 C CA . LEU A 1 395 ? -34.569 -4.103 29.095 1.00 94.38 395 LEU A CA 1
ATOM 3063 C C . LEU A 1 395 ? -33.942 -5.074 30.102 1.00 94.38 395 LEU A C 1
ATOM 3065 O O . LEU A 1 395 ? -34.638 -5.918 30.658 1.00 94.38 395 LEU A O 1
ATOM 3069 N N . GLY A 1 396 ? -32.629 -4.984 30.317 1.00 94.00 396 GLY A N 1
ATOM 3070 C CA . GLY A 1 396 ? -31.874 -5.955 31.113 1.00 94.00 396 GLY A CA 1
ATOM 3071 C C . GLY A 1 396 ? -31.220 -5.386 32.374 1.00 94.00 396 GLY A C 1
ATOM 3072 O O . GLY A 1 396 ? -30.495 -6.094 33.077 1.00 94.00 396 GLY A O 1
ATOM 3073 N N . GLY A 1 397 ? -31.436 -4.105 32.665 1.00 94.56 397 GLY A N 1
ATOM 3074 C CA . GLY A 1 397 ? -30.811 -3.413 33.783 1.00 94.56 397 GLY A CA 1
ATOM 3075 C C . GLY A 1 397 ? -29.304 -3.195 33.611 1.00 94.56 397 GLY A C 1
ATOM 3076 O O . GLY A 1 397 ? -28.706 -3.403 32.552 1.00 94.56 397 GLY A O 1
ATOM 3077 N N . GLN A 1 398 ? -28.670 -2.781 34.709 1.00 95.81 398 GLN A N 1
ATOM 3078 C CA . GLN A 1 398 ? -27.237 -2.476 34.770 1.00 95.81 398 GLN A CA 1
ATOM 3079 C C . GLN A 1 398 ? -26.361 -3.671 34.363 1.00 95.81 398 GLN A C 1
ATOM 3081 O O . GLN A 1 398 ? -25.385 -3.506 33.636 1.00 95.81 398 GLN A O 1
ATOM 3086 N N . GLN A 1 399 ? -26.719 -4.879 34.812 1.00 95.38 399 GLN A N 1
ATOM 3087 C CA . GLN A 1 399 ? -25.909 -6.079 34.595 1.00 95.38 399 GLN A CA 1
ATOM 3088 C C . GLN A 1 399 ? -25.827 -6.452 33.113 1.00 95.38 399 GLN A C 1
ATOM 3090 O O . GLN A 1 399 ? -24.740 -6.742 32.616 1.00 95.38 399 GLN A O 1
ATOM 3095 N N . VAL A 1 400 ? -26.950 -6.402 32.391 1.00 95.56 400 VAL A N 1
ATOM 3096 C CA . VAL A 1 400 ? -26.966 -6.695 30.952 1.00 95.56 400 VAL A CA 1
ATOM 3097 C C . VAL A 1 400 ? -26.186 -5.640 30.182 1.00 95.56 400 VAL A C 1
ATOM 3099 O O . VAL A 1 400 ? -25.377 -5.999 29.334 1.00 95.56 400 VAL A O 1
ATOM 3102 N N . ALA A 1 401 ? -26.341 -4.357 30.510 1.00 94.88 401 ALA A N 1
ATOM 3103 C CA . ALA A 1 401 ? -25.557 -3.302 29.874 1.00 94.88 401 ALA A CA 1
ATOM 3104 C C . ALA A 1 401 ? -24.041 -3.474 30.098 1.00 94.88 401 ALA A C 1
ATOM 3106 O O . ALA A 1 401 ? -23.261 -3.297 29.164 1.00 94.88 401 ALA A O 1
ATOM 3107 N N . ASP A 1 402 ? -23.615 -3.888 31.295 1.00 94.06 402 ASP A N 1
ATOM 3108 C CA . ASP A 1 402 ? -22.205 -4.168 31.586 1.00 94.06 402 ASP A CA 1
ATOM 3109 C C . ASP A 1 402 ? -21.692 -5.414 30.835 1.00 94.06 402 ASP A C 1
ATOM 3111 O O . ASP A 1 402 ? -20.557 -5.423 30.351 1.00 94.06 402 ASP A O 1
ATOM 3115 N N . ILE A 1 403 ? -22.521 -6.453 30.681 1.00 93.94 403 ILE A N 1
ATOM 3116 C CA . ILE A 1 403 ? -22.205 -7.630 29.854 1.00 93.94 403 ILE A CA 1
ATOM 3117 C C . ILE A 1 403 ? -22.059 -7.223 28.383 1.00 93.94 403 ILE A C 1
ATOM 3119 O O . ILE A 1 403 ? -21.064 -7.567 27.746 1.00 93.94 403 ILE A O 1
ATOM 3123 N N . VAL A 1 404 ? -23.005 -6.451 27.845 1.00 92.75 404 VAL A N 1
ATOM 3124 C CA . VAL A 1 404 ? -22.983 -5.968 26.456 1.00 92.75 404 VAL A CA 1
ATOM 3125 C C . VAL A 1 404 ? -21.769 -5.068 26.224 1.00 92.75 404 VAL A C 1
ATOM 3127 O O . VAL A 1 404 ? -21.088 -5.229 25.212 1.00 92.75 404 VAL A O 1
ATOM 3130 N N . HIS A 1 405 ? -21.416 -4.204 27.178 1.00 92.31 405 HIS A N 1
ATOM 3131 C CA . HIS A 1 405 ? -20.195 -3.402 27.111 1.00 92.31 405 HIS A CA 1
ATOM 3132 C C . HIS A 1 405 ? -18.953 -4.292 26.984 1.00 92.31 405 HIS A C 1
ATOM 3134 O O . HIS A 1 405 ? -18.099 -4.053 26.134 1.00 92.31 405 HIS A O 1
ATOM 3140 N N . ARG A 1 406 ? -18.867 -5.371 27.769 1.00 89.62 406 ARG A N 1
ATOM 3141 C CA . ARG A 1 406 ? -17.731 -6.305 27.711 1.00 89.62 406 ARG A CA 1
ATOM 3142 C C . ARG A 1 406 ? -17.705 -7.137 26.431 1.00 89.62 406 ARG A C 1
ATOM 3144 O O . ARG A 1 406 ? -16.618 -7.436 25.938 1.00 89.62 406 ARG A O 1
ATOM 3151 N N . ILE A 1 407 ? -18.858 -7.544 25.901 1.00 88.75 407 ILE A N 1
ATOM 3152 C CA . ILE A 1 407 ? -18.944 -8.405 24.711 1.00 88.75 407 ILE A CA 1
ATOM 3153 C C . ILE A 1 407 ? -18.779 -7.584 23.432 1.00 88.75 407 ILE A C 1
ATOM 3155 O O . ILE A 1 407 ? -17.908 -7.893 22.624 1.00 88.75 407 ILE A O 1
ATOM 3159 N N . TYR A 1 408 ? -19.576 -6.533 23.273 1.00 87.44 408 TYR A N 1
ATOM 3160 C CA . TYR A 1 408 ? -19.703 -5.772 22.029 1.00 87.44 408 TYR A CA 1
ATOM 3161 C C . TYR A 1 408 ? -18.981 -4.425 22.065 1.00 87.44 408 TYR A C 1
ATOM 3163 O O . TYR A 1 408 ? -18.861 -3.763 21.037 1.00 87.44 408 TYR A O 1
ATOM 3171 N N . GLY A 1 409 ? -18.494 -3.996 23.232 1.00 88.38 409 GLY A N 1
ATOM 3172 C CA . GLY A 1 409 ? -17.892 -2.676 23.380 1.00 88.38 409 GLY A CA 1
ATOM 3173 C C . GLY A 1 409 ? -18.913 -1.541 23.319 1.00 88.38 409 GLY A C 1
ATOM 3174 O O . GLY A 1 409 ? -18.525 -0.435 22.960 1.00 88.38 409 GLY A O 1
ATOM 3175 N N . SER A 1 410 ? -20.189 -1.788 23.647 1.00 91.38 410 SER A N 1
ATOM 3176 C CA . SER A 1 410 ? -21.223 -0.743 23.770 1.00 91.38 410 SER A CA 1
ATOM 3177 C C . SER A 1 410 ? -20.863 0.275 24.864 1.00 91.38 410 SER A C 1
ATOM 3179 O O . SER A 1 410 ? -19.939 0.027 25.638 1.00 91.38 410 SER A O 1
ATOM 3181 N N . PRO A 1 411 ? -21.556 1.417 25.003 1.00 93.50 411 PRO A N 1
ATOM 3182 C CA . PRO A 1 411 ? -21.336 2.295 26.146 1.00 93.50 411 PRO A CA 1
ATOM 3183 C C . PRO A 1 411 ? -21.599 1.557 27.464 1.00 93.50 411 PRO A C 1
ATOM 3185 O O . PRO A 1 411 ? -22.536 0.762 27.565 1.00 93.50 411 PRO A O 1
ATOM 3188 N N . ALA A 1 412 ? -20.763 1.816 28.473 1.00 93.38 412 ALA A N 1
ATOM 3189 C CA . ALA A 1 412 ? -21.006 1.331 29.828 1.00 93.38 412 ALA A CA 1
ATOM 3190 C C . ALA A 1 412 ? -22.300 1.948 30.367 1.00 93.38 412 ALA A C 1
ATOM 3192 O O . ALA A 1 412 ? -22.635 3.076 30.007 1.00 93.38 412 ALA A O 1
ATOM 3193 N N . ALA A 1 413 ? -23.004 1.281 31.280 1.00 94.19 413 ALA A N 1
ATOM 3194 C CA . ALA A 1 413 ? -24.323 1.765 31.689 1.00 94.19 413 ALA A CA 1
ATOM 3195 C C . ALA A 1 413 ? -24.312 3.151 32.361 1.00 94.19 413 ALA A C 1
ATOM 3197 O O . ALA A 1 413 ? -25.252 3.918 32.185 1.00 94.19 413 ALA A O 1
ATOM 3198 N N . LYS A 1 414 ? -23.228 3.536 33.051 1.00 93.31 414 LYS A N 1
ATOM 3199 C CA . LYS A 1 414 ? -23.063 4.927 33.522 1.00 93.31 414 LYS A CA 1
ATOM 3200 C C . LYS A 1 414 ? -23.001 5.919 32.358 1.00 93.31 414 LYS A C 1
ATOM 3202 O O . LYS A 1 414 ? -23.596 6.988 32.424 1.00 93.31 414 LYS A O 1
ATOM 3207 N N . THR A 1 415 ? -22.289 5.563 31.289 1.00 93.25 415 THR A N 1
ATOM 3208 C CA . THR A 1 415 ? -22.197 6.369 30.068 1.00 93.25 415 THR A CA 1
ATOM 3209 C C . THR A 1 415 ? -23.535 6.410 29.337 1.00 93.25 415 THR A C 1
ATOM 3211 O O . THR A 1 415 ? -23.936 7.488 28.910 1.00 93.25 415 THR A O 1
ATOM 3214 N N . SER A 1 416 ? -24.244 5.284 29.222 1.00 94.12 416 SER A N 1
ATOM 3215 C CA . SER A 1 416 ? -25.595 5.226 28.649 1.00 94.12 416 SER A CA 1
ATOM 3216 C C . SER A 1 416 ? -26.567 6.103 29.432 1.00 94.12 416 SER A C 1
ATOM 3218 O O . SER A 1 416 ? -27.265 6.910 28.834 1.00 94.12 416 SER A O 1
ATOM 3220 N N . GLN A 1 417 ? -26.542 6.033 30.765 1.00 90.75 417 GLN A N 1
ATOM 3221 C CA . GLN A 1 417 ? -27.392 6.845 31.634 1.00 90.75 417 GLN A CA 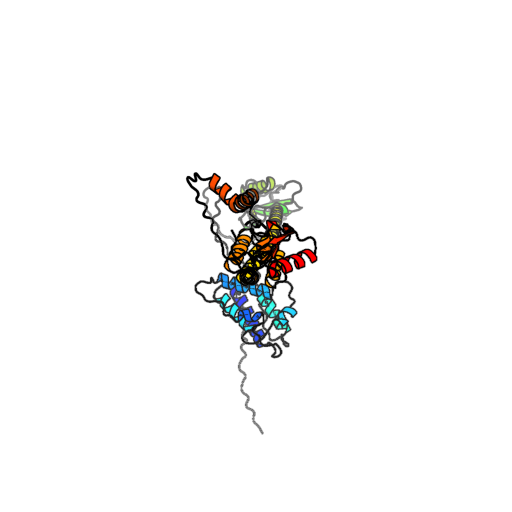1
ATOM 3222 C C . GLN A 1 417 ? -27.074 8.341 31.524 1.00 90.75 417 GLN A C 1
ATOM 3224 O O . GLN A 1 417 ? -27.988 9.151 31.425 1.00 90.75 417 GLN A O 1
ATOM 3229 N N . ALA A 1 418 ? -25.791 8.713 31.477 1.00 90.44 418 ALA A N 1
ATOM 3230 C CA . ALA A 1 418 ? -25.372 10.103 31.281 1.00 90.44 418 ALA A CA 1
ATOM 3231 C C . ALA A 1 418 ? -25.748 10.661 29.897 1.00 90.44 418 ALA A C 1
ATOM 3233 O O . ALA A 1 418 ? -25.880 11.870 29.741 1.00 90.44 418 ALA A O 1
ATOM 3234 N N . ASN A 1 419 ? -25.907 9.789 28.896 1.00 88.31 419 ASN A N 1
ATOM 3235 C CA . ASN A 1 419 ? -26.354 10.145 27.548 1.00 88.31 419 ASN A CA 1
ATOM 3236 C C . ASN A 1 419 ? -27.837 9.822 27.311 1.00 88.31 419 ASN A C 1
ATOM 3238 O O . ASN A 1 419 ? -28.287 9.870 26.166 1.00 88.31 419 ASN A O 1
ATOM 3242 N N . CYS A 1 420 ? -28.586 9.454 28.352 1.00 87.38 420 CYS A N 1
ATOM 3243 C CA . CYS A 1 420 ? -29.992 9.134 28.206 1.00 87.38 420 CYS A CA 1
ATOM 3244 C C . CYS A 1 420 ? -30.750 10.413 27.851 1.00 87.38 420 CYS A C 1
ATOM 3246 O O . CYS A 1 420 ? -30.712 11.390 28.594 1.00 87.38 420 CYS A O 1
ATOM 3248 N N . SER A 1 421 ? -31.435 10.402 26.709 1.00 81.56 421 SER A N 1
ATOM 3249 C CA . SER A 1 421 ? -32.266 11.521 26.263 1.00 81.56 421 SER A CA 1
ATOM 3250 C C . SER A 1 421 ? -33.599 11.600 27.002 1.00 81.56 421 SER A C 1
ATOM 3252 O O . SER A 1 421 ? -34.362 12.528 26.757 1.00 81.56 421 SER A O 1
ATOM 3254 N N . ILE A 1 422 ? -33.910 10.615 27.852 1.00 83.12 422 ILE A N 1
ATOM 3255 C CA . ILE A 1 422 ? -35.108 10.618 28.686 1.00 83.12 422 ILE A CA 1
ATOM 3256 C C . ILE A 1 422 ? -34.814 11.536 29.877 1.00 83.12 422 ILE A C 1
ATOM 3258 O O . ILE A 1 422 ? -33.974 11.176 30.713 1.00 83.12 422 ILE A O 1
ATOM 3262 N N . PRO A 1 423 ? -35.455 12.713 29.966 1.00 83.12 423 PRO A N 1
ATOM 3263 C CA . PRO A 1 423 ? -35.248 13.594 31.098 1.00 83.12 423 PRO A CA 1
ATOM 3264 C C . PRO A 1 423 ? -35.741 12.907 32.379 1.00 83.12 423 PRO A C 1
ATOM 3266 O O . PRO A 1 423 ? -36.763 12.213 32.366 1.00 83.12 423 PRO A O 1
ATOM 3269 N N . PRO A 1 424 ? -35.001 13.031 33.491 1.00 84.81 424 PRO A N 1
ATOM 3270 C CA . PRO A 1 424 ? -35.413 12.436 34.749 1.00 84.81 424 PRO A CA 1
ATOM 3271 C C . PRO A 1 424 ? -36.642 13.170 35.292 1.00 84.81 424 PRO A C 1
ATOM 3273 O O . PRO A 1 424 ? -36.573 14.371 35.524 1.00 84.81 424 PRO A O 1
ATOM 3276 N N . LEU A 1 425 ? -37.720 12.435 35.574 1.00 90.19 425 LEU A N 1
ATOM 3277 C CA . LEU A 1 425 ? -38.887 12.987 36.264 1.00 90.19 425 LEU A CA 1
ATOM 3278 C C . LEU A 1 425 ? -38.475 13.607 37.602 1.00 90.19 425 LEU A C 1
ATOM 3280 O O . LEU A 1 425 ? -37.775 12.975 38.402 1.00 90.19 425 LEU A O 1
ATOM 3284 N N . THR A 1 426 ? -38.937 14.827 37.857 1.00 92.88 426 THR A N 1
ATOM 3285 C CA . THR A 1 426 ? -38.734 15.515 39.129 1.00 92.88 426 THR A CA 1
ATOM 3286 C C . THR A 1 426 ? -39.795 15.037 40.121 1.00 92.88 426 THR A C 1
ATOM 3288 O O . THR A 1 426 ? -40.980 15.316 39.929 1.00 92.88 426 THR A O 1
ATOM 3291 N N . PRO A 1 427 ? -39.421 14.297 41.179 1.00 93.44 427 PRO A N 1
ATOM 3292 C CA . PRO A 1 427 ? -40.397 13.765 42.118 1.00 93.44 427 PRO A CA 1
ATOM 3293 C C . PRO A 1 427 ? -40.956 14.881 43.004 1.00 93.44 427 PRO A C 1
ATOM 3295 O O . PRO A 1 427 ? -40.190 15.664 43.565 1.00 93.44 427 PRO A O 1
ATOM 3298 N N . SER A 1 428 ? -42.273 14.900 43.203 1.00 93.44 428 SER A N 1
ATOM 3299 C CA . SER A 1 428 ? -42.923 15.770 44.188 1.00 93.44 428 SER A CA 1
ATOM 3300 C C . SER A 1 428 ? -42.759 15.178 45.599 1.00 93.44 428 SER A C 1
ATOM 3302 O O . SER A 1 428 ? -43.277 14.093 45.867 1.00 93.44 428 SER A O 1
ATOM 3304 N N . PRO A 1 429 ? -42.077 15.855 46.544 1.00 92.56 429 PRO A N 1
ATOM 3305 C CA . PRO A 1 429 ? -41.859 15.324 47.898 1.00 92.56 429 PRO A CA 1
ATOM 3306 C C . PRO A 1 429 ? -43.132 15.275 48.755 1.00 92.56 429 PRO A C 1
ATOM 3308 O O . PRO A 1 429 ? -43.191 14.556 49.750 1.00 92.56 429 PRO A O 1
ATOM 3311 N N . SER A 1 430 ? -44.144 16.070 48.393 1.00 91.50 430 SER A N 1
ATOM 3312 C CA . SER A 1 430 ? -45.404 16.197 49.126 1.00 91.50 430 SER A CA 1
ATOM 3313 C C . SER A 1 430 ? -46.610 16.087 48.182 1.00 91.50 430 SER A C 1
ATOM 3315 O O . SER A 1 430 ? -46.644 15.203 47.335 1.00 91.50 430 SER A O 1
ATOM 3317 N N . THR A 1 431 ? -47.634 16.931 48.338 1.00 91.12 431 THR A N 1
ATOM 3318 C CA . THR A 1 431 ? -48.742 16.974 47.370 1.00 91.12 431 THR A CA 1
ATOM 3319 C C . THR A 1 431 ? -48.219 17.591 46.069 1.00 91.12 431 THR A C 1
ATOM 3321 O O . THR A 1 431 ? -47.696 18.704 46.146 1.00 91.12 431 THR A O 1
ATOM 3324 N N . PRO A 1 432 ? -48.332 16.909 44.914 1.00 92.25 432 PRO A N 1
ATOM 3325 C CA . PRO A 1 432 ? -47.811 17.429 43.657 1.00 92.25 432 PRO A CA 1
ATOM 3326 C C . PRO A 1 432 ? -48.498 18.745 43.302 1.00 92.25 432 PRO A C 1
ATOM 3328 O O . PRO A 1 432 ? -49.722 18.876 43.394 1.00 92.25 432 PRO A O 1
ATOM 3331 N N . THR A 1 433 ? -47.696 19.735 42.929 1.00 92.69 433 THR A N 1
ATOM 3332 C CA . THR A 1 433 ? -48.195 21.037 42.477 1.00 92.69 433 THR A CA 1
ATOM 3333 C C . THR A 1 433 ? -48.486 21.005 40.979 1.00 92.69 433 THR A C 1
ATOM 3335 O O . THR A 1 433 ? -47.859 20.256 40.231 1.00 92.69 433 THR A O 1
ATOM 3338 N N . ALA A 1 434 ? -49.423 21.841 40.518 1.00 92.94 434 ALA A N 1
ATOM 3339 C CA . ALA A 1 434 ? -49.742 21.942 39.092 1.00 92.94 434 ALA A CA 1
ATOM 3340 C C . ALA A 1 434 ? -48.494 22.261 38.247 1.00 92.94 434 ALA A C 1
ATOM 3342 O O . ALA A 1 434 ? -48.319 21.693 37.176 1.00 92.94 434 ALA A O 1
ATOM 3343 N N . THR A 1 435 ? -47.590 23.086 38.780 1.00 94.31 435 THR A N 1
ATOM 3344 C CA . THR A 1 435 ? -46.320 23.453 38.144 1.00 94.31 435 THR A CA 1
ATOM 3345 C C . THR A 1 435 ? -45.334 22.290 38.056 1.00 94.31 435 THR A C 1
ATOM 3347 O O . THR A 1 435 ? -44.676 22.133 37.036 1.00 94.31 435 THR A O 1
ATOM 3350 N N . GLU A 1 436 ? -45.223 21.450 39.091 1.00 92.69 436 GLU A N 1
ATOM 3351 C CA . GLU A 1 436 ? -44.360 20.255 39.045 1.00 92.69 436 GLU A CA 1
ATOM 3352 C C . GLU A 1 436 ? -44.872 19.244 38.013 1.00 92.69 436 GLU A C 1
ATOM 3354 O O . GLU A 1 436 ? -44.089 18.674 37.254 1.00 92.69 436 GLU A O 1
ATOM 3359 N N . ILE A 1 437 ? -46.194 19.051 37.963 1.00 91.19 437 ILE A N 1
ATOM 3360 C CA . ILE A 1 437 ? -46.844 18.181 36.979 1.00 91.19 437 ILE A CA 1
ATOM 3361 C C . ILE A 1 437 ? -46.606 18.720 35.566 1.00 91.19 437 ILE A C 1
ATOM 3363 O O . ILE A 1 437 ? -46.198 17.964 34.689 1.00 91.19 437 ILE A O 1
ATOM 3367 N N . GLU A 1 438 ? -46.819 20.018 35.347 1.00 92.19 438 GLU A N 1
ATOM 3368 C CA . GLU A 1 438 ? -46.600 20.670 34.055 1.00 92.19 438 GLU A CA 1
ATOM 3369 C C . GLU A 1 438 ? -45.151 20.516 33.581 1.00 92.19 438 GLU A C 1
ATOM 3371 O O . GLU A 1 438 ? -44.931 20.076 32.454 1.00 92.19 438 GLU A O 1
ATOM 3376 N N . VAL A 1 439 ? -44.165 20.786 34.444 1.00 92.69 439 VAL A N 1
ATOM 3377 C CA . VAL A 1 439 ? -42.740 20.610 34.114 1.00 92.69 439 VAL A CA 1
ATOM 3378 C C . VAL A 1 439 ? -42.437 19.158 33.748 1.00 92.69 439 VAL A C 1
ATOM 3380 O O . VAL A 1 439 ? -41.835 18.912 32.707 1.00 92.69 439 VAL A O 1
ATOM 3383 N N . ASN A 1 440 ? -42.905 18.187 34.535 1.00 92.00 440 ASN A N 1
ATOM 3384 C CA . ASN A 1 440 ? -42.678 16.769 34.248 1.00 92.00 440 ASN A CA 1
ATOM 3385 C C . ASN A 1 440 ? -43.325 16.319 32.930 1.00 92.00 440 ASN A C 1
ATOM 3387 O O . ASN A 1 440 ? -42.730 15.522 32.199 1.00 92.00 440 ASN A O 1
ATOM 3391 N N . ILE A 1 441 ? -44.523 16.823 32.614 1.00 88.75 441 ILE A N 1
ATOM 3392 C CA . ILE A 1 441 ? -45.195 16.564 31.336 1.00 88.75 441 ILE A CA 1
ATOM 3393 C C . ILE A 1 441 ? -44.379 17.175 30.193 1.00 88.75 441 ILE A C 1
ATOM 3395 O O . ILE A 1 441 ? -44.056 16.482 29.229 1.00 88.75 441 ILE A O 1
ATOM 3399 N N . LEU A 1 442 ? -44.009 18.451 30.293 1.00 90.81 442 LEU A N 1
ATOM 3400 C CA . LEU A 1 442 ? -43.246 19.129 29.249 1.00 90.81 442 LEU A CA 1
ATOM 3401 C C . LEU A 1 442 ? -41.891 18.459 29.020 1.00 90.81 442 LEU A C 1
ATOM 3403 O O . LEU A 1 442 ? -41.534 18.216 27.874 1.00 90.81 442 LEU A O 1
ATOM 3407 N N . GLU A 1 443 ? -41.165 18.089 30.072 1.00 90.00 443 GLU A N 1
ATOM 3408 C CA . GLU A 1 443 ? -39.890 17.386 29.938 1.00 90.00 443 GLU A CA 1
ATOM 3409 C C . GLU A 1 443 ? -40.081 16.014 29.278 1.00 90.00 443 GLU A C 1
ATOM 3411 O O . GLU A 1 443 ? -39.483 15.748 28.232 1.00 90.00 443 GLU A O 1
ATOM 3416 N N . SER A 1 444 ? -40.968 15.174 29.818 1.00 88.94 444 SER A N 1
ATOM 3417 C CA . SER A 1 444 ? -41.174 13.795 29.341 1.00 88.94 444 SER A CA 1
ATOM 3418 C C . SER A 1 444 ? -41.689 13.724 27.907 1.00 88.94 444 SER A C 1
ATOM 3420 O O . SER A 1 444 ? -41.343 12.802 27.166 1.00 88.94 444 SER A O 1
ATOM 3422 N N . PHE A 1 445 ? -42.523 14.688 27.516 1.00 87.69 445 PHE A N 1
ATOM 3423 C CA . PHE A 1 445 ? -43.208 14.674 26.231 1.00 87.69 445 PHE A CA 1
ATOM 3424 C C . PHE A 1 445 ? -42.685 15.713 25.242 1.00 87.69 445 PHE A C 1
ATOM 3426 O O . PHE A 1 445 ? -43.137 15.677 24.109 1.00 87.69 445 PHE A O 1
ATOM 3433 N N . SER A 1 446 ? -41.726 16.580 25.580 1.00 89.00 446 SER A N 1
ATOM 3434 C CA . SER A 1 446 ? -41.185 17.629 24.685 1.00 89.00 446 SER A CA 1
ATOM 3435 C C . SER A 1 446 ? -40.872 17.126 23.271 1.00 89.00 446 SER A C 1
ATOM 3437 O O . SER A 1 446 ? -41.407 17.641 22.290 1.00 89.00 446 SER A O 1
ATOM 3439 N N . ASN A 1 447 ? -40.081 16.056 23.171 1.00 85.00 447 ASN A N 1
ATOM 3440 C CA . ASN A 1 447 ? -39.703 15.443 21.895 1.00 85.00 447 ASN A CA 1
ATOM 3441 C C . ASN A 1 447 ? -40.913 14.865 21.141 1.00 85.00 447 ASN A C 1
ATOM 3443 O O . ASN A 1 447 ? -40.990 14.937 19.915 1.00 85.00 447 ASN A O 1
ATOM 3447 N N . ILE A 1 448 ? -41.872 14.284 21.869 1.00 86.00 448 ILE A N 1
ATOM 3448 C CA . ILE A 1 448 ? -43.090 13.715 21.283 1.00 86.00 448 ILE A CA 1
ATOM 3449 C C . ILE A 1 448 ? -44.012 14.842 20.816 1.00 86.00 448 ILE A C 1
ATOM 3451 O O . ILE A 1 448 ? -44.518 14.774 19.707 1.00 86.00 448 ILE A O 1
ATOM 3455 N N . LEU A 1 449 ? -44.193 15.895 21.610 1.00 85.25 449 LEU A N 1
ATOM 3456 C CA . LEU A 1 449 ? -44.994 17.070 21.276 1.00 85.25 449 LEU A CA 1
ATOM 3457 C C . LEU A 1 449 ? -44.434 17.787 20.044 1.00 85.25 449 LEU A C 1
ATOM 3459 O O . LEU A 1 449 ? -45.209 18.166 19.170 1.00 85.25 449 LEU A O 1
ATOM 3463 N N . GLU A 1 450 ? -43.107 17.901 19.914 1.00 88.12 450 GLU A N 1
ATOM 3464 C CA . GLU A 1 450 ? -42.484 18.445 18.703 1.00 88.12 450 GLU A CA 1
ATOM 3465 C C . GLU A 1 450 ? -42.797 17.571 17.479 1.00 88.12 450 GLU A C 1
ATOM 3467 O O . GLU A 1 450 ? -43.154 18.085 16.418 1.00 88.12 450 GLU A O 1
ATOM 3472 N N . LEU A 1 451 ? -42.730 16.244 17.611 1.00 85.50 451 LEU A N 1
ATOM 3473 C CA . LEU A 1 451 ? -43.104 15.336 16.527 1.00 85.50 451 LEU A CA 1
ATOM 3474 C C . LEU A 1 451 ? -44.592 15.439 16.189 1.00 85.50 451 LEU A C 1
ATOM 3476 O O . LEU A 1 451 ? -44.930 15.573 15.017 1.00 85.50 451 LEU A O 1
ATOM 3480 N N . LEU A 1 452 ? -45.471 15.424 17.191 1.00 85.88 452 LEU A N 1
ATOM 3481 C CA . LEU A 1 452 ? -46.919 15.530 17.022 1.00 85.88 452 LEU A CA 1
ATOM 3482 C C . LEU A 1 452 ? -47.313 16.867 16.390 1.00 85.88 452 LEU A C 1
ATOM 3484 O O . LEU A 1 452 ? -48.246 16.880 15.603 1.00 85.88 452 LEU A O 1
ATOM 3488 N N . SER A 1 453 ? -46.577 17.957 16.638 1.00 87.50 453 SER A N 1
ATOM 3489 C CA . SER A 1 453 ? -46.833 19.256 15.995 1.00 87.50 453 SER A CA 1
ATOM 3490 C C . SER A 1 453 ? -46.668 19.229 14.469 1.00 87.50 453 SER A C 1
ATOM 3492 O O . SER A 1 453 ? -47.243 20.058 13.766 1.00 87.50 453 SER A O 1
ATOM 3494 N N . LYS A 1 454 ? -45.910 18.255 13.942 1.00 91.62 454 LYS A N 1
ATOM 3495 C CA . LYS A 1 454 ? -45.716 18.036 12.499 1.00 91.62 454 LYS A CA 1
ATOM 3496 C C . LYS A 1 454 ? -46.861 17.239 11.864 1.00 91.62 454 LYS A C 1
ATOM 3498 O O . LYS A 1 454 ? -46.929 17.161 10.640 1.00 91.62 454 LYS A O 1
ATOM 3503 N N . TYR A 1 455 ? -47.753 16.655 12.665 1.00 89.44 455 TYR A N 1
ATOM 3504 C CA . TYR A 1 455 ? -48.876 15.842 12.203 1.00 89.44 455 TYR A CA 1
ATOM 3505 C C . TYR A 1 455 ? -50.208 16.446 12.663 1.00 89.44 455 TYR A C 1
ATOM 3507 O O . TYR A 1 455 ? -50.302 17.079 13.708 1.00 89.44 455 TYR A O 1
ATOM 3515 N N . ASN A 1 456 ? -51.280 16.230 11.899 1.00 88.81 456 ASN A N 1
ATOM 3516 C CA . ASN A 1 456 ? -52.614 16.680 12.301 1.00 88.81 456 ASN A CA 1
ATOM 3517 C C . ASN A 1 456 ? -53.238 15.677 13.288 1.00 88.81 456 ASN A C 1
ATOM 3519 O O . ASN A 1 456 ? -54.058 14.836 12.914 1.00 88.81 456 ASN A O 1
ATOM 3523 N N . VAL A 1 457 ? -52.771 15.702 14.537 1.00 83.50 457 VAL A N 1
ATOM 3524 C CA . VAL A 1 457 ? -53.236 14.808 15.605 1.00 83.50 457 VAL A CA 1
ATOM 3525 C C . VAL A 1 457 ? -54.587 15.306 16.115 1.00 83.50 457 VAL A C 1
ATOM 3527 O O . VAL A 1 457 ? -54.666 16.315 16.807 1.00 83.50 457 VAL A O 1
ATOM 3530 N N . LEU A 1 458 ? -55.661 14.593 15.763 1.00 78.56 458 LEU A N 1
ATOM 3531 C CA . LEU A 1 458 ? -57.035 14.984 16.104 1.00 78.56 458 LEU A CA 1
ATOM 3532 C C . LEU A 1 458 ? -57.378 14.790 17.591 1.00 78.56 458 LEU A C 1
ATOM 3534 O O . LEU A 1 458 ? -58.238 15.496 18.115 1.00 78.56 458 LEU A O 1
ATOM 3538 N N . HIS A 1 459 ? -56.755 13.818 18.265 1.00 82.94 459 HIS A N 1
ATOM 3539 C CA . HIS A 1 459 ? -57.061 13.488 19.657 1.00 82.94 459 HIS A CA 1
ATOM 3540 C C . HIS A 1 459 ? -55.882 12.802 20.362 1.00 82.94 459 HIS A C 1
ATOM 3542 O O . HIS A 1 459 ? -55.230 11.941 19.772 1.00 82.94 459 HIS A O 1
ATOM 3548 N N . THR A 1 460 ? -55.666 13.136 21.638 1.00 79.12 460 THR A N 1
ATOM 3549 C CA . THR A 1 460 ? -54.663 12.518 22.519 1.00 79.12 460 THR A CA 1
ATOM 3550 C C . THR A 1 460 ? -55.328 12.165 23.847 1.00 79.12 460 THR A C 1
ATOM 3552 O O . THR A 1 460 ? -55.953 13.024 24.465 1.00 79.12 460 THR A O 1
ATOM 3555 N N . VAL A 1 461 ? -55.179 10.917 24.301 1.00 86.56 461 VAL A N 1
ATOM 3556 C CA . VAL A 1 461 ? -55.680 10.454 25.606 1.00 86.56 461 VAL A CA 1
ATOM 3557 C C . VAL A 1 461 ? -54.492 10.227 26.534 1.00 86.56 461 VAL A C 1
ATOM 3559 O O . VAL A 1 461 ? -53.620 9.417 26.227 1.00 86.56 461 VAL A O 1
ATOM 3562 N N . ALA A 1 462 ? -54.466 10.918 27.673 1.00 80.75 462 ALA A N 1
ATOM 3563 C CA . ALA A 1 462 ? -53.511 10.668 28.748 1.00 80.75 462 ALA A CA 1
ATOM 3564 C C . ALA A 1 462 ? -54.208 9.876 29.861 1.00 80.75 462 ALA A C 1
ATOM 3566 O O . ALA A 1 462 ? -55.169 10.358 30.458 1.00 80.75 462 ALA A O 1
ATOM 3567 N N . MET A 1 463 ? -53.737 8.657 30.121 1.00 86.94 463 MET A N 1
ATOM 3568 C CA . MET A 1 463 ? -54.216 7.827 31.228 1.00 86.94 463 MET A CA 1
ATOM 3569 C C . MET A 1 463 ? -53.197 7.893 32.362 1.00 86.94 463 MET A C 1
ATOM 3571 O O . MET A 1 463 ? -52.016 7.630 32.139 1.00 86.94 463 MET A O 1
ATOM 3575 N N . VAL A 1 464 ? -53.654 8.257 33.558 1.00 83.81 464 VAL A N 1
ATOM 3576 C CA . VAL A 1 464 ? -52.831 8.367 34.768 1.00 83.81 464 VAL A CA 1
ATOM 3577 C C . VAL A 1 464 ? -53.416 7.424 35.807 1.00 83.81 464 VAL A C 1
ATOM 3579 O O . VAL A 1 464 ? -54.620 7.467 36.056 1.00 83.81 464 VAL A O 1
ATOM 3582 N N . ASP A 1 465 ? -52.573 6.576 36.383 1.00 90.81 465 ASP A N 1
ATOM 3583 C CA . ASP A 1 465 ? -52.951 5.624 37.425 1.00 90.81 465 ASP A CA 1
ATOM 3584 C C . ASP A 1 465 ? -51.836 5.523 38.473 1.00 90.81 465 ASP A C 1
ATOM 3586 O O . ASP A 1 465 ? -50.699 5.934 38.235 1.00 90.81 465 ASP A O 1
ATOM 3590 N N . GLU A 1 466 ? -52.170 4.989 39.640 1.00 86.94 466 GLU A N 1
ATOM 3591 C CA . GLU A 1 466 ? -51.260 4.864 40.771 1.00 86.94 466 GLU A CA 1
ATOM 3592 C C . GLU A 1 466 ? -50.427 3.580 40.672 1.00 86.94 466 GLU A C 1
ATOM 3594 O O . GLU A 1 466 ? -50.935 2.495 40.386 1.00 86.94 466 GLU A O 1
ATOM 3599 N N . VAL A 1 467 ? -49.132 3.667 40.982 1.00 88.69 467 VAL A N 1
ATOM 3600 C CA . VAL A 1 467 ? -48.247 2.497 41.034 1.00 88.69 467 VAL A CA 1
ATOM 3601 C C . VAL A 1 467 ? -47.921 2.165 42.483 1.00 88.69 467 VAL A C 1
ATOM 3603 O O . VAL A 1 467 ? -47.378 2.982 43.227 1.00 88.69 467 VAL A O 1
ATOM 3606 N N . THR A 1 468 ? -48.206 0.929 42.896 1.00 92.00 468 THR A N 1
ATOM 3607 C CA . THR A 1 468 ? -47.784 0.436 44.213 1.00 92.00 468 THR A CA 1
ATOM 3608 C C . THR A 1 468 ? -46.258 0.285 44.255 1.00 92.00 468 THR A C 1
ATOM 3610 O O . THR A 1 468 ? -45.682 -0.440 43.448 1.00 92.00 468 THR A O 1
ATOM 3613 N N . THR A 1 469 ? -45.595 0.921 45.220 1.00 91.94 469 THR A N 1
ATOM 3614 C CA . THR A 1 469 ? -44.143 0.874 45.424 1.00 91.94 469 THR A CA 1
ATOM 3615 C C . THR A 1 469 ? -43.761 0.344 46.809 1.00 91.94 469 THR A C 1
ATOM 3617 O O . THR A 1 469 ? -44.582 0.206 47.722 1.00 91.94 469 THR A O 1
ATOM 3620 N N . GLU A 1 470 ? -42.483 -0.005 46.966 1.00 93.75 470 GLU A N 1
ATOM 3621 C CA . GLU A 1 470 ? -41.914 -0.395 48.255 1.00 93.75 470 GLU A CA 1
ATOM 3622 C C . GLU A 1 470 ? -41.944 0.792 49.232 1.00 93.75 470 GLU A C 1
ATOM 3624 O O . GLU A 1 470 ? -41.418 1.869 48.943 1.00 93.75 470 GLU A O 1
ATOM 3629 N N . LYS A 1 471 ? -42.512 0.574 50.423 1.00 94.69 471 LYS A N 1
ATOM 3630 C CA . LYS A 1 471 ? -42.559 1.563 51.506 1.00 94.69 471 LYS A CA 1
ATOM 3631 C C . LYS A 1 471 ? -41.156 1.818 52.056 1.00 94.69 471 LYS A C 1
ATOM 3633 O O . LYS A 1 471 ? -40.733 1.161 53.005 1.00 94.69 471 LYS A O 1
ATOM 3638 N N . ARG A 1 472 ? -40.436 2.780 51.479 1.00 94.81 472 ARG A N 1
ATOM 3639 C CA . ARG A 1 472 ? -39.073 3.122 51.901 1.00 94.81 472 ARG A CA 1
ATOM 3640 C C . ARG A 1 472 ? -38.801 4.622 51.763 1.00 94.81 472 ARG A C 1
ATOM 3642 O O . ARG A 1 472 ? -38.996 5.155 50.670 1.00 94.81 472 ARG A O 1
ATOM 3649 N N . PRO A 1 473 ? -38.301 5.298 52.816 1.00 94.62 473 PRO A N 1
ATOM 3650 C CA . PRO A 1 473 ? -37.875 6.682 52.689 1.00 94.62 473 PRO A CA 1
ATOM 3651 C C . PRO A 1 473 ? -36.604 6.747 51.835 1.00 94.62 473 PRO A C 1
ATOM 3653 O O . PRO A 1 473 ? -35.696 5.922 51.979 1.00 94.62 473 PRO A O 1
ATOM 3656 N N . ARG A 1 474 ? -36.541 7.719 50.925 1.00 95.31 474 ARG A N 1
ATOM 3657 C CA . ARG A 1 474 ? -35.367 7.978 50.079 1.00 95.31 474 ARG A CA 1
ATOM 3658 C C . ARG A 1 474 ? -35.009 9.451 50.163 1.00 95.31 474 ARG A C 1
ATOM 3660 O O . ARG A 1 474 ? -35.899 10.282 50.245 1.00 95.31 474 ARG A O 1
ATOM 3667 N N . TRP A 1 475 ? -33.729 9.782 50.124 1.00 96.06 475 TRP A N 1
ATOM 3668 C CA . TRP A 1 475 ? -33.294 11.169 49.990 1.00 96.06 475 TRP A CA 1
ATOM 3669 C C . TRP A 1 475 ? -32.993 11.460 48.522 1.00 96.06 475 TRP A C 1
ATOM 3671 O O . TRP A 1 475 ? -32.377 10.638 47.840 1.00 96.06 475 TRP A O 1
ATOM 3681 N N . TRP A 1 476 ? -33.466 12.602 48.033 1.00 95.44 476 TRP A N 1
ATOM 3682 C CA . TRP A 1 476 ? -33.210 13.063 46.677 1.00 95.44 476 TRP A CA 1
ATOM 3683 C C . TRP A 1 476 ? -32.313 14.291 46.703 1.00 95.44 476 TRP A C 1
ATOM 3685 O O . TRP A 1 476 ? -32.746 15.383 47.072 1.00 95.44 476 TRP A O 1
ATOM 3695 N N . GLU A 1 477 ? -31.070 14.098 46.273 1.00 94.81 477 GLU A N 1
ATOM 3696 C CA . GLU A 1 477 ? -29.994 15.088 46.356 1.00 94.81 477 GLU A CA 1
ATOM 3697 C C . GLU A 1 477 ? -30.343 16.405 45.649 1.00 94.81 477 GLU A C 1
ATOM 3699 O O . GLU A 1 477 ? -30.162 17.473 46.224 1.00 94.81 477 GLU A O 1
ATOM 3704 N N . LYS A 1 478 ? -30.935 16.355 44.445 1.00 92.50 478 LYS A N 1
ATOM 3705 C CA . LYS A 1 478 ? -31.204 17.570 43.649 1.00 92.50 478 LYS A CA 1
ATOM 3706 C C . LYS A 1 478 ? -32.194 18.537 44.302 1.00 92.50 478 LYS A C 1
ATOM 3708 O O . LYS A 1 478 ? -32.076 19.740 44.112 1.00 92.50 478 LYS A O 1
ATOM 3713 N N . LEU A 1 479 ? -33.188 18.012 45.020 1.00 93.38 479 LEU A N 1
ATOM 3714 C CA . LEU A 1 479 ? -34.177 18.828 45.739 1.00 93.38 479 LEU A CA 1
ATOM 3715 C C . LEU A 1 479 ? -33.813 18.995 47.213 1.00 93.38 479 LEU A C 1
ATOM 3717 O O . LEU A 1 479 ? -34.515 19.703 47.927 1.00 93.38 479 LEU A O 1
ATOM 3721 N N . ASN A 1 480 ? -32.766 18.301 47.663 1.00 96.69 480 ASN A N 1
ATOM 3722 C CA . ASN A 1 480 ? -32.391 18.139 49.055 1.00 96.69 480 ASN A CA 1
ATOM 3723 C C . ASN A 1 480 ? -33.578 17.773 49.972 1.00 96.69 480 ASN A C 1
ATOM 3725 O O . ASN A 1 480 ? -33.745 18.336 51.054 1.00 96.69 480 ASN A O 1
ATOM 3729 N N . LYS A 1 481 ? -34.440 16.852 49.518 1.00 97.12 481 LYS A N 1
ATOM 3730 C CA . LYS A 1 481 ? -35.689 16.490 50.208 1.00 97.12 481 LYS A CA 1
ATOM 3731 C C . LYS A 1 481 ? -35.852 14.985 50.394 1.00 97.12 481 LYS A C 1
ATOM 3733 O O . LYS A 1 481 ? -35.384 14.186 49.579 1.00 97.12 481 LYS A O 1
ATOM 3738 N N . PHE A 1 482 ? -36.546 14.602 51.461 1.00 96.19 482 PHE A N 1
ATOM 3739 C CA . PHE A 1 482 ? -36.987 13.233 51.703 1.00 96.19 482 PHE A CA 1
ATOM 3740 C C . PHE A 1 482 ? -38.227 12.893 50.860 1.00 96.19 482 PHE A C 1
ATOM 3742 O O . PHE A 1 482 ? -39.178 13.665 50.775 1.00 96.19 482 PHE A O 1
ATOM 3749 N N . LEU A 1 483 ? -38.214 11.708 50.255 1.00 95.81 483 LEU A N 1
ATOM 3750 C CA . LEU A 1 483 ? -39.258 11.117 49.421 1.00 95.81 483 LEU A CA 1
ATOM 3751 C C . LEU A 1 483 ? -39.800 9.834 50.068 1.00 95.81 483 LEU A C 1
ATOM 3753 O O . LEU A 1 483 ? -39.152 9.234 50.927 1.00 95.81 483 LEU A O 1
ATOM 3757 N N . GLY A 1 484 ? -40.964 9.373 49.602 1.00 93.88 484 GLY A N 1
ATOM 3758 C CA . GLY A 1 484 ? -41.588 8.126 50.068 1.00 93.88 484 GLY A CA 1
ATOM 3759 C C . GLY A 1 484 ? -42.471 8.286 51.311 1.00 93.88 484 GLY A C 1
ATOM 3760 O O . GLY A 1 484 ? -42.817 7.294 51.953 1.00 93.88 484 GLY A O 1
ATOM 3761 N N . LEU A 1 485 ? -42.843 9.523 51.655 1.00 95.00 485 LEU A N 1
ATOM 3762 C CA . LEU A 1 485 ? -43.716 9.863 52.781 1.00 95.00 485 LEU A CA 1
ATOM 3763 C C . LEU A 1 485 ? -45.125 10.228 52.297 1.00 95.00 485 LEU A C 1
ATOM 3765 O O . LEU A 1 485 ? -45.306 10.742 51.193 1.00 95.00 485 LEU A O 1
ATOM 3769 N N . CYS A 1 486 ? -46.137 9.950 53.118 1.00 93.12 486 CYS A N 1
ATOM 3770 C CA . CYS A 1 486 ? -47.545 10.147 52.773 1.00 93.12 486 CYS A CA 1
ATOM 3771 C C . CYS A 1 486 ? -47.893 11.632 52.665 1.00 93.12 486 CYS A C 1
ATOM 3773 O O . CYS A 1 486 ? -47.868 12.337 53.673 1.00 93.12 486 CYS A O 1
ATOM 3775 N N . CYS A 1 487 ? -48.343 12.077 51.485 1.00 90.38 487 CYS A N 1
ATOM 3776 C CA . CYS A 1 487 ? -48.664 13.480 51.184 1.00 90.38 487 CYS A CA 1
ATOM 3777 C C . CYS A 1 487 ? -49.635 14.135 52.187 1.00 90.38 487 CYS A C 1
ATOM 3779 O O . CYS A 1 487 ? -49.598 15.348 52.392 1.00 90.38 487 CYS A O 1
ATOM 3781 N N . LYS A 1 488 ? -50.520 13.348 52.821 1.00 89.62 488 LYS A N 1
ATOM 3782 C CA . LYS A 1 488 ? -51.465 13.844 53.840 1.00 89.62 488 LYS A CA 1
ATOM 3783 C C . LYS A 1 488 ? -50.770 14.243 55.145 1.00 89.62 488 LYS A C 1
ATOM 3785 O O . LYS A 1 488 ? -51.227 15.164 55.812 1.00 89.62 488 LYS A O 1
ATOM 3790 N N . HIS A 1 489 ? -49.675 13.569 55.486 1.00 91.19 489 HIS A N 1
ATOM 3791 C CA . HIS A 1 489 ? -48.967 13.718 56.758 1.00 91.19 489 HIS A CA 1
ATOM 3792 C C . HIS A 1 489 ? -47.683 14.549 56.638 1.00 91.19 489 HIS A C 1
ATOM 3794 O O . HIS A 1 489 ? -47.132 14.964 57.648 1.00 91.19 489 HIS A O 1
ATOM 3800 N N . THR A 1 490 ? -47.219 14.854 55.422 1.00 91.25 490 THR A N 1
ATOM 3801 C CA . THR A 1 490 ? -46.020 15.681 55.203 1.00 91.25 490 THR A CA 1
ATOM 3802 C C . THR A 1 490 ? -46.244 17.178 55.425 1.00 91.25 490 THR A C 1
ATOM 3804 O O . THR A 1 490 ? -45.281 17.929 55.460 1.00 91.25 490 THR A O 1
ATOM 3807 N N . LYS A 1 491 ? -47.489 17.653 55.578 1.00 90.12 491 LYS A N 1
ATOM 3808 C CA . LYS A 1 491 ? -47.784 19.095 55.736 1.00 90.12 491 LYS A CA 1
ATOM 3809 C C . LYS A 1 491 ? -47.290 19.687 57.060 1.00 90.12 491 LYS A C 1
ATOM 3811 O O . LYS A 1 491 ? -47.127 20.896 57.158 1.00 90.12 491 LYS A O 1
ATOM 3816 N N . THR A 1 492 ? -47.096 18.855 58.079 1.00 88.88 492 THR A N 1
ATOM 3817 C CA . THR A 1 492 ? -46.733 19.279 59.440 1.00 88.88 492 THR A CA 1
ATOM 3818 C C . THR A 1 492 ? -45.230 19.238 59.703 1.00 88.88 492 THR A C 1
ATOM 3820 O O . THR A 1 492 ? -44.801 19.618 60.792 1.00 88.88 492 THR A O 1
ATOM 3823 N N . ARG A 1 493 ? -44.421 18.773 58.741 1.00 90.56 493 ARG A N 1
ATOM 3824 C CA . ARG A 1 493 ? -42.978 18.577 58.905 1.00 90.56 493 ARG A CA 1
ATOM 3825 C C . ARG A 1 493 ? -42.201 19.114 57.714 1.00 90.56 493 ARG A C 1
ATOM 3827 O O . ARG A 1 493 ? -42.655 19.026 56.577 1.00 90.56 493 ARG A O 1
ATOM 3834 N N . SER A 1 494 ? -41.010 19.638 57.994 1.00 92.25 494 SER A N 1
ATOM 3835 C CA . SER A 1 494 ? -40.047 19.933 56.938 1.00 92.25 494 SER A CA 1
ATOM 3836 C C . SER A 1 494 ? -39.587 18.624 56.303 1.00 92.25 494 SER A C 1
ATOM 3838 O O . SER A 1 494 ? -39.317 17.648 57.001 1.00 92.25 494 SER A O 1
ATOM 3840 N N . LEU A 1 495 ? -39.531 18.607 54.974 1.00 95.50 495 LEU A N 1
ATOM 3841 C CA . LEU A 1 495 ? -38.986 17.496 54.196 1.00 95.50 495 LEU A CA 1
ATOM 3842 C C . LEU A 1 495 ? -37.546 17.746 53.760 1.00 95.50 495 LEU A C 1
ATOM 3844 O O . LEU A 1 495 ? -36.956 16.881 53.121 1.00 95.50 495 LEU A O 1
ATOM 3848 N N . GLU A 1 496 ? -37.015 18.930 54.041 1.00 96.69 496 GLU A N 1
ATOM 3849 C CA . GLU A 1 496 ? -35.668 19.322 53.653 1.00 96.69 496 GLU A CA 1
ATOM 3850 C C . GLU A 1 496 ? -34.650 18.671 54.580 1.00 96.69 496 GLU A C 1
ATOM 3852 O O . GLU A 1 496 ? -34.865 18.579 55.786 1.00 96.69 496 GLU A O 1
ATOM 3857 N N . TYR A 1 497 ? -33.551 18.198 54.002 1.00 96.62 497 TYR A N 1
ATOM 3858 C CA . TYR A 1 497 ? -32.450 17.627 54.762 1.00 96.62 497 TYR A CA 1
ATOM 3859 C C . TYR A 1 497 ? -31.420 18.718 55.063 1.00 96.62 497 TYR A C 1
ATOM 3861 O O . TYR A 1 497 ? -30.609 19.059 54.203 1.00 96.62 497 TYR A O 1
ATOM 3869 N N . ALA A 1 498 ? -31.458 19.297 56.261 1.00 96.94 498 ALA A N 1
ATOM 3870 C CA . ALA A 1 498 ? -30.466 20.274 56.701 1.00 96.94 498 ALA A CA 1
ATOM 3871 C C . ALA A 1 498 ? -29.366 19.616 57.545 1.00 96.94 498 ALA A C 1
ATOM 3873 O O . ALA A 1 498 ? -28.196 19.983 57.418 1.00 96.94 498 ALA A O 1
ATOM 3874 N N . SER A 1 499 ? -29.716 18.628 58.375 1.00 96.50 499 SER A N 1
ATOM 3875 C CA . SER A 1 499 ? -28.758 17.929 59.233 1.00 96.50 499 SER A CA 1
ATOM 3876 C C . SER A 1 499 ? -29.120 16.465 59.512 1.00 96.50 499 SER A C 1
ATOM 3878 O O . SER A 1 499 ? -30.197 15.973 59.168 1.00 96.50 499 SER A O 1
ATOM 3880 N N . ALA A 1 500 ? -28.200 15.738 60.154 1.00 96.00 500 ALA A N 1
ATOM 3881 C CA . ALA A 1 500 ? -28.427 14.351 60.560 1.00 96.00 500 ALA A CA 1
ATOM 3882 C C . ALA A 1 500 ? -29.574 14.225 61.582 1.00 96.00 500 ALA A C 1
ATOM 3884 O O . ALA A 1 500 ? -30.274 13.211 61.605 1.00 96.00 500 ALA A O 1
ATOM 3885 N N . GLU A 1 501 ? -29.808 15.262 62.389 1.00 96.69 501 GLU A N 1
ATOM 3886 C CA . GLU A 1 501 ? -30.915 15.334 63.341 1.00 96.69 501 GLU A CA 1
ATOM 3887 C C . GLU A 1 501 ? -32.276 15.290 62.634 1.00 96.69 501 GLU A C 1
ATOM 3889 O O . GLU A 1 501 ? -33.174 14.605 63.121 1.00 96.69 501 GLU A O 1
ATOM 3894 N N . ASP A 1 502 ? -32.422 15.909 61.456 1.00 95.62 502 ASP A N 1
ATOM 3895 C CA . ASP A 1 502 ? -33.670 15.846 60.677 1.00 95.62 502 ASP A CA 1
ATOM 3896 C C . ASP A 1 502 ? -34.023 14.404 60.297 1.00 95.62 502 ASP A C 1
ATOM 3898 O O . ASP A 1 502 ? -35.188 14.001 60.329 1.00 95.62 502 ASP A O 1
ATOM 3902 N N . MET A 1 503 ? -33.006 13.591 59.986 1.00 95.56 503 MET A N 1
ATOM 3903 C CA . MET A 1 503 ? -33.192 12.170 59.700 1.00 95.56 503 MET A CA 1
ATOM 3904 C C . MET A 1 503 ? -33.657 11.413 60.951 1.00 95.56 503 MET A C 1
ATOM 3906 O O . MET A 1 503 ? -34.568 10.588 60.860 1.00 95.56 503 MET A O 1
ATOM 3910 N N . VAL A 1 504 ? -33.070 11.696 62.120 1.00 96.69 504 VAL A N 1
ATOM 3911 C CA . VAL A 1 504 ? -33.477 11.076 63.394 1.00 96.69 504 VAL A CA 1
ATOM 3912 C C . VAL A 1 504 ? -34.925 11.433 63.724 1.00 96.69 504 VAL A C 1
ATOM 3914 O O . VAL A 1 504 ? -35.725 10.531 63.975 1.00 96.69 504 VAL A O 1
ATOM 3917 N N . VAL A 1 505 ? -35.286 12.716 63.633 1.00 96.38 505 VAL A N 1
ATOM 3918 C CA . VAL A 1 505 ? -36.651 13.206 63.881 1.00 96.38 505 VAL A CA 1
ATOM 3919 C C . VAL A 1 505 ? -37.648 12.556 62.923 1.00 96.38 505 VAL A C 1
ATOM 3921 O O . VAL A 1 505 ? -38.716 12.116 63.351 1.00 96.38 505 VAL A O 1
ATOM 3924 N N . LEU A 1 506 ? -37.293 12.419 61.642 1.00 96.00 506 LEU A N 1
ATOM 3925 C CA . LEU A 1 506 ? -38.135 11.738 60.662 1.00 96.00 506 LEU A CA 1
ATOM 3926 C C . LEU A 1 506 ? -38.395 10.273 61.051 1.00 96.00 506 LEU A C 1
ATOM 3928 O O . LEU A 1 506 ? -39.531 9.802 60.969 1.00 96.00 506 LEU A O 1
ATOM 3932 N N . PHE A 1 507 ? -37.369 9.540 61.494 1.00 96.81 507 PHE A N 1
ATOM 3933 C CA . PHE A 1 507 ? -37.531 8.149 61.927 1.00 96.81 507 PHE A CA 1
ATOM 3934 C C . PHE A 1 507 ? -38.302 8.013 63.243 1.00 96.81 507 PHE A C 1
ATOM 3936 O O . PHE A 1 507 ? -39.062 7.056 63.403 1.00 96.81 507 PHE A O 1
ATOM 3943 N N . GLU A 1 508 ? -38.150 8.951 64.176 1.00 97.25 508 GLU A N 1
ATOM 3944 C CA . GLU A 1 508 ? -38.969 9.002 65.390 1.00 97.25 508 GLU A CA 1
ATOM 3945 C C . GLU A 1 508 ? -40.441 9.252 65.066 1.00 97.25 508 GLU A C 1
ATOM 3947 O O . GLU A 1 508 ? -41.311 8.558 65.591 1.00 97.25 508 GLU A O 1
ATOM 3952 N N . ASP A 1 509 ? -40.733 10.169 64.145 1.00 96.38 509 ASP A N 1
ATOM 3953 C CA . ASP A 1 509 ? -42.097 10.436 63.693 1.00 96.38 509 ASP A CA 1
ATOM 3954 C C . ASP A 1 509 ? -42.719 9.250 62.951 1.00 96.38 509 ASP A C 1
ATOM 3956 O O . ASP A 1 509 ? -43.914 8.985 63.114 1.00 96.38 509 ASP A O 1
ATOM 3960 N N . LEU A 1 510 ? -41.918 8.512 62.174 1.00 96.00 510 LEU A N 1
ATOM 3961 C CA . LEU A 1 510 ? -42.334 7.254 61.552 1.00 96.00 510 LEU A CA 1
ATOM 3962 C C . LEU A 1 510 ? -42.667 6.188 62.609 1.00 96.00 510 LEU A C 1
ATOM 3964 O O . LEU A 1 510 ? -43.682 5.506 62.485 1.00 96.00 510 LEU A O 1
ATOM 3968 N N . ARG A 1 511 ? -41.857 6.057 63.670 1.00 97.00 511 ARG A N 1
ATOM 3969 C CA . ARG A 1 511 ? -42.124 5.124 64.785 1.00 97.00 511 ARG A CA 1
ATOM 3970 C C . ARG A 1 511 ? -43.344 5.531 65.606 1.00 97.00 511 ARG A C 1
ATOM 3972 O O . ARG A 1 511 ? -44.097 4.668 66.043 1.00 97.00 511 ARG A O 1
ATOM 3979 N N . ALA A 1 512 ? -43.545 6.831 65.799 1.00 96.56 512 ALA A N 1
ATOM 3980 C CA . ALA A 1 512 ? -44.680 7.387 66.524 1.00 96.56 512 ALA A CA 1
ATOM 3981 C C . ALA A 1 512 ? -45.988 7.391 65.707 1.00 96.56 512 ALA A C 1
ATOM 3983 O O . ALA A 1 512 ? -47.021 7.801 66.232 1.00 96.56 512 ALA A O 1
ATOM 3984 N N . GLY A 1 513 ? -45.958 6.990 64.428 1.00 94.88 513 GLY A N 1
ATOM 3985 C CA . GLY A 1 513 ? -47.127 7.006 63.541 1.00 94.88 513 GLY A CA 1
ATOM 3986 C C . GLY A 1 513 ? -47.604 8.412 63.155 1.00 94.88 513 GLY A C 1
ATOM 3987 O O . GLY A 1 513 ? -48.723 8.575 62.674 1.00 94.88 513 GLY A O 1
ATOM 3988 N N . LYS A 1 514 ? -46.775 9.442 63.364 1.00 95.50 514 LYS A N 1
ATOM 3989 C CA . LYS A 1 514 ? -47.083 10.833 62.984 1.00 95.50 514 LYS A CA 1
ATOM 3990 C C . LYS A 1 514 ? -46.935 11.047 61.480 1.00 95.50 514 LYS A C 1
ATOM 3992 O O . LYS A 1 514 ? -47.676 11.826 60.886 1.00 95.50 514 LYS A O 1
ATOM 3997 N N . VAL A 1 515 ? -45.986 10.340 60.871 1.00 95.06 515 VAL A N 1
ATOM 3998 C CA . VAL A 1 515 ? -45.783 10.282 59.423 1.00 95.06 515 VAL A CA 1
ATOM 3999 C C . VAL A 1 515 ? -45.897 8.825 58.987 1.00 95.06 515 VAL A C 1
ATOM 4001 O O . VAL A 1 515 ? -45.516 7.913 59.715 1.00 95.06 515 VAL A O 1
ATOM 4004 N N . HIS A 1 516 ? -46.430 8.599 57.788 1.00 95.19 516 HIS A N 1
ATOM 4005 C CA . HIS A 1 516 ? -46.580 7.267 57.209 1.00 95.19 516 HIS A CA 1
ATOM 4006 C C . HIS A 1 516 ? -45.732 7.140 55.946 1.00 95.19 516 HIS A C 1
ATOM 4008 O O . HIS A 1 516 ? -45.652 8.089 55.165 1.00 95.19 516 HIS A O 1
ATOM 4014 N N . LEU A 1 517 ? -45.152 5.961 55.717 1.00 95.69 517 LEU A N 1
ATOM 4015 C CA . LEU A 1 517 ? -44.539 5.631 54.431 1.00 95.69 517 LEU A CA 1
ATOM 4016 C C . LEU A 1 517 ? -45.623 5.405 53.380 1.00 95.69 517 LEU A C 1
ATOM 4018 O O . LEU A 1 517 ? -46.608 4.696 53.617 1.00 95.69 517 LEU A O 1
ATOM 4022 N N . THR A 1 518 ? -45.421 5.999 52.215 1.00 91.38 518 THR A N 1
ATOM 4023 C CA . THR A 1 518 ? -46.333 5.873 51.084 1.00 91.38 518 THR A CA 1
ATOM 4024 C C . THR A 1 518 ? -46.190 4.506 50.433 1.00 91.38 518 THR A C 1
ATOM 4026 O O . THR A 1 518 ? -45.078 4.031 50.218 1.00 91.38 518 THR A O 1
ATOM 4029 N N . LYS A 1 519 ? -47.329 3.871 50.137 1.00 90.06 519 LYS A N 1
ATOM 4030 C CA . LYS A 1 519 ? -47.392 2.625 49.361 1.00 90.06 519 LYS A CA 1
ATOM 4031 C C . LYS A 1 519 ? -47.617 2.884 47.867 1.00 90.06 519 LYS A C 1
ATOM 4033 O O . LYS A 1 519 ? -47.316 2.017 47.067 1.00 90.06 519 LYS A O 1
ATOM 4038 N N . GLU A 1 520 ? -48.167 4.036 47.502 1.00 85.25 520 GLU A N 1
ATOM 4039 C CA . GLU A 1 520 ? -48.623 4.360 46.144 1.00 85.25 520 GLU A CA 1
ATOM 4040 C C . GLU A 1 520 ? -47.904 5.609 45.630 1.00 85.25 520 GLU A C 1
ATOM 4042 O O . GLU A 1 520 ? -47.952 6.661 46.262 1.00 85.25 520 GLU A O 1
ATOM 4047 N N . VAL A 1 521 ? -47.224 5.508 44.492 1.00 78.38 521 VAL A N 1
ATOM 4048 C CA . VAL A 1 521 ? -46.679 6.668 43.777 1.00 78.38 521 VAL A CA 1
ATOM 4049 C C . VAL A 1 521 ? -47.694 7.071 42.715 1.00 78.38 521 VAL A C 1
ATOM 4051 O O . VAL A 1 521 ? -48.162 6.217 41.963 1.00 78.38 521 VAL A O 1
ATOM 4054 N N . ARG A 1 522 ? -48.050 8.356 42.715 1.00 66.44 522 ARG A N 1
ATOM 4055 C CA . ARG A 1 522 ? -48.971 8.983 41.764 1.00 66.44 522 ARG A CA 1
ATOM 4056 C C . ARG A 1 522 ? -48.214 9.747 40.699 1.00 66.44 522 ARG A C 1
ATOM 4058 O O . ARG A 1 522 ? -47.162 10.325 41.063 1.00 66.44 522 ARG A O 1
#

Mean predicted aligned error: 16.39 Å

Solvent-accessible surface area (backbone atoms only — not comparable to full-atom values): 31861 Å² total; per-residue (Å²): 143,82,87,86,82,90,79,86,85,80,86,86,77,85,76,80,76,79,72,86,78,80,70,84,78,52,68,76,54,52,53,52,50,44,44,53,39,39,54,55,49,60,74,57,51,53,88,86,46,54,65,46,48,93,83,42,81,48,32,66,32,47,54,70,75,75,83,51,97,84,59,52,68,65,57,55,46,52,53,50,50,55,50,48,41,71,74,62,44,88,87,71,50,60,64,61,50,34,71,64,59,26,36,60,87,29,7,58,61,16,45,46,53,40,49,51,58,48,48,76,71,38,87,62,72,89,69,59,52,60,60,43,53,50,51,52,43,54,15,50,51,76,64,29,93,73,60,87,84,55,72,81,66,76,79,78,85,61,78,85,71,59,75,74,73,77,72,69,82,71,82,74,83,69,85,84,80,89,84,82,90,84,84,87,81,88,81,81,94,78,92,77,92,78,81,90,68,95,64,88,71,54,64,53,72,33,40,77,61,86,67,61,92,97,58,54,64,82,36,44,49,34,67,51,36,69,76,77,40,93,61,72,49,49,74,50,77,56,97,91,40,41,28,38,33,25,72,77,53,80,52,46,82,90,65,91,85,56,48,47,71,60,25,52,55,50,76,74,30,66,67,56,51,48,52,52,48,30,63,70,74,54,67,64,88,87,54,63,74,43,70,42,11,56,51,56,49,51,50,53,48,52,53,50,51,52,50,49,53,52,52,53,52,50,51,54,52,49,50,56,53,49,54,60,47,50,55,54,51,50,52,51,51,51,42,53,48,52,58,71,76,40,93,41,67,51,52,68,51,41,51,51,51,31,57,75,68,68,53,52,71,68,57,42,42,49,51,49,51,32,30,59,70,65,77,42,77,65,87,79,73,56,72,66,41,40,52,51,23,37,50,40,26,72,76,53,33,64,67,43,12,45,49,42,19,72,70,61,62,38,43,44,43,70,57,16,59,76,66,48,86,70,62,78,76,74,81,62,55,46,72,74,45,74,66,55,52,49,51,40,48,49,56,69,36,43,72,54,52,58,55,47,70,77,46,93,74,90,78,87,86,88,87,85,75,73,44,81,48,77,68,48,78,43,79,40,75,94,78,39,28,46,31,40,48,29,47,88,43,45,79,85,50,85,48,59,66,86,50,75,63,52,55,52,52,52,51,50,32,45,74,69,64,63,35,48,66,27,47,62,49,119

Sequence (522 aa):
MATSHGTPAAPTTTLLSPGPVTSKITPCAIISQVLDAIEIAARALPDAIPEAVEADELTFFATRPPRRRNINNKDRMDVLCNKLEELFENGWSTEDMAALMCCGTEGVGTLVAYTHEVHAGFDLNGYGVDHLLRRCYRAMKTLIPYQDDLPSTPPPYDWQTKECVDAGPKEVIDMYSDMEDAGEPGSPLHKSKEKQVLCQTFECPGIKVNFPDGQIHHTLYPFALHLVLSLPWDYASRKNEFFVYATGCLGGENLKEGPCAACSELEDDNTLLNIVRRFTTGVHDNSQLAYHGIAILMEKYCCKLKAYNRLRLQSMNQARKLVGRDTVINAHKQLVHKIASNNIKCVDRALHASINHREGVHTTIEQIQNAAKGMYSAKGFNQADRHAGILLQCLGGQQVADIVHRIYGSPAAKTSQANCSIPPLTPSPSTPTATEIEVNILESFSNILELLSKYNVLHTVAMVDEVTTEKRPRWWEKLNKFLGLCCKHTKTRSLEYASAEDMVVLFEDLRAGKVHLTKEVR

Foldseek 3Di:
DDDDDDDDDDDDDDDDDDDDDPDPQDLLNQLVLLLVLLVVLLVLFDPPFAADDPPQLQLVLLPAQDPPPPQDLVNLLVVLLVSLCVLQNDDDDLQNLLNSAHHDSRGSVSNSVNVVVSSVVDPCPPSCSSVSSVSNSSSSCVRRPDNPPRDDRDPPPDPVPPPPPPPPDDPPPPPDDDDDDDDDDDDDDDDDDDDDDPDPQDFFPADWQDAPPPDACQQFQLPLCVVVPVDQWDWDADPSTIGIGGPPQPGDDDPPDHGDPSRVVVVVDPVNVVLSCCSRVHPDPPDDSSSGGNNVVVVVVVVVVVVVVVVVVVVVVVVVVVVVVVVLVVLVVLVVCLVVVAPQQPLVLLQVVCVVVVHDSVVSSVSSVCSSVVNDDRPDDDPVLLVVLLVQCVVPNQVSSCVCCVPRVRDRNVRSVVVPQQDDQDADQAPDDPVSVVVNCCRRCVVVVVVCVVDPDPDDDDDDDKDFDDQDWDADPVVQFIHQKYNVLCPVDGRHPPDPVSVVVVVVCCVVVSIGGDRIDD

Secondary structure (DSSP, 8-state):
-------PPPP---PPPPP-------HHHHHHHHHHHHHHHHHTS-TTSPBP-TTSGGGGGGSPPP--TTS-HHHHHHHHHHHHHHHHSSS--HHHHHHT--BSTTSHHHHHHHHHHHHHHS--TTSSHHHHHHHHHHHHHHH-S--TTSPPPPPP--GGG-------------S-------------------------------EEEP--TT--HHHHS-TTHHHHS--SEEEEEETTEEEEEETT----S--SSS--HHHHHGGG-HHHHHHHHHHHH---TTS-GGGS-HHHHHHHHHHHHHHHHHHHHHHHHHHHHHHHHHHH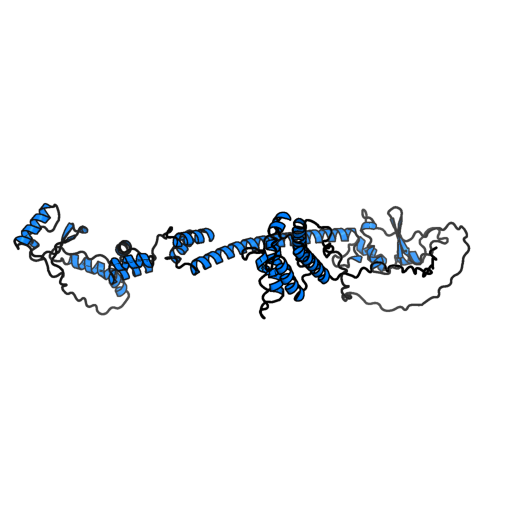HHHHHHHHHHHHH---TTHHHHHHHHHHTT--HHHHHHHHHHHHTTS-------HHHHHHHHHHHHHHHHHHHHHHHHHH-PPPHHHHHHT--SPPP---SSSPPHHHHHHHHHHHHHHHHHHHHTS-----------EE-----EEEGGGTEEESB-TTTGGGS--B--SHHHHHHHHHHHHTTSS-B-SEE-

pLDDT: mean 85.54, std 17.3, range [33.72, 97.69]

Nearest PDB structures (foldseek):
  3duh-assembly1_C  TM=2.461E-01  e=4.679E+00  Homo sapiens

=== Feature glossary ===
The record interleaves many kinds of information about one protein. Here is each kind framed as the question it answers.

Q: What are the backbone torsion angles?
A: φ (phi) and ψ (psi) are the two rotatable backbone dihedrals per residue: φ is the C(i-1)–N–Cα–C torsion, ψ is the N–Cα–C–N(i+1) torsion, both in degrees on (−180°, 180°]. α-helical residues cluster near (−60°, −45°); β-strand residues near (−120°, +130°). A Ramachandran plot is simply a scatter of (φ, ψ) for every residue.

Q: What is the amino-acid chain?
A: This is the polypeptide sequence — one letter per residue, N-terminus first. Length ranges from a few dozen residues for small domains to over a thousand for large multi-domain proteins.

Q: How mobile is each atom in the crystal?
A: For experimental (PDB) structures, the B-factor (temperature factor) quantifies the positional spread of each atom in the crystal — a combination of thermal vibration and static disorder — in units of Å². High B-factors mark flexible loops or poorly resolved regions; low B-factors mark the rigid, well-ordered core.

Q: Are the domains correctly placed relative to each other?
A: Predicted Aligned Error (PAE) is an AlphaFold confidence matrix: entry (i, j) is the expected error in the position of residue j, in ångströms, when the prediction is superimposed on the true structure at residue i. Low PAE within a block of residues means that block is internally rigid and well-predicted; high PAE between two blocks means their relative placement is uncertain even if each block individually is confident.

Q: How confident is the AlphaFold model at each residue?
A: pLDDT is the predicted lDDT-Cα score: AlphaFold's confidence that the local environment of each residue (all inter-atomic distances within 15 Å) is correctly placed. It is a per-residue number between 0 and 100, with higher meaning more reliable.

Q: What family and function is it annotated with?
A: Functional annotations link the protein to curated databases. InterPro entries identify conserved domains and families by matching the sequence against member-database signatures (Pfam, PROSITE, CDD, …). Gene Ontology (GO) terms describe molecular function, biological process, and cellular component in a controlled vocabulary. CATH places the structure in a hierarchical fold classification (Class/Architecture/Topology/Homologous-superfamily). The organism is the source species.

Q: How big and how compact is the whole molecule?
A: Three whole-structure scalars: the radius of gyration (RMS distance of Cα from centroid, in Å), the count of Cα–Cα contacts (pairs closer than 8 Å and separated by more than four residues in sequence — i.e. tertiary, not local, contacts), and the bounding-box dimensions. Together they distinguish compact globular folds from extended fibres or disordered chains.

Q: What known structures does this most resemble?
A: The Foldseek neighbor list gives the closest experimentally determined structures in the PDB, ranked by structural alignment. TM-score near 1 means near-identical fold; near 0.3 means only rough topology match. This is how one finds what a novel AlphaFold prediction most resembles in the solved-structure universe.

Q: Which residues are buried vs exposed?
A: SASA measures how much of the protein is reachable by solvent. It is computed by rolling a water-sized probe over the atomic surface and summing the exposed area (Å²). Per-residue SASA distinguishes core (buried, low SASA) from surface (exposed, high SASA) residues; total SASA is a whole-molecule size measure.

Q: Which residues are in helices, strands, or loops?
A: Eight-state secondary structure (DSSP): H is the canonical α-helix, G the tighter 3₁₀-helix, I the wider π-helix; E/B are β-structure, T and S are turns and bends, and '-' is everything else. DSSP derives these from the pattern of main-chain N–H···O=C hydrogen bonds, not from the sequence.

Q: Where is each backbone atom in 3D?
A: Structure coordinates are given as an mmCIF _atom_site loop: one row per atom with element, residue name, chain id, sequence number, and x/y/z position in Å. Only the four main-chain atoms per residue are included here; side chains are omitted to keep the record compact.

Q: What if only a Cα trace is available?
A: Three-state secondary structure (P-SEA) collapses the eight DSSP classes into helix (a), strand (b), and coil (c). P-SEA assigns these from Cα geometry alone — distances and angles — without requiring backbone oxygens, so it works on any Cα trace.

Q: What do the rendered images show?
A: The six renders are orthographic views along the three Cartesian axes in both directions. Representation (cartoon, sticks, or surface) and color scheme (sequence-rainbow or by-chain) vary across proteins so the training set covers all the common visualization conventions.

Q: What does the local fold look like, residue by residue?
A: Foldseek's 3Di representation compresses backbone geometry into a per-residue letter drawn from a learned twenty-state alphabet. It captures the tertiary interaction pattern around each residue — which residues are packed against it in space, regardless of where they are in sequence.

Q: What do the diagnostic plots show?
A: The contact map is a binary N×N matrix image: pixel (i, j) is dark where Cα_i and Cα_j are within 8 Å and |i−j|>4. Because the |i−j|>4 filter removes local helical contacts, off-diagonal stripes parallel to the main diagonal indicate parallel β-sheets; stripes perpendicular to it indicate antiparallel β-sheets. The Ramachandran plot scatters every residue's (φ, ψ) pair against the sterically allowed regions. The PAE heatmap renders the predicted-aligned-error matrix.